Protein AF-0000000079799660 (afdb_homodimer)

Structure (mmCIF, N/CA/C/O backbone):
data_AF-0000000079799660-model_v1
#
loop_
_entity.id
_entity.type
_entity.pdbx_description
1 polymer 6-phosphogluconolactonase
#
loop_
_atom_site.group_PDB
_atom_site.id
_atom_site.type_symbol
_atom_site.label_atom_id
_atom_site.label_alt_id
_atom_site.label_comp_id
_atom_site.label_asym_id
_atom_site.label_entity_id
_atom_site.label_seq_id
_atom_site.pdbx_PDB_ins_code
_atom_site.Cartn_x
_atom_site.Cartn_y
_atom_site.Cartn_z
_atom_site.occupancy
_atom_site.B_iso_or_equiv
_atom_site.auth_seq_id
_atom_site.auth_comp_id
_atom_site.auth_asym_id
_atom_site.auth_atom_id
_atom_site.pdbx_PDB_model_num
ATOM 1 N N . MET A 1 1 ? -20.703 27.594 44.75 1 28.11 1 MET A N 1
ATOM 2 C CA . MET A 1 1 ? -19.688 26.781 44.094 1 28.11 1 MET A CA 1
ATOM 3 C C . MET A 1 1 ? -19.406 27.281 42.688 1 28.11 1 MET A C 1
ATOM 5 O O . MET A 1 1 ? -20.297 27.281 41.844 1 28.11 1 MET A O 1
ATOM 9 N N . HIS A 1 2 ? -18.703 28.406 42.469 1 32.81 2 HIS A N 1
ATOM 10 C CA . HIS A 1 2 ? -18.375 29.016 41.219 1 32.81 2 HIS A CA 1
ATOM 11 C C . HIS A 1 2 ? -17.734 28 40.25 1 32.81 2 HIS A C 1
ATOM 13 O O . HIS A 1 2 ? -16.766 27.344 40.594 1 32.81 2 HIS A O 1
ATOM 19 N N . ASP A 1 3 ? -18.5 27.328 39.469 1 37.22 3 ASP A N 1
ATOM 20 C CA . ASP A 1 3 ? -18.016 26.484 38.406 1 37.22 3 ASP A CA 1
ATOM 21 C C . ASP A 1 3 ? -16.906 27.172 37.625 1 37.22 3 ASP A C 1
ATOM 23 O O . ASP A 1 3 ? -17.141 28.188 36.938 1 37.22 3 ASP A O 1
ATOM 27 N N . TYR A 1 4 ? -15.766 27.391 38.156 1 38.16 4 TYR A N 1
ATOM 28 C CA . TYR A 1 4 ? -14.586 27.859 37.438 1 38.16 4 TYR A CA 1
ATOM 29 C C . TYR A 1 4 ? -14.516 27.25 36.031 1 38.16 4 TYR A C 1
ATOM 31 O O . TYR A 1 4 ? -14.289 26.047 35.906 1 38.16 4 TYR A O 1
ATOM 39 N N . VAL A 1 5 ? -15.312 27.594 35.219 1 41.97 5 VAL A N 1
ATOM 40 C CA . VAL A 1 5 ? -15.195 27.188 33.812 1 41.97 5 VAL A CA 1
ATOM 41 C C . VAL A 1 5 ? -13.805 27.562 33.312 1 41.97 5 VAL A C 1
ATOM 43 O O . VAL A 1 5 ? -13.453 28.734 33.219 1 41.97 5 VAL A O 1
ATOM 46 N N . GLN A 1 6 ? -12.688 26.844 33.625 1 43.56 6 GLN A N 1
ATOM 47 C CA . GLN A 1 6 ? -11.359 27.016 33.031 1 43.56 6 GLN A CA 1
ATOM 48 C C . GLN A 1 6 ? -11.438 27.312 31.547 1 43.56 6 GLN A C 1
ATOM 50 O O . GLN A 1 6 ? -12.086 26.578 30.797 1 43.56 6 GLN A O 1
ATOM 55 N N . THR A 1 7 ? -11.477 28.531 31.156 1 51.94 7 THR A N 1
ATOM 56 C CA . THR A 1 7 ? -11.438 28.922 29.75 1 51.94 7 THR A CA 1
ATOM 57 C C . THR A 1 7 ? -10.414 28.094 28.984 1 51.94 7 THR A C 1
ATOM 59 O O . THR A 1 7 ? -9.258 27.984 29.406 1 51.94 7 THR A O 1
ATOM 62 N N . PRO A 1 8 ? -10.875 27.375 28.031 1 67.44 8 PRO A N 1
ATOM 63 C CA . PRO A 1 8 ? -9.914 26.594 27.25 1 67.44 8 PRO A CA 1
ATOM 64 C C . PRO A 1 8 ? -8.742 27.438 26.734 1 67.44 8 PRO A C 1
ATOM 66 O O . PRO A 1 8 ? -8.922 28.609 26.406 1 67.44 8 PRO A O 1
ATOM 69 N N . ALA A 1 9 ? -7.516 27.141 27 1 86.19 9 ALA A N 1
ATOM 70 C CA . ALA A 1 9 ? -6.316 27.812 26.516 1 86.19 9 ALA A CA 1
ATOM 71 C C . ALA A 1 9 ? -6.379 28.031 25.016 1 86.19 9 ALA A C 1
ATOM 73 O O . ALA A 1 9 ? -6.969 27.234 24.281 1 86.19 9 ALA A O 1
ATOM 74 N N . SER A 1 10 ? -6.047 29.312 24.625 1 92.56 10 SER A N 1
ATOM 75 C CA . SER A 1 10 ? -6.09 29.641 23.203 1 92.56 10 SER A CA 1
ATOM 76 C C . SER A 1 10 ? -4.727 30.109 22.719 1 92.56 10 SER A C 1
ATOM 78 O O . SER A 1 10 ? -3.898 30.578 23.5 1 92.56 10 SER A O 1
ATOM 80 N N . PHE A 1 11 ? -4.445 29.922 21.594 1 92.94 11 PHE A N 1
ATOM 81 C CA . PHE A 1 11 ? -3.281 30.406 20.859 1 92.94 11 PHE A CA 1
ATOM 82 C C . PHE A 1 11 ? -3.686 30.969 19.5 1 92.94 11 PHE A C 1
ATOM 84 O O . PHE A 1 11 ? -4.289 30.266 18.688 1 92.94 11 PHE A O 1
ATOM 91 N N . LEU A 1 12 ? -3.402 32.25 19.312 1 91.88 12 LEU A N 1
ATOM 92 C CA . LEU A 1 12 ? -3.787 32.969 18.094 1 91.88 12 LEU A CA 1
ATOM 93 C C . LEU A 1 12 ? -5.293 32.906 17.875 1 91.88 12 LEU A C 1
ATOM 95 O O . LEU A 1 12 ? -5.754 32.719 16.75 1 91.88 12 LEU A O 1
ATOM 99 N N . GLY A 1 13 ? -6.012 32.938 18.969 1 91.06 13 GLY A N 1
ATOM 100 C CA . GLY A 1 13 ? -7.465 32.969 18.938 1 91.06 13 GLY A CA 1
ATOM 101 C C . GLY A 1 13 ? -8.109 31.625 18.703 1 91.06 13 GLY A C 1
ATOM 102 O O . GLY A 1 13 ? -9.32 31.531 18.469 1 91.06 13 GLY A O 1
ATOM 103 N N . ARG A 1 14 ? -7.312 30.547 18.719 1 94.88 14 ARG A N 1
ATOM 104 C CA . ARG A 1 14 ? -7.809 29.203 18.484 1 94.88 14 ARG A CA 1
ATOM 105 C C . ARG A 1 14 ? -7.496 28.281 19.672 1 94.88 14 ARG A C 1
ATOM 107 O O . ARG A 1 14 ? -6.637 28.594 20.484 1 94.88 14 ARG A O 1
ATOM 114 N N . LYS A 1 15 ? -8.227 27.156 19.734 1 96.5 15 LYS A N 1
ATOM 115 C CA . LYS A 1 15 ? -8.062 26.203 20.828 1 96.5 15 LYS A CA 1
ATOM 116 C C . LYS A 1 15 ? -6.605 25.75 20.953 1 96.5 15 LYS A C 1
ATOM 118 O O . LYS A 1 15 ? -5.945 25.484 19.953 1 96.5 15 LYS A O 1
ATOM 123 N N . LEU A 1 16 ? -6.145 25.734 22.219 1 97.12 16 LEU A N 1
ATOM 124 C CA . LEU A 1 16 ? -4.789 25.281 22.516 1 97.12 16 LEU A CA 1
ATOM 125 C C . LEU A 1 16 ? -4.805 24.125 23.5 1 97.12 16 LEU A C 1
ATOM 127 O O . LEU A 1 16 ? -5.484 24.188 24.531 1 97.12 16 LEU A O 1
ATOM 131 N N . MET A 1 17 ? -4.145 23.078 23.156 1 96.94 17 MET A N 1
ATOM 132 C CA . MET A 1 17 ? -3.873 21.953 24.047 1 96.94 17 MET A CA 1
ATOM 133 C C . MET A 1 17 ? -2.383 21.859 24.359 1 96.94 17 MET A C 1
ATOM 135 O O . MET A 1 17 ? -1.554 21.875 23.438 1 96.94 17 MET A O 1
ATOM 139 N N . THR A 1 18 ? -2.039 21.75 25.688 1 96 18 THR A N 1
ATOM 140 C CA . THR A 1 18 ? -0.642 21.656 26.094 1 96 18 THR A CA 1
ATOM 141 C C . THR A 1 18 ? -0.439 20.469 27.031 1 96 18 THR A C 1
ATOM 143 O O . THR A 1 18 ? -1.371 20.047 27.719 1 96 18 THR A O 1
ATOM 146 N N . SER A 1 19 ? 0.674 19.844 26.953 1 94.88 19 SER A N 1
ATOM 147 C CA . SER A 1 19 ? 1.09 18.75 27.812 1 94.88 19 SER A CA 1
ATOM 148 C C . SER A 1 19 ? 2.549 18.375 27.578 1 94.88 19 SER A C 1
ATOM 150 O O . SER A 1 19 ? 3.264 19.078 26.859 1 94.88 19 SER A O 1
ATOM 152 N N . HIS A 1 20 ? 2.979 17.328 28.344 1 94.75 20 HIS A N 1
ATOM 153 C CA . HIS A 1 20 ? 4.258 16.734 27.969 1 94.75 20 HIS A CA 1
ATOM 154 C C . HIS A 1 20 ? 4.172 16.062 26.609 1 94.75 20 HIS A C 1
ATOM 156 O O . HIS A 1 20 ? 3.092 15.656 26.172 1 94.75 20 HIS A O 1
ATOM 162 N N . ALA A 1 21 ? 5.305 15.953 26.031 1 94.81 21 ALA A N 1
ATOM 163 C CA . ALA A 1 21 ? 5.367 15.555 24.625 1 94.81 21 ALA A CA 1
ATOM 164 C C . ALA A 1 21 ? 4.621 14.242 24.391 1 94.81 21 ALA A C 1
ATOM 166 O O . ALA A 1 21 ? 3.764 14.156 23.5 1 94.81 21 ALA A O 1
ATOM 167 N N . ASP A 1 22 ? 4.887 13.211 25.156 1 94.56 22 ASP A N 1
ATOM 168 C CA . ASP A 1 22 ? 4.27 11.898 24.953 1 94.56 22 ASP A CA 1
ATOM 169 C C . ASP A 1 22 ? 2.758 11.969 25.188 1 94.56 22 ASP A C 1
ATOM 171 O O . ASP A 1 22 ? 1.986 11.391 24.406 1 94.56 22 ASP A O 1
ATOM 175 N N . HIS A 1 23 ? 2.416 12.633 26.203 1 96.31 23 HIS A N 1
ATOM 176 C CA . HIS A 1 23 ? 0.992 12.742 26.5 1 96.31 23 HIS A CA 1
ATOM 177 C C . HIS A 1 23 ? 0.283 13.609 25.469 1 96.31 23 HIS A C 1
ATOM 179 O O . HIS A 1 23 ? -0.874 13.359 25.125 1 96.31 23 HIS A O 1
ATOM 185 N N . LEU A 1 24 ? 0.964 14.641 25.031 1 96.81 24 LEU A N 1
ATOM 186 C CA . LEU A 1 24 ? 0.393 15.492 24 1 96.81 24 LEU A CA 1
ATOM 187 C C . LEU A 1 24 ? 0.102 14.68 22.734 1 96.81 24 LEU A C 1
ATOM 189 O O . LEU A 1 24 ? -0.935 14.875 22.094 1 96.81 24 LEU A O 1
ATOM 193 N N . ALA A 1 25 ? 1.026 13.797 22.375 1 97.81 25 ALA A N 1
ATOM 194 C CA . ALA A 1 25 ? 0.821 12.914 21.219 1 97.81 25 ALA A CA 1
ATOM 195 C C . ALA A 1 25 ? -0.401 12.023 21.438 1 97.81 25 ALA A C 1
ATOM 197 O O . ALA A 1 25 ? -1.177 11.797 20.5 1 97.81 25 ALA A O 1
ATOM 198 N N . TYR A 1 26 ? -0.536 11.562 22.609 1 97.19 26 TYR A N 1
ATOM 199 C CA . TYR A 1 26 ? -1.704 10.758 22.953 1 97.19 26 TYR A CA 1
ATOM 200 C C . TYR A 1 26 ? -2.988 11.562 22.781 1 97.19 26 TYR A C 1
ATOM 202 O O . TYR A 1 26 ? -3.975 11.062 22.234 1 97.19 26 TYR A O 1
ATOM 210 N N . LEU A 1 27 ? -2.975 12.781 23.25 1 97.31 27 LEU A N 1
ATOM 211 C CA . LEU A 1 27 ? -4.16 13.633 23.156 1 97.31 27 LEU A CA 1
ATOM 212 C C . LEU A 1 27 ? -4.547 13.867 21.703 1 97.31 27 LEU A C 1
ATOM 214 O O . LEU A 1 27 ? -5.727 13.797 21.359 1 97.31 27 LEU A O 1
ATOM 218 N N . LEU A 1 28 ? -3.613 14.141 20.891 1 98.31 28 LEU A N 1
ATOM 219 C CA . LEU A 1 28 ? -3.91 14.344 19.469 1 98.31 28 LEU A CA 1
ATOM 220 C C . LEU A 1 28 ? -4.414 13.055 18.828 1 98.31 28 LEU A C 1
ATOM 222 O O . LEU A 1 28 ? -5.395 13.07 18.078 1 98.31 28 LEU A O 1
ATOM 226 N N . ALA A 1 29 ? -3.729 11.938 19.109 1 98.19 29 ALA A N 1
ATOM 227 C CA . ALA A 1 29 ? -4.168 10.648 18.578 1 98.19 29 ALA A CA 1
ATOM 228 C C . ALA A 1 29 ? -5.605 10.352 18.984 1 98.19 29 ALA A C 1
ATOM 230 O O . ALA A 1 29 ? -6.398 9.852 18.188 1 98.19 29 ALA A O 1
ATOM 231 N N . ARG A 1 30 ? -5.91 10.625 20.203 1 97.44 30 ARG A N 1
ATOM 232 C CA . ARG A 1 30 ? -7.266 10.43 20.703 1 97.44 30 ARG A CA 1
ATOM 233 C C . ARG A 1 30 ? -8.258 11.32 19.969 1 97.44 30 ARG A C 1
ATOM 235 O O . ARG A 1 30 ? -9.367 10.883 19.641 1 97.44 30 ARG A O 1
ATOM 242 N N . ASP A 1 31 ? -7.891 12.531 19.766 1 98.12 31 ASP A N 1
ATOM 243 C CA . ASP A 1 31 ? -8.766 13.445 19.031 1 98.12 31 ASP A CA 1
ATOM 244 C C . ASP A 1 31 ? -8.992 12.969 17.609 1 98.12 31 ASP A C 1
ATOM 246 O O . ASP A 1 31 ? -10.086 13.109 17.062 1 98.12 31 ASP A O 1
ATOM 250 N N . ILE A 1 32 ? -7.965 12.438 16.984 1 98.38 32 ILE A N 1
ATOM 251 C CA . ILE A 1 32 ? -8.102 11.852 15.656 1 98.38 32 ILE A CA 1
ATOM 252 C C . ILE A 1 32 ? -9.102 10.695 15.703 1 98.38 32 ILE A C 1
ATOM 254 O O . ILE A 1 32 ? -10.016 10.625 14.875 1 98.38 32 ILE A O 1
ATOM 258 N N . ASP A 1 33 ? -8.953 9.875 16.656 1 97.69 33 ASP A N 1
ATOM 259 C CA . ASP A 1 33 ? -9.82 8.719 16.812 1 97.69 33 ASP A CA 1
ATOM 260 C C . ASP A 1 33 ? -11.273 9.148 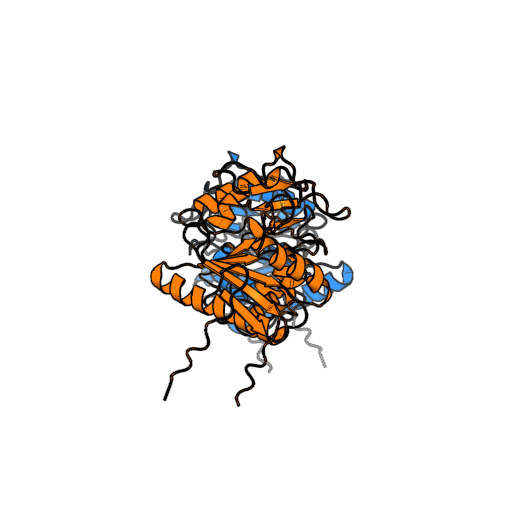17.016 1 97.69 33 ASP A C 1
ATOM 262 O O . ASP A 1 33 ? -12.18 8.578 16.391 1 97.69 33 ASP A O 1
ATOM 266 N N . ARG A 1 34 ? -11.492 10.102 17.844 1 97.19 34 ARG A N 1
ATOM 267 C CA . ARG A 1 34 ? -12.844 10.594 18.109 1 97.19 34 ARG A CA 1
ATOM 268 C C . ARG A 1 34 ? -13.461 11.211 16.859 1 97.19 34 ARG A C 1
ATOM 270 O O . ARG A 1 34 ? -14.625 10.953 16.547 1 97.19 34 ARG A O 1
ATOM 277 N N . ALA A 1 35 ? -12.703 12.008 16.219 1 97.94 35 ALA A N 1
ATOM 278 C CA . ALA A 1 35 ? -13.188 12.625 14.984 1 97.94 35 ALA A CA 1
ATOM 279 C C . ALA A 1 35 ? -13.531 11.562 13.938 1 97.94 35 ALA A C 1
ATOM 281 O O . ALA A 1 35 ? -14.555 11.672 13.25 1 97.94 35 ALA A O 1
ATOM 282 N N . ALA A 1 36 ? -12.664 10.57 13.789 1 97.88 36 ALA A N 1
ATOM 283 C CA . ALA A 1 36 ? -12.891 9.492 12.836 1 97.88 36 ALA A CA 1
ATOM 284 C C . ALA A 1 36 ? -14.18 8.742 13.148 1 97.88 36 ALA A C 1
ATOM 286 O O . ALA A 1 36 ? -14.992 8.484 12.258 1 97.88 36 ALA A O 1
ATOM 287 N N . GLN A 1 37 ? -14.383 8.43 14.406 1 96.38 37 GLN A N 1
ATOM 288 C CA . GLN A 1 37 ? -15.586 7.715 14.812 1 96.38 37 GLN A CA 1
ATOM 289 C C . GLN A 1 37 ? -16.844 8.508 14.453 1 96.38 37 GLN A C 1
ATOM 291 O O . GLN A 1 37 ? -17.797 7.953 13.891 1 96.38 37 GLN A O 1
ATOM 296 N N . GLN A 1 38 ? -16.797 9.727 14.766 1 96.56 38 GLN A N 1
ATOM 297 C CA . GLN A 1 38 ? -17.953 10.586 14.492 1 96.56 38 GLN A CA 1
ATOM 298 C C . GLN A 1 38 ? -18.234 10.672 13 1 96.56 38 GLN A C 1
ATOM 300 O O . GLN A 1 38 ? -19.375 10.508 12.57 1 96.56 38 GLN A O 1
ATOM 305 N N . ASP A 1 39 ? -17.203 10.891 12.25 1 96.75 39 ASP A N 1
ATOM 306 C CA . ASP A 1 39 ? -17.391 11.094 10.812 1 96.75 39 ASP A CA 1
ATOM 307 C C . ASP A 1 39 ? -17.75 9.789 10.117 1 96.75 39 ASP A C 1
ATOM 309 O O . ASP A 1 39 ? -18.547 9.781 9.172 1 96.75 39 ASP A O 1
ATOM 313 N N . ILE A 1 40 ? -17.172 8.703 10.484 1 95.44 40 ILE A N 1
ATOM 314 C CA . ILE A 1 40 ? -17.469 7.402 9.891 1 95.44 40 ILE A CA 1
ATOM 315 C C . ILE A 1 40 ? -18.938 7.051 10.156 1 95.44 40 ILE A C 1
ATOM 317 O O . ILE A 1 40 ? -19.625 6.527 9.273 1 95.44 40 ILE A O 1
ATOM 321 N N . GLU A 1 41 ? -19.422 7.324 11.289 1 94.44 41 GLU A N 1
ATOM 322 C CA . GLU A 1 41 ? -20.828 7.09 11.617 1 94.44 41 GLU A CA 1
ATOM 323 C C . GLU A 1 41 ? -21.75 7.953 10.766 1 94.44 41 GLU A C 1
ATOM 325 O O . GLU A 1 41 ? -22.812 7.504 10.352 1 94.44 41 GLU A O 1
ATOM 330 N N . THR A 1 42 ? -21.344 9.125 10.484 1 94.31 42 THR A N 1
ATOM 331 C CA . THR A 1 42 ? -22.219 10.086 9.828 1 94.31 42 THR A CA 1
ATOM 332 C C . THR A 1 42 ? -22.109 9.969 8.305 1 94.31 42 THR A C 1
ATOM 334 O O . THR A 1 42 ? -23.125 10.023 7.605 1 94.31 42 THR A O 1
ATOM 337 N N . LYS A 1 43 ? -20.906 9.734 7.828 1 93.44 43 LYS A N 1
ATOM 338 C CA . LYS A 1 43 ? -20.781 9.805 6.375 1 93.44 43 LYS A CA 1
ATOM 339 C C . LYS A 1 43 ? -20.078 8.562 5.832 1 93.44 43 LYS A C 1
ATOM 341 O O . LYS A 1 43 ? -19.859 8.445 4.621 1 93.44 43 LYS A O 1
ATOM 346 N N . GLY A 1 44 ? -19.547 7.715 6.594 1 94.12 44 GLY A N 1
ATOM 347 C CA . GLY A 1 44 ? -19.094 6.406 6.152 1 94.12 44 GLY A CA 1
ATOM 348 C C . GLY A 1 44 ? -17.594 6.34 5.914 1 94.12 44 GLY A C 1
ATOM 349 O O . GLY A 1 44 ? -17.062 5.27 5.629 1 94.12 44 GLY A O 1
ATOM 350 N N . SER A 1 45 ? -16.859 7.488 5.977 1 96 45 SER A N 1
ATOM 351 C CA . SER A 1 45 ? -15.422 7.484 5.754 1 96 45 SER A CA 1
ATOM 352 C C . SER A 1 45 ? -14.742 8.633 6.496 1 96 45 SER A C 1
ATOM 354 O O . SER A 1 45 ? -15.414 9.547 6.988 1 96 45 SER A O 1
ATOM 356 N N . PHE A 1 46 ? -13.508 8.531 6.691 1 98.31 46 PHE A N 1
ATOM 357 C CA . PHE A 1 46 ? -12.688 9.547 7.34 1 98.31 46 PHE A CA 1
ATOM 358 C C . PHE A 1 46 ? -11.406 9.781 6.551 1 98.31 46 PHE A C 1
ATOM 360 O O . PHE A 1 46 ? -10.578 8.875 6.406 1 98.31 46 PHE A O 1
ATOM 367 N N . HIS A 1 47 ? -11.25 10.922 5.961 1 98.75 47 HIS A N 1
ATOM 368 C CA . HIS A 1 47 ? -10.086 11.297 5.172 1 98.75 47 HIS A CA 1
ATOM 369 C C . HIS A 1 47 ? -9.094 12.109 6.004 1 98.75 47 HIS A C 1
ATOM 371 O O . HIS A 1 47 ? -9.352 13.273 6.32 1 98.75 47 HIS A O 1
ATOM 377 N N . LEU A 1 48 ? -7.984 11.461 6.355 1 98.81 48 LEU A N 1
ATOM 378 C CA . LEU A 1 48 ? -6.938 12 7.215 1 98.81 48 LEU A CA 1
ATOM 379 C C . LEU A 1 48 ? -5.695 12.359 6.406 1 98.81 48 LEU A C 1
ATOM 381 O O . LEU A 1 48 ? -5.09 11.492 5.773 1 98.81 48 LEU A O 1
ATOM 385 N N . ALA A 1 49 ? -5.309 13.633 6.371 1 98.88 49 ALA A N 1
ATOM 386 C CA . ALA A 1 49 ? -4.078 14.07 5.715 1 98.88 49 ALA A CA 1
ATOM 387 C C . ALA A 1 49 ? -2.986 14.367 6.738 1 98.88 49 ALA A C 1
ATOM 389 O O . ALA A 1 49 ? -3.217 15.094 7.707 1 98.88 49 ALA A O 1
ATOM 390 N N . LEU A 1 50 ? -1.801 13.766 6.52 1 98.81 50 LEU A N 1
ATOM 391 C CA . LEU A 1 50 ? -0.716 13.852 7.488 1 98.81 50 LEU A CA 1
ATOM 392 C C . LEU A 1 50 ? 0.527 14.477 6.867 1 98.81 50 LEU A C 1
ATOM 394 O O . LEU A 1 50 ? 0.969 14.047 5.797 1 98.81 50 LEU A O 1
ATOM 398 N N . ALA A 1 51 ? 1.052 15.492 7.523 1 98.44 51 ALA A N 1
ATOM 399 C CA . ALA A 1 51 ? 2.326 16.078 7.105 1 98.44 51 ALA A CA 1
ATOM 400 C C . ALA A 1 51 ? 3.492 15.164 7.48 1 98.44 51 ALA A C 1
ATOM 402 O O . ALA A 1 51 ? 3.311 14.172 8.195 1 98.44 51 ALA A O 1
ATOM 403 N N . GLY A 1 52 ? 4.625 15.445 6.863 1 94.81 52 GLY A N 1
ATOM 404 C CA . GLY A 1 52 ? 5.848 14.742 7.223 1 94.81 52 GLY A CA 1
ATOM 405 C C . GLY A 1 52 ? 6.625 15.422 8.336 1 94.81 52 GLY A C 1
ATOM 406 O O . GLY A 1 52 ? 6.066 16.203 9.094 1 94.81 52 GLY A O 1
ATOM 407 N N . GLY A 1 53 ? 7.863 14.93 8.422 1 85.75 53 GLY A N 1
ATOM 408 C CA . GLY A 1 53 ? 8.758 15.539 9.391 1 85.75 53 GLY A CA 1
ATOM 409 C C . GLY A 1 53 ? 8.859 14.758 10.688 1 85.75 53 GLY A C 1
ATOM 410 O O . GLY A 1 53 ? 7.992 13.938 10.992 1 85.75 53 GLY A O 1
ATOM 411 N N . THR A 1 54 ? 9.805 15.055 11.414 1 85.19 54 THR A N 1
ATOM 412 C CA . THR A 1 54 ? 10.125 14.328 12.633 1 85.19 54 THR A CA 1
ATOM 413 C C . THR A 1 54 ? 9.141 14.672 13.742 1 85.19 54 THR A C 1
ATOM 415 O O . THR A 1 54 ? 8.953 13.898 14.688 1 85.19 54 THR A O 1
ATOM 418 N N . SER A 1 55 ? 8.461 15.805 13.602 1 85.5 55 SER A N 1
ATOM 419 C CA . SER A 1 55 ? 7.574 16.281 14.664 1 85.5 55 SER A CA 1
ATOM 420 C C . SER A 1 55 ? 6.379 15.352 14.836 1 85.5 55 SER A C 1
ATOM 422 O O . SER A 1 55 ? 5.828 15.234 15.93 1 85.5 55 SER A O 1
ATOM 424 N N . LEU A 1 56 ? 5.988 14.695 13.844 1 95 56 LEU A N 1
ATOM 425 C CA . LEU A 1 56 ? 4.758 13.906 13.906 1 95 56 LEU A CA 1
ATOM 426 C C . LEU A 1 56 ? 5.066 12.438 14.164 1 95 56 LEU A C 1
ATOM 428 O O . LEU A 1 56 ? 4.152 11.617 14.297 1 95 56 LEU A O 1
ATOM 432 N N . LEU A 1 57 ? 6.344 12.148 14.32 1 95.75 57 LEU A N 1
ATOM 433 C CA . LEU A 1 57 ? 6.754 10.766 14.539 1 95.75 57 LEU A CA 1
ATOM 434 C C . LEU A 1 57 ? 6.051 10.172 15.758 1 95.75 57 LEU A C 1
ATOM 436 O O . LEU A 1 57 ? 5.523 9.062 15.695 1 95.75 57 LEU A O 1
ATOM 440 N N . LYS A 1 58 ? 5.996 10.922 16.844 1 95.69 58 LYS A N 1
ATOM 441 C CA . LYS A 1 58 ? 5.375 10.445 18.078 1 95.69 58 LYS A CA 1
ATOM 442 C C . LYS A 1 58 ? 3.877 10.227 17.891 1 95.69 58 LYS A C 1
ATOM 444 O O . LYS A 1 58 ? 3.295 9.32 18.5 1 95.69 58 LYS A O 1
ATOM 449 N N . VAL A 1 59 ? 3.287 11.031 17.109 1 97.94 59 VAL A N 1
ATOM 450 C CA . VAL A 1 59 ? 1.86 10.891 16.828 1 97.94 59 VAL A CA 1
ATOM 451 C C . VAL A 1 59 ? 1.604 9.602 16.062 1 97.94 59 VAL A C 1
ATOM 453 O O . VAL A 1 59 ? 0.68 8.852 16.375 1 97.94 59 VAL A O 1
ATOM 456 N N . PHE A 1 60 ? 2.428 9.328 15.023 1 98.06 60 PHE A N 1
ATOM 457 C CA . PHE A 1 60 ? 2.318 8.094 14.25 1 98.06 60 PHE A CA 1
ATOM 458 C C . PHE A 1 60 ? 2.451 6.875 15.156 1 98.06 60 PHE A C 1
ATOM 460 O O . PHE A 1 60 ? 1.623 5.965 15.102 1 98.06 60 PHE A O 1
ATOM 467 N N . GLN A 1 61 ? 3.424 6.953 16 1 97.12 61 GLN A N 1
ATOM 468 C CA . GLN A 1 61 ? 3.701 5.844 16.906 1 97.12 61 GLN A CA 1
ATOM 469 C C . GLN A 1 61 ? 2.549 5.633 17.891 1 97.12 61 GLN A C 1
ATOM 471 O O . GLN A 1 61 ? 2.164 4.492 18.172 1 97.12 61 GLN A O 1
ATOM 476 N N . MET A 1 62 ? 2.016 6.738 18.375 1 97.19 62 MET A N 1
ATOM 477 C CA . MET A 1 62 ? 0.896 6.656 19.312 1 97.19 62 MET A CA 1
ATOM 478 C C . MET A 1 62 ? -0.333 6.055 18.641 1 97.19 62 MET A C 1
ATOM 480 O O . MET A 1 62 ? -1.012 5.207 19.219 1 97.19 62 MET A O 1
ATOM 484 N N . LEU A 1 63 ? -0.612 6.461 17.438 1 97.88 63 LEU A N 1
ATOM 485 C CA . LEU A 1 63 ? -1.727 5.902 16.688 1 97.88 63 LEU A CA 1
ATOM 486 C C . LEU A 1 63 ? -1.547 4.402 16.484 1 97.88 63 LEU A C 1
ATOM 488 O O . LEU A 1 63 ? -2.486 3.627 16.688 1 97.88 63 LEU A O 1
ATOM 492 N N . ALA A 1 64 ? -0.353 4.016 16.094 1 96.5 64 ALA A N 1
ATOM 493 C CA . ALA A 1 64 ? -0.045 2.617 15.812 1 96.5 64 ALA A CA 1
ATOM 494 C C . ALA A 1 64 ? -0.164 1.758 17.062 1 96.5 64 ALA A C 1
ATOM 496 O O . ALA A 1 64 ? -0.637 0.621 17 1 96.5 64 ALA A O 1
ATOM 497 N N . GLN A 1 65 ? 0.189 2.283 18.188 1 94.62 65 GLN A N 1
ATOM 498 C CA . GLN A 1 65 ? 0.289 1.508 19.422 1 94.62 65 GLN A CA 1
ATOM 499 C C . GLN A 1 65 ? -1.042 1.486 20.172 1 94.62 65 GLN A C 1
ATOM 501 O O . GLN A 1 65 ? -1.459 0.443 20.672 1 94.62 65 GLN A O 1
ATOM 506 N N . SER A 1 66 ? -1.699 2.625 20.172 1 93.31 66 SER A N 1
ATOM 507 C CA . SER A 1 66 ? -2.809 2.752 21.109 1 93.31 66 SER A CA 1
ATOM 508 C C . SER A 1 66 ? -4.145 2.855 20.375 1 93.31 66 SER A C 1
ATOM 510 O O . SER A 1 66 ? -5.203 2.68 20.984 1 93.31 66 SER A O 1
ATOM 512 N N . PHE A 1 67 ? -4.078 3.059 19.125 1 93.94 67 PHE A N 1
ATOM 513 C CA . PHE A 1 67 ? -5.324 3.266 18.406 1 93.94 67 PHE A CA 1
ATOM 514 C C . PHE A 1 67 ? -5.359 2.418 17.141 1 93.94 67 PHE A C 1
ATOM 516 O O . PHE A 1 67 ? -5.902 2.842 16.109 1 93.94 67 PHE A O 1
ATOM 523 N N . ALA A 1 68 ? -4.746 1.275 17.234 1 86.62 68 ALA A N 1
ATOM 524 C CA . ALA A 1 68 ? -4.727 0.348 16.109 1 86.62 68 ALA A CA 1
ATOM 525 C C . ALA A 1 68 ? -6.117 -0.223 15.844 1 86.62 68 ALA A C 1
ATOM 527 O O . ALA A 1 68 ? -6.387 -0.723 14.75 1 86.62 68 ALA A O 1
ATOM 528 N N . ASN A 1 69 ? -6.969 -0.098 16.797 1 84.06 69 ASN A N 1
ATOM 529 C CA . ASN A 1 69 ? -8.312 -0.656 16.656 1 84.06 69 ASN A CA 1
ATOM 530 C C . ASN A 1 69 ? -9.281 0.359 16.062 1 84.06 69 ASN A C 1
ATOM 532 O O . ASN A 1 69 ? -10.469 0.069 15.906 1 84.06 69 ASN A O 1
ATOM 536 N N . LEU A 1 70 ? -8.781 1.531 15.812 1 86.25 70 LEU A N 1
ATOM 537 C CA . LEU A 1 70 ? -9.594 2.438 15.016 1 86.25 70 LEU A CA 1
ATOM 538 C C . LEU A 1 70 ? -10.156 1.729 13.789 1 86.25 70 LEU A C 1
ATOM 540 O O . LEU A 1 70 ? -9.719 0.624 13.453 1 86.25 70 LEU A O 1
ATOM 544 N N . HIS A 1 71 ? -11.289 2.193 13.281 1 90.25 71 HIS A N 1
ATOM 545 C CA . HIS A 1 71 ? -11.852 1.592 12.078 1 90.25 71 HIS A CA 1
ATOM 546 C C . HIS A 1 71 ? -11.062 1.992 10.844 1 90.25 71 HIS A C 1
ATOM 548 O O . HIS A 1 71 ? -11.617 2.598 9.914 1 90.25 71 HIS A O 1
ATOM 554 N N . TRP A 1 72 ? -9.812 1.529 10.844 1 94.81 72 TRP A N 1
ATOM 555 C CA . TRP A 1 72 ? -8.875 1.944 9.805 1 94.81 72 TRP A CA 1
ATOM 556 C C . TRP A 1 72 ? -9.344 1.48 8.43 1 94.81 72 TRP A C 1
ATOM 558 O O . TRP A 1 72 ? -8.914 2.018 7.406 1 94.81 72 TRP A O 1
ATOM 568 N N . HIS A 1 73 ? -10.227 0.537 8.43 1 92.19 73 HIS A N 1
ATOM 569 C CA . HIS A 1 73 ? -10.711 0.027 7.145 1 92.19 73 HIS A CA 1
ATOM 570 C C . HIS A 1 73 ? -11.523 1.079 6.402 1 92.19 73 HIS A C 1
ATOM 572 O O . HIS A 1 73 ? -11.727 0.972 5.191 1 92.19 73 HIS A O 1
ATOM 578 N N . THR A 1 74 ? -11.992 2.094 7.18 1 95.31 74 THR A N 1
ATOM 579 C CA . THR A 1 74 ? -12.797 3.145 6.566 1 95.31 74 THR A CA 1
ATOM 580 C C . THR A 1 74 ? -12.047 4.469 6.566 1 95.31 74 THR A C 1
ATOM 582 O O . THR A 1 74 ? -12.609 5.512 6.219 1 95.31 74 THR A O 1
ATOM 585 N N . VAL A 1 75 ? -10.828 4.438 6.953 1 97.75 75 VAL A N 1
ATOM 586 C CA . VAL A 1 75 ? -9.992 5.633 6.98 1 97.75 75 VAL A CA 1
ATOM 587 C C . VAL A 1 75 ? -9.141 5.699 5.711 1 97.75 75 VAL A C 1
ATOM 589 O O . VAL A 1 75 ? -8.594 4.688 5.27 1 97.75 75 VAL A O 1
ATOM 592 N N . HIS A 1 76 ? -9.133 6.805 5.055 1 98.31 76 HIS A N 1
ATOM 593 C CA . HIS A 1 76 ? -8.203 7.121 3.975 1 98.31 76 HIS A CA 1
ATOM 594 C C . HIS A 1 76 ? -7.086 8.039 4.461 1 98.31 76 HIS A C 1
ATOM 596 O O . HIS A 1 76 ? -7.348 9.062 5.098 1 98.31 76 HIS A O 1
ATOM 602 N N . VAL A 1 77 ? -5.836 7.625 4.18 1 98.75 77 VAL A N 1
ATOM 603 C CA . VAL A 1 77 ? -4.695 8.414 4.633 1 98.75 77 VAL A CA 1
ATOM 604 C C . VAL A 1 77 ? -4.035 9.094 3.436 1 98.75 77 VAL A C 1
ATOM 606 O O . VAL A 1 77 ? -3.717 8.445 2.439 1 98.75 77 VAL A O 1
ATOM 609 N N . TRP A 1 78 ? -3.857 10.43 3.539 1 98.88 78 TRP A N 1
ATOM 610 C CA . TRP A 1 78 ? -3.246 11.266 2.514 1 98.88 78 TRP A CA 1
ATOM 611 C C . TRP A 1 78 ? -1.982 11.938 3.039 1 98.88 78 TRP A C 1
ATOM 613 O O . TRP A 1 78 ? -1.831 12.133 4.246 1 98.88 78 TRP A O 1
ATOM 623 N N . GLN A 1 79 ? -1.066 12.242 2.082 1 98.75 79 GLN A N 1
ATOM 624 C CA . GLN A 1 79 ? 0.109 13.031 2.438 1 98.75 79 GLN A CA 1
ATOM 625 C C . GLN A 1 79 ? -0.139 14.516 2.213 1 98.75 79 GLN A C 1
ATOM 627 O O . GLN A 1 79 ? -0.769 14.906 1.228 1 98.75 79 GLN A O 1
ATOM 632 N N . VAL A 1 80 ? 0.39 15.273 3.111 1 98.81 80 VAL A N 1
ATOM 633 C CA . VAL A 1 80 ? 0.316 16.719 2.971 1 98.81 80 VAL A CA 1
ATOM 634 C C . VAL A 1 80 ? 1.473 17.219 2.105 1 98.81 80 VAL A C 1
ATOM 636 O O . VAL A 1 80 ? 1.316 18.172 1.332 1 98.81 80 VAL A O 1
ATOM 639 N N . ASP A 1 81 ? 2.6 16.625 2.316 1 98.44 81 ASP A N 1
ATOM 640 C CA . ASP A 1 81 ? 3.789 17 1.552 1 98.44 81 ASP A CA 1
ATOM 641 C C . ASP A 1 81 ? 4.77 15.828 1.476 1 98.44 81 ASP A C 1
ATOM 643 O O . ASP A 1 81 ? 4.691 14.883 2.27 1 98.44 81 ASP A O 1
ATOM 647 N N . GLU A 1 82 ? 5.605 15.898 0.498 1 98.06 82 GLU A N 1
ATOM 648 C CA . GLU A 1 82 ? 6.594 14.852 0.261 1 98.06 82 GLU A CA 1
ATOM 649 C C . GLU A 1 82 ? 7.844 15.414 -0.411 1 98.06 82 GLU A C 1
ATOM 651 O O . GLU A 1 82 ? 7.754 16.328 -1.229 1 98.06 82 GLU A O 1
ATOM 656 N N . ARG A 1 83 ? 9 14.914 0.027 1 97.62 83 ARG A N 1
ATOM 657 C CA . ARG A 1 83 ? 10.234 15.227 -0.682 1 97.62 83 ARG A CA 1
ATOM 658 C C . ARG A 1 83 ? 10.305 14.492 -2.018 1 97.62 83 ARG A C 1
ATOM 660 O O . ARG A 1 83 ? 9.828 13.359 -2.135 1 97.62 83 ARG A O 1
ATOM 667 N N . CYS A 1 84 ? 10.93 15.133 -2.982 1 97.06 84 CYS A N 1
ATOM 668 C CA . CYS A 1 84 ? 11.062 14.508 -4.293 1 97.06 84 CYS A CA 1
ATOM 669 C C . CYS A 1 84 ? 12.195 13.492 -4.301 1 97.06 84 CYS A C 1
ATOM 671 O O . CYS A 1 84 ? 13.203 13.68 -4.992 1 97.06 84 CYS A O 1
ATOM 673 N N . VAL A 1 85 ? 11.984 12.406 -3.615 1 95.69 85 VAL A N 1
ATOM 674 C CA . VAL A 1 85 ? 12.852 11.234 -3.518 1 95.69 85 VAL A CA 1
ATOM 675 C C . VAL A 1 85 ? 12.023 9.961 -3.631 1 95.69 85 VAL A C 1
ATOM 677 O O . VAL A 1 85 ? 10.805 9.984 -3.428 1 95.69 85 VAL A O 1
ATOM 680 N N . PRO A 1 86 ? 12.68 8.883 -4.035 1 91.81 86 PRO A N 1
ATOM 681 C CA . PRO A 1 86 ? 11.938 7.621 -4.035 1 91.81 86 PRO A CA 1
ATOM 682 C C . PRO A 1 86 ? 11.336 7.285 -2.672 1 91.81 86 PRO A C 1
ATOM 684 O O . PRO A 1 86 ? 11.914 7.637 -1.638 1 91.81 86 PRO A O 1
ATOM 687 N N . HIS A 1 87 ? 10.188 6.555 -2.695 1 90.31 87 HIS A N 1
ATOM 688 C CA . HIS A 1 87 ? 9.477 6.262 -1.456 1 90.31 87 HIS A CA 1
ATOM 689 C C . HIS A 1 87 ? 10.328 5.418 -0.517 1 90.31 87 HIS A C 1
ATOM 691 O O . HIS A 1 87 ? 10.117 5.426 0.698 1 90.31 87 HIS A O 1
ATOM 697 N N . GLN A 1 88 ? 11.336 4.781 -0.984 1 88.81 88 GLN A N 1
ATOM 698 C CA . GLN A 1 88 ? 12.195 3.924 -0.171 1 88.81 88 GLN A CA 1
ATOM 699 C C . GLN A 1 88 ? 13.359 4.707 0.423 1 88.81 88 GLN A C 1
ATOM 701 O O . GLN A 1 88 ? 14.07 4.207 1.296 1 88.81 88 GLN A O 1
ATOM 706 N N . ASP A 1 89 ? 13.492 5.906 -0.046 1 93.38 89 ASP A N 1
ATOM 707 C CA . ASP A 1 89 ? 14.555 6.77 0.463 1 93.38 89 ASP A CA 1
ATOM 708 C C . ASP A 1 89 ? 14.336 7.109 1.935 1 93.38 89 ASP A C 1
ATOM 710 O O . ASP A 1 89 ? 13.195 7.336 2.357 1 93.38 89 ASP A O 1
ATOM 714 N N . GLU A 1 90 ? 15.383 7.211 2.736 1 93.12 90 GLU A N 1
ATOM 715 C CA . GLU A 1 90 ? 15.289 7.5 4.164 1 93.12 90 GLU A CA 1
ATOM 716 C C . GLU A 1 90 ? 14.734 8.898 4.41 1 93.12 90 GLU A C 1
ATOM 718 O O . GLU A 1 90 ? 14.133 9.164 5.453 1 93.12 90 GLU A O 1
ATOM 723 N N . ARG A 1 91 ? 14.898 9.789 3.455 1 95.88 91 ARG A N 1
ATOM 724 C CA . ARG A 1 91 ? 14.43 11.164 3.598 1 95.88 91 ARG A CA 1
ATOM 725 C C . ARG A 1 91 ? 12.938 11.273 3.301 1 95.88 91 ARG A C 1
ATOM 727 O O . ARG A 1 91 ? 12.328 12.312 3.545 1 95.88 91 ARG A O 1
ATOM 734 N N . SER A 1 92 ? 12.266 10.203 2.73 1 96.69 92 SER A N 1
ATOM 735 C CA . SER A 1 92 ? 10.859 10.219 2.324 1 96.69 92 SER A CA 1
ATOM 736 C C . SER A 1 92 ? 9.938 10.328 3.533 1 96.69 92 SER A C 1
ATOM 738 O O . SER A 1 92 ? 10.039 9.539 4.477 1 96.69 92 SER A O 1
ATOM 740 N N . ASN A 1 93 ? 9.031 11.328 3.418 1 97.25 93 ASN A N 1
ATOM 741 C CA . ASN A 1 93 ? 7.992 11.422 4.441 1 97.25 93 ASN A CA 1
ATOM 742 C C . ASN A 1 93 ? 7.102 10.18 4.453 1 97.25 93 ASN A C 1
ATOM 744 O O . ASN A 1 93 ? 6.688 9.719 5.516 1 97.25 93 ASN A O 1
ATOM 748 N N . PHE A 1 94 ? 6.852 9.711 3.295 1 97.75 94 PHE A N 1
ATOM 749 C CA . PHE A 1 94 ? 5.977 8.547 3.186 1 97.75 94 PHE A CA 1
ATOM 750 C C . PHE A 1 94 ? 6.617 7.328 3.842 1 97.75 94 PHE A C 1
ATOM 752 O O . PHE A 1 94 ? 5.934 6.539 4.496 1 97.75 94 PHE A O 1
ATOM 759 N N . GLN A 1 95 ? 7.895 7.133 3.607 1 96.12 95 GLN A N 1
ATOM 760 C CA . GLN A 1 95 ? 8.578 6 4.223 1 96.12 95 GLN A CA 1
ATOM 761 C C . GLN A 1 95 ? 8.406 6.016 5.738 1 96.12 95 GLN A C 1
ATOM 763 O O . GLN A 1 95 ? 8.156 4.973 6.352 1 96.12 95 GLN A O 1
ATOM 768 N N . THR A 1 96 ? 8.57 7.141 6.289 1 96.94 96 THR A N 1
ATOM 769 C CA . THR A 1 96 ? 8.406 7.273 7.734 1 96.94 96 THR A CA 1
ATOM 770 C C . THR A 1 96 ? 6.973 6.949 8.141 1 96.94 96 THR A C 1
ATOM 772 O O . THR A 1 96 ? 6.75 6.211 9.109 1 96.94 96 THR A O 1
ATOM 775 N N . LEU A 1 97 ? 6.055 7.5 7.461 1 98.06 97 LEU A N 1
ATOM 776 C CA . LEU A 1 97 ? 4.641 7.246 7.723 1 98.06 97 LEU A CA 1
ATOM 777 C C . LEU A 1 97 ? 4.328 5.758 7.641 1 98.06 97 LEU A C 1
ATOM 779 O O . LEU A 1 97 ? 3.656 5.211 8.523 1 98.06 97 LEU A O 1
ATOM 783 N N . ASP A 1 98 ? 4.781 5.148 6.617 1 97.44 98 ASP A N 1
ATOM 784 C CA . ASP A 1 98 ? 4.566 3.719 6.406 1 97.44 98 ASP A CA 1
ATOM 785 C C . ASP A 1 98 ? 5.176 2.898 7.543 1 97.44 98 ASP A C 1
ATOM 787 O O . ASP A 1 98 ? 4.492 2.088 8.164 1 97.44 98 ASP A O 1
ATOM 791 N N . ARG A 1 99 ? 6.434 3.197 7.883 1 95.38 99 ARG A N 1
ATOM 792 C CA . ARG A 1 99 ? 7.219 2.455 8.867 1 95.38 99 ARG A CA 1
ATOM 793 C C . ARG A 1 99 ? 6.641 2.629 10.266 1 95.38 99 ARG A C 1
ATOM 795 O O . ARG A 1 99 ? 6.668 1.697 11.07 1 95.38 99 ARG A O 1
ATOM 802 N N . GLU A 1 100 ? 6.078 3.766 10.484 1 96.88 100 GLU A N 1
ATOM 803 C CA . GLU A 1 100 ? 5.746 4.086 11.867 1 96.88 100 GLU A CA 1
ATOM 804 C C . GLU A 1 100 ? 4.25 3.949 12.125 1 96.88 100 GLU A C 1
ATOM 806 O O . GLU A 1 100 ? 3.812 3.908 13.273 1 96.88 100 GLU A O 1
ATOM 811 N N . LEU A 1 101 ? 3.498 3.822 11.07 1 97.62 101 LEU A N 1
ATOM 812 C CA . LEU A 1 101 ? 2.061 3.811 11.32 1 97.62 101 LEU A CA 1
ATOM 813 C C . LEU A 1 101 ? 1.361 2.793 10.422 1 97.62 101 LEU A C 1
ATOM 815 O O . LEU A 1 101 ? 0.755 1.84 10.914 1 97.62 101 LEU A O 1
ATOM 819 N N . LEU A 1 102 ? 1.48 2.879 9.148 1 97.31 102 LEU A N 1
ATOM 820 C CA . LEU A 1 102 ? 0.58 2.215 8.211 1 97.31 102 LEU A CA 1
ATOM 821 C C . LEU A 1 102 ? 0.756 0.702 8.266 1 97.31 102 LEU A C 1
ATOM 823 O O . LEU A 1 102 ? -0.204 -0.047 8.07 1 97.31 102 LEU A O 1
ATOM 827 N N . ARG A 1 103 ? 1.937 0.211 8.516 1 93.75 103 ARG A N 1
ATOM 828 C CA . ARG A 1 103 ? 2.209 -1.222 8.578 1 93.75 103 ARG A CA 1
ATOM 829 C C . ARG A 1 103 ? 1.649 -1.83 9.859 1 93.75 103 ARG A C 1
ATOM 831 O O . ARG A 1 103 ? 1.626 -3.053 10.016 1 93.75 103 ARG A O 1
ATOM 838 N N . PHE A 1 104 ? 1.115 -0.96 10.781 1 93.88 104 PHE A N 1
ATOM 839 C CA . PHE A 1 104 ? 0.719 -1.441 12.102 1 93.88 104 PHE A CA 1
ATOM 840 C C . PHE A 1 104 ? -0.784 -1.29 12.305 1 93.88 104 PHE A C 1
ATOM 842 O O . PHE A 1 104 ? -1.301 -1.577 13.383 1 93.88 104 PHE A O 1
ATOM 849 N N . VAL A 1 105 ? -1.458 -0.831 11.289 1 95.25 105 VAL A N 1
ATOM 850 C CA . VAL A 1 105 ? -2.902 -0.656 11.398 1 95.25 105 VAL A CA 1
ATOM 851 C C . VAL A 1 105 ? -3.602 -1.402 10.266 1 95.25 105 VAL A C 1
ATOM 853 O O . VAL A 1 105 ? -2.994 -1.677 9.227 1 95.25 105 VAL A O 1
ATOM 856 N N . ASP A 1 106 ? -4.898 -1.786 10.414 1 94.12 106 ASP A N 1
ATOM 857 C CA . ASP A 1 106 ? -5.664 -2.562 9.445 1 94.12 106 ASP A CA 1
ATOM 858 C C . ASP A 1 106 ? -6.238 -1.662 8.352 1 94.12 106 ASP A C 1
ATOM 860 O O . ASP A 1 106 ? -7.453 -1.61 8.156 1 94.12 106 ASP A O 1
ATOM 864 N N . ILE A 1 107 ? -5.391 -0.959 7.668 1 96.5 107 ILE A N 1
ATOM 865 C CA . ILE A 1 107 ? -5.801 -0.065 6.594 1 96.5 107 ILE A CA 1
ATOM 866 C C . ILE A 1 107 ? -5.664 -0.779 5.25 1 96.5 107 ILE A C 1
ATOM 868 O O . ILE A 1 107 ? -4.621 -1.361 4.953 1 96.5 107 ILE A O 1
ATOM 872 N N . PRO A 1 108 ? -6.77 -0.763 4.461 1 95.12 108 PRO A N 1
ATOM 873 C CA . PRO A 1 108 ? -6.641 -1.338 3.121 1 95.12 108 PRO A CA 1
ATOM 874 C C . PRO A 1 108 ? -5.602 -0.617 2.266 1 95.12 108 PRO A C 1
ATOM 876 O O . PRO A 1 108 ? -5.48 0.608 2.34 1 95.12 108 PRO A O 1
ATOM 879 N N . TYR A 1 109 ? -4.938 -1.397 1.415 1 95.5 109 TYR A N 1
ATOM 880 C CA . TYR A 1 109 ? -3.951 -0.85 0.49 1 95.5 109 TYR A CA 1
ATOM 881 C C . TYR A 1 109 ? -4.543 0.298 -0.321 1 95.5 109 TYR A C 1
ATOM 883 O O . TYR A 1 109 ? -3.893 1.328 -0.514 1 95.5 109 TYR A O 1
ATOM 891 N N . SER A 1 110 ? -5.762 0.213 -0.712 1 93.75 110 SER A N 1
ATOM 892 C CA . SER A 1 110 ? -6.418 1.176 -1.591 1 93.75 110 SER A CA 1
ATOM 893 C C . SER A 1 110 ? -6.758 2.463 -0.846 1 93.75 110 SER A C 1
ATOM 895 O O . SER A 1 110 ? -7.094 3.475 -1.466 1 93.75 110 SER A O 1
ATOM 897 N N . ASN A 1 111 ? -6.68 2.43 0.483 1 96.88 111 ASN A N 1
ATOM 898 C CA . ASN A 1 111 ? -7.008 3.598 1.293 1 96.88 111 ASN A CA 1
ATOM 899 C C . ASN A 1 111 ? -5.762 4.414 1.627 1 96.88 111 ASN A C 1
ATOM 901 O O . ASN A 1 111 ? -5.852 5.453 2.285 1 96.88 111 ASN A O 1
ATOM 905 N N . ILE A 1 112 ? -4.625 3.93 1.177 1 97.81 112 ILE A N 1
ATOM 906 C CA . ILE A 1 112 ? -3.363 4.645 1.337 1 97.81 112 ILE A CA 1
ATOM 907 C C . ILE A 1 112 ? -3.055 5.438 0.068 1 97.81 112 ILE A C 1
ATOM 909 O O . ILE A 1 112 ? -3.004 4.871 -1.026 1 97.81 112 ILE A O 1
ATOM 913 N N . HIS A 1 113 ? -2.869 6.777 0.192 1 97.94 113 HIS A N 1
ATOM 914 C CA . HIS A 1 113 ? -2.703 7.633 -0.979 1 97.94 113 HIS A CA 1
ATOM 915 C C . HIS A 1 113 ? -1.386 8.398 -0.917 1 97.94 113 HIS A C 1
ATOM 917 O O . HIS A 1 113 ? -1.366 9.578 -0.56 1 97.94 113 HIS A O 1
ATOM 923 N N . PRO A 1 114 ? -0.293 7.723 -1.281 1 97.75 114 PRO A N 1
ATOM 924 C CA . PRO A 1 114 ? 0.987 8.43 -1.334 1 97.75 114 PRO A CA 1
ATOM 925 C C . PRO A 1 114 ? 1.057 9.438 -2.479 1 97.75 114 PRO A C 1
ATOM 927 O O . PRO A 1 114 ? 0.429 9.242 -3.521 1 97.75 114 PRO A O 1
ATOM 930 N N . MET A 1 115 ? 1.786 10.492 -2.26 1 98.19 115 MET A N 1
ATOM 931 C CA . MET A 1 115 ? 2.047 11.43 -3.35 1 98.19 115 MET A CA 1
ATOM 932 C C . MET A 1 115 ? 2.941 10.797 -4.41 1 98.19 115 MET A C 1
ATOM 934 O O . MET A 1 115 ? 3.984 10.227 -4.086 1 98.19 115 MET A O 1
ATOM 938 N N . PRO A 1 116 ? 2.484 10.914 -5.637 1 96.31 116 PRO A N 1
ATOM 939 C CA . PRO A 1 116 ? 3.264 10.289 -6.707 1 96.31 116 PRO A CA 1
ATOM 940 C C . PRO A 1 116 ? 4.465 11.133 -7.133 1 96.31 116 PRO A C 1
ATOM 942 O O . PRO A 1 116 ? 4.504 11.633 -8.258 1 96.31 116 PRO A O 1
ATOM 945 N N . VAL A 1 117 ? 5.484 11.172 -6.309 1 97.12 117 VAL A N 1
ATOM 946 C CA . VAL A 1 117 ? 6.652 12.008 -6.574 1 97.12 117 VAL A CA 1
ATOM 947 C C . VAL A 1 117 ? 7.609 11.281 -7.512 1 97.12 117 VAL A C 1
ATOM 949 O O . VAL A 1 117 ? 8.508 11.898 -8.094 1 97.12 117 VAL A O 1
ATOM 952 N N . ASP A 1 118 ? 7.535 9.992 -7.602 1 92.38 118 ASP A N 1
ATOM 953 C CA . ASP A 1 118 ? 8.328 9.156 -8.5 1 92.38 118 ASP A CA 1
ATOM 954 C C . ASP A 1 118 ? 7.445 8.484 -9.547 1 92.38 118 ASP A C 1
ATOM 956 O O . ASP A 1 118 ? 6.727 7.531 -9.242 1 92.38 118 ASP A O 1
ATOM 960 N N . VAL A 1 119 ? 7.508 8.945 -10.742 1 85.62 119 VAL A N 1
ATOM 961 C CA . VAL A 1 119 ? 6.742 8.375 -11.844 1 85.62 119 VAL A CA 1
ATOM 962 C C . VAL A 1 119 ? 7.688 7.781 -12.883 1 85.62 119 VAL A C 1
ATOM 964 O O . VAL A 1 119 ? 8.375 8.516 -13.594 1 85.62 119 VAL A O 1
ATOM 967 N N . SER A 1 120 ? 7.656 6.406 -12.914 1 79.38 120 SER A N 1
ATOM 968 C CA . SER A 1 120 ? 8.484 5.68 -13.867 1 79.38 120 SER A CA 1
ATOM 969 C C . SER A 1 120 ? 9.953 6.074 -13.734 1 79.38 120 SER A C 1
ATOM 971 O O . SER A 1 120 ? 10.633 6.297 -14.734 1 79.38 120 SER A O 1
ATOM 973 N N . GLY A 1 121 ? 10.352 6.395 -12.5 1 84.38 121 GLY A N 1
ATOM 974 C CA . GLY A 1 121 ? 11.758 6.672 -12.242 1 84.38 121 GLY A CA 1
ATOM 975 C C . GLY A 1 121 ? 12.094 8.148 -12.305 1 84.38 121 GLY A C 1
ATOM 976 O O . GLY A 1 121 ? 13.227 8.547 -12.008 1 84.38 121 GLY A O 1
ATOM 977 N N . SER A 1 122 ? 11.156 8.977 -12.68 1 90.75 122 SER A N 1
ATOM 978 C CA . SER A 1 122 ? 11.383 10.422 -12.75 1 90.75 122 SER A CA 1
ATOM 979 C C . SER A 1 122 ? 10.789 11.133 -11.547 1 90.75 122 SER A C 1
ATOM 981 O O . SER A 1 122 ? 9.586 11.062 -11.305 1 90.75 122 SER A O 1
ATOM 983 N N . LEU A 1 123 ? 11.68 11.867 -10.891 1 94.44 123 LEU A N 1
ATOM 984 C CA . LEU A 1 123 ? 11.281 12.492 -9.633 1 94.44 123 LEU A CA 1
ATOM 985 C C . LEU A 1 123 ? 10.664 13.859 -9.883 1 94.44 123 LEU A C 1
ATOM 987 O O . LEU A 1 123 ? 11.297 14.734 -10.469 1 94.44 123 LEU A O 1
ATOM 991 N N . CYS A 1 124 ? 9.422 14.016 -9.469 1 96 124 CYS A N 1
ATOM 992 C CA . CYS A 1 124 ? 8.68 15.266 -9.531 1 96 124 CYS A CA 1
ATOM 993 C C . CYS A 1 124 ? 8.828 15.93 -10.891 1 96 124 CYS A C 1
ATOM 995 O O . CYS A 1 124 ? 9.039 17.141 -10.977 1 96 124 CYS A O 1
ATOM 997 N N . ASP A 1 125 ? 8.758 15.164 -11.883 1 92.69 125 ASP A N 1
ATOM 998 C CA . ASP A 1 125 ? 8.773 15.68 -13.25 1 92.69 125 ASP A CA 1
ATOM 999 C C . ASP A 1 125 ? 7.43 16.297 -13.617 1 92.69 125 ASP A C 1
ATOM 1001 O O . ASP A 1 125 ? 6.414 15.609 -13.664 1 92.69 125 ASP A O 1
ATOM 1005 N N . PRO A 1 126 ? 7.531 17.578 -13.914 1 89.81 126 PRO A N 1
ATOM 1006 C CA . PRO A 1 126 ? 6.262 18.219 -14.234 1 89.81 126 PRO A CA 1
ATOM 1007 C C . PRO A 1 126 ? 5.594 17.641 -15.484 1 89.81 126 PRO A C 1
ATOM 1009 O O . PRO A 1 126 ? 4.363 17.625 -15.57 1 89.81 126 PRO A O 1
ATOM 1012 N N . GLU A 1 127 ? 6.328 17.109 -16.359 1 88.19 127 GLU A N 1
ATOM 1013 C CA . GLU A 1 127 ? 5.809 16.578 -17.609 1 88.19 127 GLU A CA 1
ATOM 1014 C C . GLU A 1 127 ? 5.059 15.266 -17.391 1 88.19 127 GLU A C 1
ATOM 1016 O O . GLU A 1 127 ? 4.184 14.898 -18.188 1 88.19 127 GLU A O 1
ATOM 1021 N N . LEU A 1 128 ? 5.383 14.703 -16.281 1 86.81 128 LEU A N 1
ATOM 1022 C CA . LEU A 1 128 ? 4.773 13.398 -16.047 1 86.81 128 LEU A CA 1
ATOM 1023 C C . LEU A 1 128 ? 3.537 13.539 -15.164 1 86.81 128 LEU A C 1
ATOM 1025 O O . LEU A 1 128 ? 2.789 12.57 -14.977 1 86.81 128 LEU A O 1
ATOM 1029 N N . GLY A 1 129 ? 3.354 14.672 -14.57 1 90.38 129 GLY A N 1
ATOM 1030 C CA . GLY A 1 129 ? 2.068 15.078 -14.031 1 90.38 129 GLY A CA 1
ATOM 1031 C C . GLY A 1 129 ? 1.771 14.453 -12.68 1 90.38 129 GLY A C 1
ATOM 1032 O O . GLY A 1 129 ? 0.614 14.18 -12.352 1 90.38 129 GLY A O 1
ATOM 1033 N N . GLY A 1 130 ? 2.738 14.125 -11.898 1 94 130 GLY A N 1
ATOM 1034 C CA . GLY A 1 130 ? 2.506 13.555 -10.578 1 94 130 GLY A CA 1
ATOM 1035 C C . GLY A 1 130 ? 1.618 14.43 -9.703 1 94 130 GLY A C 1
ATOM 1036 O O . GLY A 1 130 ? 0.674 13.93 -9.086 1 94 130 GLY A O 1
ATOM 1037 N N . ALA A 1 131 ? 1.892 15.719 -9.672 1 96.81 131 ALA A N 1
ATOM 1038 C CA . ALA A 1 131 ? 1.099 16.641 -8.875 1 96.81 131 ALA A CA 1
ATOM 1039 C C . ALA A 1 131 ? -0.343 16.703 -9.375 1 96.81 131 ALA A C 1
ATOM 1041 O O . ALA A 1 131 ? -1.282 16.719 -8.578 1 96.81 131 ALA A O 1
ATOM 1042 N N . HIS A 1 132 ? -0.482 16.734 -10.68 1 94.94 132 HIS A N 1
ATOM 1043 C CA . HIS A 1 132 ? -1.813 16.75 -11.273 1 94.94 132 HIS A CA 1
ATOM 1044 C C . HIS A 1 132 ? -2.58 15.469 -10.938 1 94.94 132 HIS A C 1
ATOM 1046 O O . HIS A 1 132 ? -3.764 15.523 -10.594 1 94.94 132 HIS A O 1
ATOM 1052 N N . ALA A 1 133 ? -1.941 14.375 -11.016 1 93.62 133 ALA A N 1
ATOM 1053 C CA . ALA A 1 133 ? -2.572 13.094 -10.703 1 93.62 133 ALA A CA 1
ATOM 1054 C C . ALA A 1 133 ? -3.053 13.062 -9.258 1 93.62 133 ALA A C 1
ATOM 1056 O O . ALA A 1 133 ? -4.148 12.578 -8.969 1 93.62 133 ALA A O 1
ATOM 1057 N N . TYR A 1 134 ? -2.238 13.539 -8.359 1 97.19 134 TYR A N 1
ATOM 1058 C CA . TYR A 1 134 ? -2.617 13.57 -6.953 1 97.19 134 TYR A CA 1
ATOM 1059 C C . TYR A 1 134 ? -3.82 14.477 -6.73 1 97.19 134 TYR A C 1
ATOM 1061 O O . TYR A 1 134 ? -4.75 14.117 -6.004 1 97.19 134 TYR A O 1
ATOM 1069 N N . SER A 1 135 ? -3.801 15.617 -7.371 1 97.25 135 SER A N 1
ATOM 1070 C CA . SER A 1 135 ? -4.926 16.547 -7.301 1 97.25 135 SER A CA 1
ATOM 1071 C C . SER A 1 135 ? -6.215 15.883 -7.785 1 97.25 135 SER A C 1
ATOM 1073 O O . SER A 1 135 ? -7.262 16.016 -7.145 1 97.25 135 SER A O 1
ATOM 1075 N N . GLU A 1 136 ? -6.117 15.219 -8.859 1 94.62 136 GLU A N 1
ATOM 1076 C CA . GLU A 1 136 ? -7.293 14.562 -9.422 1 94.62 136 GLU A CA 1
ATOM 1077 C C . GLU A 1 136 ? -7.805 13.453 -8.508 1 94.62 136 GLU A C 1
ATOM 1079 O O . GLU A 1 136 ? -9.016 13.273 -8.352 1 94.62 136 GLU A O 1
ATOM 1084 N N . THR A 1 137 ? -6.895 12.75 -7.961 1 95.5 137 THR A N 1
ATOM 1085 C CA . THR A 1 137 ? -7.301 11.703 -7.027 1 95.5 137 THR A CA 1
ATOM 1086 C C . THR A 1 137 ? -8.062 12.305 -5.848 1 95.5 137 THR A C 1
ATOM 1088 O O . THR A 1 137 ? -9.094 11.773 -5.434 1 95.5 137 THR A O 1
ATOM 1091 N N . ILE A 1 138 ? -7.578 13.383 -5.328 1 97.75 138 ILE A N 1
ATOM 1092 C CA . ILE A 1 138 ? -8.25 14.062 -4.223 1 97.75 138 ILE A CA 1
ATOM 1093 C C . ILE A 1 138 ? -9.656 14.477 -4.656 1 97.75 138 ILE A C 1
ATOM 1095 O O . ILE A 1 138 ? -10.633 14.211 -3.949 1 97.75 138 ILE A O 1
ATOM 1099 N N . ARG A 1 139 ? -9.773 15.047 -5.777 1 96.31 139 ARG A N 1
ATOM 1100 C CA . ARG A 1 139 ? -11.062 15.523 -6.273 1 96.31 139 ARG A CA 1
ATOM 1101 C C . ARG A 1 139 ? -12.055 14.375 -6.41 1 96.31 139 ARG A C 1
ATOM 1103 O O . ARG A 1 139 ? -13.25 14.555 -6.176 1 96.31 139 ARG A O 1
ATOM 1110 N N . HIS A 1 140 ? -11.523 13.258 -6.75 1 93.69 140 HIS A N 1
ATOM 1111 C CA . HIS A 1 140 ? -12.398 12.125 -7.051 1 93.69 140 HIS A CA 1
ATOM 1112 C C . HIS A 1 140 ? -12.734 11.344 -5.789 1 93.69 140 HIS A C 1
ATOM 1114 O O . HIS A 1 140 ? -13.844 10.812 -5.656 1 93.69 140 HIS A O 1
ATOM 1120 N N . VAL A 1 141 ? -11.859 11.281 -4.898 1 95.19 141 VAL A N 1
ATOM 1121 C CA . VAL A 1 141 ? -11.992 10.336 -3.793 1 95.19 141 VAL A CA 1
ATOM 1122 C C . VAL A 1 141 ? -12.484 11.07 -2.545 1 95.19 141 VAL A C 1
ATOM 1124 O O . VAL A 1 141 ? -13.258 10.516 -1.757 1 95.19 141 VAL A O 1
ATOM 1127 N N . VAL A 1 142 ? -12.023 12.258 -2.334 1 97.5 142 VAL A N 1
ATOM 1128 C CA . VAL A 1 142 ? -12.391 13.031 -1.151 1 97.5 142 VAL A CA 1
ATOM 1129 C C . VAL A 1 142 ? -13.664 13.82 -1.428 1 97.5 142 VAL A C 1
ATOM 1131 O O . VAL A 1 142 ? -13.672 14.719 -2.271 1 97.5 142 VAL A O 1
ATOM 1134 N N . PRO A 1 143 ? -14.688 13.508 -0.679 1 96.38 143 PRO A N 1
ATOM 1135 C CA . PRO A 1 143 ? -15.922 14.266 -0.902 1 96.38 143 PRO A CA 1
ATOM 1136 C C . PRO A 1 143 ? -15.719 15.773 -0.77 1 96.38 143 PRO A C 1
ATOM 1138 O O . PRO A 1 143 ? -15.227 16.25 0.261 1 96.38 143 PRO A O 1
ATOM 1141 N N . ASN A 1 144 ? -16.031 16.531 -1.851 1 95.75 144 ASN A N 1
ATOM 1142 C CA . ASN A 1 144 ? -15.93 17.984 -1.914 1 95.75 144 ASN A CA 1
ATOM 1143 C C . ASN A 1 144 ? -14.492 18.453 -1.721 1 95.75 144 ASN A C 1
ATOM 1145 O O . ASN A 1 144 ? -14.258 19.594 -1.327 1 95.75 144 ASN A O 1
ATOM 1149 N N . SER A 1 145 ? -13.547 17.562 -1.862 1 97.56 145 SER A N 1
ATOM 1150 C CA . SER A 1 145 ? -12.133 17.859 -1.625 1 97.56 145 SER A CA 1
ATOM 1151 C C . SER A 1 145 ? -11.914 18.438 -0.232 1 97.56 145 SER A C 1
ATOM 1153 O O . SER A 1 145 ? -11.094 19.328 -0.05 1 97.56 145 SER A O 1
ATOM 1155 N N . GLN A 1 146 ? -12.719 18 0.652 1 98.19 146 GLN A N 1
ATOM 1156 C CA . GLN A 1 146 ? -12.625 18.438 2.039 1 98.19 146 GLN A CA 1
ATOM 1157 C C . GLN A 1 146 ? -12.117 17.312 2.938 1 98.19 146 GLN A C 1
ATOM 1159 O O . GLN A 1 146 ? -12.844 16.375 3.234 1 98.19 146 GLN A O 1
ATOM 1164 N N . PHE A 1 147 ? -10.867 17.453 3.332 1 98.69 147 PHE A N 1
ATOM 1165 C CA . PHE A 1 147 ? -10.359 16.484 4.289 1 98.69 147 PHE A CA 1
ATOM 1166 C C . PHE A 1 147 ? -11.109 16.578 5.613 1 98.69 147 PHE A C 1
ATOM 1168 O O . PHE A 1 147 ? -11.492 17.672 6.035 1 98.69 147 PHE A O 1
ATOM 1175 N N . ASP A 1 148 ? -11.305 15.414 6.254 1 98.75 148 ASP A N 1
ATOM 1176 C CA . ASP A 1 148 ? -11.938 15.422 7.57 1 98.75 148 ASP A CA 1
ATOM 1177 C C . ASP A 1 148 ? -10.992 15.984 8.633 1 98.75 148 ASP A C 1
ATOM 1179 O O . ASP A 1 148 ? -11.422 16.688 9.547 1 98.75 148 ASP A O 1
ATOM 1183 N N . MET A 1 149 ? -9.75 15.656 8.484 1 98.75 149 MET A N 1
ATOM 1184 C CA . MET A 1 149 ? -8.75 16.172 9.406 1 98.75 149 MET A CA 1
ATOM 1185 C C . MET A 1 149 ? -7.379 16.25 8.742 1 98.75 149 MET A C 1
ATOM 1187 O O . MET A 1 149 ? -7.004 15.352 7.988 1 98.75 149 MET A O 1
ATOM 1191 N N . VAL A 1 150 ? -6.684 17.312 8.977 1 98.88 150 VAL A N 1
ATOM 1192 C CA . VAL A 1 150 ? -5.301 17.516 8.547 1 98.88 150 VAL A CA 1
ATOM 1193 C C . VAL A 1 150 ? -4.41 17.734 9.773 1 98.88 150 VAL A C 1
ATOM 1195 O O . VAL A 1 150 ? -4.762 18.5 10.672 1 98.88 150 VAL A O 1
ATOM 1198 N N . VAL A 1 151 ? -3.311 17.016 9.805 1 98.88 151 VAL A N 1
ATOM 1199 C CA . VAL A 1 151 ? -2.342 17.203 10.875 1 98.88 151 VAL A CA 1
ATOM 1200 C C . VAL A 1 151 ? -1.056 17.797 10.312 1 98.88 151 VAL A C 1
ATOM 1202 O O . VAL A 1 151 ? -0.445 17.234 9.406 1 98.88 151 VAL A O 1
ATOM 1205 N N . LEU A 1 152 ? -0.69 18.922 10.906 1 98.69 152 LEU A N 1
ATOM 1206 C CA . LEU A 1 152 ? 0.446 19.688 10.414 1 98.69 152 LEU A CA 1
ATOM 1207 C C . LEU A 1 152 ? 1.486 19.891 11.508 1 98.69 152 LEU A C 1
ATOM 1209 O O . LEU A 1 152 ? 1.162 19.812 12.695 1 98.69 152 LEU A O 1
ATOM 1213 N N . GLY A 1 153 ? 2.725 19.984 11.078 1 97.81 153 GLY A N 1
ATOM 1214 C CA . GLY A 1 153 ? 3.793 20.562 11.875 1 97.81 153 GLY A CA 1
ATOM 1215 C C . GLY A 1 153 ? 4.172 21.969 11.445 1 97.81 153 GLY A C 1
ATOM 1216 O O . GLY A 1 153 ? 3.631 22.484 10.469 1 97.81 153 GLY A O 1
ATOM 1217 N N . VAL A 1 154 ? 5.07 22.547 12.281 1 97.19 154 VAL A N 1
ATOM 1218 C CA . VAL A 1 154 ? 5.59 23.875 11.93 1 97.19 154 VAL A CA 1
ATOM 1219 C C . VAL A 1 154 ? 7.117 23.844 11.953 1 97.19 154 VAL A C 1
ATOM 1221 O O . VAL A 1 154 ? 7.727 23.344 12.898 1 97.19 154 VAL A O 1
ATOM 1224 N N . GLY A 1 155 ? 7.699 24.359 10.836 1 96.5 155 GLY A N 1
ATOM 1225 C CA . GLY A 1 155 ? 9.148 24.5 10.828 1 96.5 155 GLY A CA 1
ATOM 1226 C C . GLY A 1 155 ? 9.648 25.625 11.711 1 96.5 155 GLY A C 1
ATOM 1227 O O . GLY A 1 155 ? 8.875 26.516 12.086 1 96.5 155 GLY A O 1
ATOM 1228 N N . THR A 1 156 ? 10.969 25.594 11.945 1 96.06 156 THR A N 1
ATOM 1229 C CA . THR A 1 156 ? 11.555 26.656 12.75 1 96.06 156 THR A CA 1
ATOM 1230 C C . THR A 1 156 ? 11.492 27.984 12.008 1 96.06 156 THR A C 1
ATOM 1232 O O . THR A 1 156 ? 11.641 29.047 12.625 1 96.06 156 THR A O 1
ATOM 1235 N N . ASP A 1 157 ? 11.289 27.906 10.727 1 95.75 157 ASP A N 1
ATOM 1236 C CA . ASP A 1 157 ? 11.164 29.109 9.922 1 95.75 157 ASP A CA 1
ATOM 1237 C C . ASP A 1 157 ? 9.703 29.469 9.688 1 95.75 157 ASP A C 1
ATOM 1239 O O . ASP A 1 157 ? 9.398 30.391 8.922 1 95.75 157 ASP A O 1
ATOM 1243 N N . GLY A 1 158 ? 8.82 28.75 10.297 1 96.25 158 GLY A N 1
ATOM 1244 C CA . GLY A 1 158 ? 7.398 29.031 10.203 1 96.25 158 GLY A CA 1
ATOM 1245 C C . GLY A 1 158 ? 6.723 28.312 9.047 1 96.25 158 GLY A C 1
ATOM 1246 O O . GLY A 1 158 ? 5.508 28.438 8.867 1 96.25 158 GLY A O 1
ATOM 1247 N N . HIS A 1 159 ? 7.457 27.562 8.242 1 97.44 159 HIS A N 1
ATOM 1248 C CA . HIS A 1 159 ? 6.824 26.875 7.121 1 97.44 159 HIS A CA 1
ATOM 1249 C C . HIS A 1 159 ? 5.848 25.812 7.609 1 97.44 159 HIS A C 1
ATOM 1251 O O . HIS A 1 159 ? 5.969 25.328 8.734 1 97.44 159 HIS A O 1
ATOM 1257 N N . VAL A 1 160 ? 4.875 25.547 6.898 1 97.69 160 VAL A N 1
ATOM 1258 C CA . VAL A 1 160 ? 3.891 24.484 7.098 1 97.69 160 VAL A CA 1
ATOM 1259 C C . VAL A 1 160 ? 3.76 23.656 5.82 1 97.69 160 VAL A C 1
ATOM 1261 O O . VAL A 1 160 ? 3.928 24.172 4.715 1 97.69 160 VAL A O 1
ATOM 1264 N N . ALA A 1 161 ? 3.465 22.422 6 1 97.94 161 ALA A N 1
ATOM 1265 C CA . ALA A 1 161 ? 3.615 21.578 4.82 1 97.94 161 ALA A CA 1
ATOM 1266 C C . ALA A 1 161 ? 4.957 21.812 4.137 1 97.94 161 ALA A C 1
ATOM 1268 O O . ALA A 1 161 ? 6.004 21.812 4.789 1 97.94 161 ALA A O 1
ATOM 1269 N N . SER A 1 162 ? 5.105 21.938 2.975 1 98.06 162 SER A N 1
ATOM 1270 C CA . SER A 1 162 ? 6.289 22.391 2.252 1 98.06 162 SER A CA 1
ATOM 1271 C C . SER A 1 162 ? 6.059 23.766 1.62 1 98.06 162 SER A C 1
ATOM 1273 O O . SER A 1 162 ? 6.473 24 0.486 1 98.06 162 SER A O 1
ATOM 1275 N N . LEU A 1 163 ? 5.301 24.562 2.35 1 98.25 163 LEU A N 1
ATOM 1276 C CA . LEU A 1 163 ? 5.121 25.969 2.01 1 98.25 163 LEU A CA 1
ATOM 1277 C C . LEU A 1 163 ? 6.055 26.844 2.83 1 98.25 163 LEU A C 1
ATOM 1279 O O . LEU A 1 163 ? 5.855 27.016 4.035 1 98.25 163 LEU A O 1
ATOM 1283 N N . PHE A 1 164 ? 7 27.438 2.102 1 97.94 164 PHE A N 1
ATOM 1284 C CA . PHE A 1 164 ? 8.109 28.109 2.779 1 97.94 164 PHE A CA 1
ATOM 1285 C C . PHE A 1 164 ? 7.961 29.609 2.711 1 97.94 164 PHE A C 1
ATOM 1287 O O . PHE A 1 164 ? 7.254 30.141 1.847 1 97.94 164 PHE A O 1
ATOM 1294 N N . PRO A 1 165 ? 8.664 30.297 3.723 1 96.81 165 PRO A N 1
ATOM 1295 C CA . PRO A 1 165 ? 8.602 31.75 3.699 1 96.81 165 PRO A CA 1
ATOM 1296 C C . PRO A 1 165 ? 9.07 32.344 2.369 1 96.81 165 PRO A C 1
ATOM 1298 O O . PRO A 1 165 ? 10.07 31.891 1.805 1 96.81 165 PRO A O 1
ATOM 1301 N N . GLY A 1 166 ? 8.297 33.25 1.893 1 95.69 166 GLY A N 1
ATOM 1302 C CA . GLY A 1 166 ? 8.672 33.969 0.687 1 95.69 166 GLY A CA 1
ATOM 1303 C C . GLY A 1 166 ? 8.375 33.219 -0.585 1 95.69 166 GLY A C 1
ATOM 1304 O O . GLY A 1 166 ? 8.586 33.719 -1.688 1 95.69 166 GLY A O 1
ATOM 1305 N N . SER A 1 167 ? 7.848 32.031 -0.481 1 95.88 167 SER A N 1
ATOM 1306 C CA . SER A 1 167 ? 7.582 31.203 -1.652 1 95.88 167 SER A CA 1
ATOM 1307 C C . SER A 1 167 ? 6.406 31.734 -2.457 1 95.88 167 SER A C 1
ATOM 1309 O O . SER A 1 167 ? 5.383 32.125 -1.889 1 95.88 167 SER A O 1
ATOM 1311 N N . PRO A 1 168 ? 6.531 31.781 -3.799 1 95.12 168 PRO A N 1
ATOM 1312 C CA . PRO A 1 168 ? 5.379 32.156 -4.621 1 95.12 168 PRO A CA 1
ATOM 1313 C C . PRO A 1 168 ? 4.211 31.188 -4.484 1 95.12 168 PRO A C 1
ATOM 1315 O O . PRO A 1 168 ? 3.072 31.531 -4.812 1 95.12 168 PRO A O 1
ATOM 1318 N N . ASP A 1 169 ? 4.434 29.984 -3.939 1 96.38 169 ASP A N 1
ATOM 1319 C CA . ASP A 1 169 ? 3.424 28.938 -3.816 1 96.38 169 ASP A CA 1
ATOM 1320 C C . ASP A 1 169 ? 2.447 29.25 -2.686 1 96.38 169 ASP A C 1
ATOM 1322 O O . ASP A 1 169 ? 1.408 28.594 -2.559 1 96.38 169 ASP A O 1
ATOM 1326 N N . LEU A 1 170 ? 2.742 30.25 -1.932 1 96.81 170 LEU A N 1
ATOM 1327 C CA . LEU A 1 170 ? 1.854 30.656 -0.85 1 96.81 170 LEU A CA 1
ATOM 1328 C C . LEU A 1 170 ? 0.578 31.281 -1.403 1 96.81 170 LEU A C 1
ATOM 1330 O O . LEU A 1 170 ? -0.428 31.375 -0.696 1 96.81 170 LEU A O 1
ATOM 1334 N N . ARG A 1 171 ? 0.74 31.75 -2.635 1 94.62 171 ARG A N 1
ATOM 1335 C CA . ARG A 1 171 ? -0.389 32.406 -3.293 1 94.62 171 ARG A CA 1
ATOM 1336 C C . ARG A 1 171 ? -0.723 31.719 -4.613 1 94.62 171 ARG A C 1
ATOM 1338 O O . ARG A 1 171 ? -0.096 31.984 -5.637 1 94.62 171 ARG A O 1
ATOM 1345 N N . VAL A 1 172 ? -1.602 30.812 -4.547 1 96.06 172 VAL A N 1
ATOM 1346 C CA . VAL A 1 172 ? -2.047 30.109 -5.746 1 96.06 172 VAL A CA 1
ATOM 1347 C C . VAL A 1 172 ? -3.566 30.219 -5.871 1 96.06 172 VAL A C 1
ATOM 1349 O O . VAL A 1 172 ? -4.246 30.625 -4.93 1 96.06 172 VAL A O 1
ATOM 1352 N N . ASP A 1 173 ? -4.035 29.859 -7.039 1 95.06 173 ASP A N 1
ATOM 1353 C CA . ASP A 1 173 ? -5.477 29.859 -7.27 1 95.06 173 ASP A CA 1
ATOM 1354 C C . ASP A 1 173 ? -6.172 28.828 -6.379 1 95.06 173 ASP A C 1
ATOM 1356 O O . ASP A 1 173 ? -5.598 27.781 -6.066 1 95.06 173 ASP A O 1
ATOM 1360 N N . SER A 1 174 ? -7.438 29.125 -6.086 1 93.69 174 SER A N 1
ATOM 1361 C CA . SER A 1 174 ? -8.211 28.281 -5.168 1 93.69 174 SER A CA 1
ATOM 1362 C C . SER A 1 174 ? -8.398 26.875 -5.73 1 93.69 174 SER A C 1
ATOM 1364 O O . SER A 1 174 ? -8.648 25.938 -4.98 1 93.69 174 SER A O 1
ATOM 1366 N N . SER A 1 175 ? -8.242 26.703 -6.98 1 93.56 175 SER A N 1
ATOM 1367 C CA . SER A 1 175 ? -8.469 25.406 -7.613 1 93.56 175 SER A CA 1
ATOM 1368 C C . SER A 1 175 ? -7.195 24.578 -7.652 1 93.56 175 SER A C 1
ATOM 1370 O O . SER A 1 175 ? -7.242 23.375 -7.945 1 93.56 175 SER A O 1
ATOM 1372 N N . THR A 1 176 ? -6.082 25.203 -7.285 1 95.56 176 THR A N 1
ATOM 1373 C CA . THR A 1 176 ? -4.809 24.484 -7.262 1 95.56 176 THR A CA 1
ATOM 1374 C C . THR A 1 176 ? -4.633 23.734 -5.945 1 95.56 176 THR A C 1
ATOM 1376 O O . THR A 1 176 ? -4.445 24.359 -4.895 1 95.56 176 THR A O 1
ATOM 1379 N N . HIS A 1 177 ? -4.633 22.422 -6.055 1 97.94 177 HIS A N 1
ATOM 1380 C CA . HIS A 1 177 ? -4.594 21.625 -4.836 1 97.94 177 HIS A CA 1
ATOM 1381 C C . HIS A 1 177 ? -3.166 21.219 -4.484 1 97.94 177 HIS A C 1
ATOM 1383 O O . HIS A 1 177 ? -2.814 21.125 -3.307 1 97.94 177 HIS A O 1
ATOM 1389 N N . VAL A 1 178 ? -2.383 20.953 -5.488 1 98.5 178 VAL A N 1
ATOM 1390 C CA . VAL A 1 178 ? -1.055 20.375 -5.293 1 98.5 178 VAL A CA 1
ATOM 1391 C C . VAL A 1 178 ? -0.046 21.094 -6.188 1 98.5 178 VAL A C 1
ATOM 1393 O O . VAL A 1 178 ? -0.343 21.406 -7.348 1 98.5 178 VAL A O 1
ATOM 1396 N N . VAL A 1 179 ? 1.153 21.422 -5.648 1 97.88 179 VAL A N 1
ATOM 1397 C CA . VAL A 1 179 ? 2.209 22.047 -6.438 1 97.88 179 VAL A CA 1
ATOM 1398 C C . VAL A 1 179 ? 3.541 21.359 -6.164 1 97.88 179 VAL A C 1
ATOM 1400 O O . VAL A 1 179 ? 3.689 20.656 -5.156 1 97.88 179 VAL A O 1
ATOM 1403 N N . ILE A 1 180 ? 4.457 21.516 -7.109 1 97.5 180 ILE A N 1
ATOM 1404 C CA . ILE A 1 180 ? 5.863 21.203 -6.895 1 97.5 180 ILE A CA 1
ATOM 1405 C C . ILE A 1 180 ? 6.641 22.484 -6.594 1 97.5 180 ILE A C 1
ATOM 1407 O O . ILE A 1 180 ? 6.52 23.484 -7.32 1 97.5 180 ILE A O 1
ATOM 1411 N N . THR A 1 181 ? 7.332 22.484 -5.5 1 96.31 181 THR A N 1
ATOM 1412 C CA . THR A 1 181 ? 8.109 23.656 -5.141 1 96.31 181 THR A CA 1
ATOM 1413 C C . THR A 1 181 ? 9.594 23.328 -5.055 1 96.31 181 THR A C 1
ATOM 1415 O O . THR A 1 181 ? 9.961 22.156 -4.867 1 96.31 181 THR A O 1
ATOM 1418 N N . ASN A 1 182 ? 10.422 24.281 -5.223 1 94.94 182 ASN A N 1
ATOM 1419 C CA . ASN A 1 182 ? 11.867 24.125 -5.113 1 94.94 182 ASN A CA 1
ATOM 1420 C C . ASN A 1 182 ? 12.422 24.906 -3.932 1 94.94 182 ASN A C 1
ATOM 1422 O O . ASN A 1 182 ? 13.617 25.234 -3.898 1 94.94 182 ASN A O 1
ATOM 1426 N N . ASP A 1 183 ? 11.656 25.141 -2.967 1 93.31 183 ASP A N 1
ATOM 1427 C CA . ASP A 1 183 ? 12.016 26.078 -1.918 1 93.31 183 ASP A CA 1
ATOM 1428 C C . ASP A 1 183 ? 12.508 25.359 -0.668 1 93.31 183 ASP A C 1
ATOM 1430 O O . ASP A 1 183 ? 12.891 26 0.315 1 93.31 183 ASP A O 1
ATOM 1434 N N . GLY A 1 184 ? 12.5 24.062 -0.754 1 91.25 184 GLY A N 1
ATOM 1435 C CA . GLY A 1 184 ? 12.93 23.312 0.417 1 91.25 184 GLY A CA 1
ATOM 1436 C C . GLY A 1 184 ? 14.406 23.453 0.709 1 91.25 184 GLY A C 1
ATOM 1437 O O . GLY A 1 184 ? 15.141 24.078 -0.054 1 91.25 184 GLY A O 1
ATOM 1438 N N . PRO A 1 185 ? 14.773 22.922 1.864 1 89.19 185 PRO A N 1
ATOM 1439 C CA . PRO A 1 185 ? 16.188 22.938 2.205 1 89.19 185 PRO A CA 1
ATOM 1440 C C . PRO A 1 185 ? 17.062 22.219 1.171 1 89.19 185 PRO A C 1
ATOM 1442 O O . PRO A 1 185 ? 16.547 21.422 0.382 1 89.19 185 PRO A O 1
ATOM 1445 N N . ALA A 1 186 ? 18.281 22.422 1.254 1 82.69 186 ALA A N 1
ATOM 1446 C CA . ALA A 1 186 ? 19.234 22.031 0.224 1 82.69 186 ALA A CA 1
ATOM 1447 C C . ALA A 1 186 ? 19.203 20.516 -0.007 1 82.69 186 ALA A C 1
ATOM 1449 O O . ALA A 1 186 ? 19.219 20.062 -1.152 1 82.69 186 ALA A O 1
ATOM 1450 N N . ASN A 1 187 ? 19.188 19.672 0.829 1 82.94 187 ASN A N 1
ATOM 1451 C CA . ASN A 1 187 ? 19.281 18.234 0.633 1 82.94 187 ASN A CA 1
ATOM 1452 C C . ASN A 1 187 ? 17.969 17.641 0.127 1 82.94 187 ASN A C 1
ATOM 1454 O O . ASN A 1 187 ? 17.938 16.516 -0.364 1 82.94 187 ASN A O 1
ATOM 1458 N N . THR A 1 188 ? 16.938 18.359 0.199 1 83.81 188 THR A N 1
ATOM 1459 C CA . THR A 1 188 ? 15.617 17.984 -0.294 1 83.81 188 THR A CA 1
ATOM 1460 C C . THR A 1 188 ? 14.852 19.219 -0.761 1 83.81 188 THR A C 1
ATOM 1462 O O . THR A 1 188 ? 13.727 19.469 -0.312 1 83.81 188 THR A O 1
ATOM 1465 N N . GLN A 1 189 ? 15.461 19.812 -1.72 1 88.75 189 GLN A N 1
ATOM 1466 C CA . GLN A 1 189 ? 14.969 21.109 -2.143 1 88.75 189 GLN A CA 1
ATOM 1467 C C . GLN A 1 189 ? 13.609 21 -2.812 1 88.75 189 GLN A C 1
ATOM 1469 O O . GLN A 1 189 ? 12.703 21.781 -2.531 1 88.75 189 GLN A O 1
ATOM 1474 N N . ARG A 1 190 ? 13.562 20.078 -3.705 1 95.5 190 ARG A N 1
ATOM 1475 C CA . ARG A 1 190 ? 12.32 19.922 -4.457 1 95.5 190 ARG A CA 1
ATOM 1476 C C . ARG A 1 190 ? 11.297 19.109 -3.662 1 95.5 190 ARG A C 1
ATOM 1478 O O . ARG A 1 190 ? 11.625 18.078 -3.07 1 95.5 190 ARG 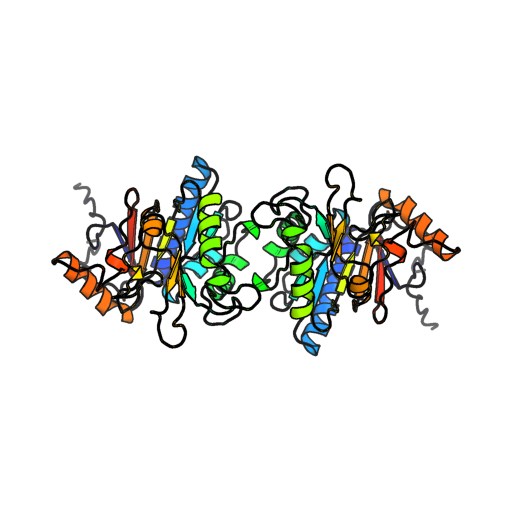A O 1
ATOM 1485 N N . ARG A 1 191 ? 10.031 19.703 -3.592 1 97.56 191 ARG A N 1
ATOM 1486 C CA . ARG A 1 191 ? 8.953 19.094 -2.814 1 97.56 191 ARG A CA 1
ATOM 1487 C C . ARG A 1 191 ? 7.652 19.078 -3.605 1 97.56 191 ARG A C 1
ATOM 1489 O O . ARG A 1 191 ? 7.422 19.953 -4.445 1 97.56 191 ARG A O 1
ATOM 1496 N N . MET A 1 192 ? 6.867 18.062 -3.369 1 98 192 MET A N 1
ATOM 1497 C CA . MET A 1 192 ? 5.441 18.094 -3.688 1 98 192 MET A CA 1
ATOM 1498 C C . MET A 1 192 ? 4.613 18.422 -2.449 1 98 192 MET A C 1
ATOM 1500 O O . MET A 1 192 ? 4.875 17.891 -1.366 1 98 192 MET A O 1
ATOM 1504 N N . THR A 1 193 ? 3.625 19.359 -2.584 1 98.56 193 THR A N 1
ATOM 1505 C CA . THR A 1 193 ? 2.934 19.797 -1.374 1 98.56 193 THR A CA 1
ATOM 1506 C C . THR A 1 193 ? 1.507 20.234 -1.692 1 98.56 193 THR A C 1
ATOM 1508 O O . THR A 1 193 ? 1.237 20.75 -2.783 1 98.56 193 THR A O 1
ATOM 1511 N N . LEU A 1 194 ? 0.619 19.969 -0.728 1 98.81 194 LEU A N 1
ATOM 1512 C CA . LEU A 1 194 ? -0.693 20.594 -0.763 1 98.81 194 LEU A CA 1
ATOM 1513 C C . LEU A 1 194 ? -0.567 22.109 -0.615 1 98.81 194 LEU A C 1
ATOM 1515 O O . LEU A 1 194 ? 0.417 22.609 -0.061 1 98.81 194 LEU A O 1
ATOM 1519 N N . THR A 1 195 ? -1.577 22.781 -1.117 1 98.69 195 THR A N 1
ATOM 1520 C CA . THR A 1 195 ? -1.579 24.234 -1.076 1 98.69 195 THR A CA 1
ATOM 1521 C C . THR A 1 195 ? -2.473 24.75 0.052 1 98.69 195 THR A C 1
ATOM 1523 O O . THR A 1 195 ? -3.221 23.969 0.654 1 98.69 195 THR A O 1
ATOM 1526 N N . LEU A 1 196 ? -2.344 26.047 0.351 1 98.38 196 LEU A N 1
ATOM 1527 C CA . LEU A 1 196 ? -3.146 26.656 1.413 1 98.38 196 LEU A CA 1
ATOM 1528 C C . LEU A 1 196 ? -4.633 26.547 1.099 1 98.38 196 LEU A C 1
ATOM 1530 O O . LEU A 1 196 ? -5.434 26.203 1.975 1 98.38 196 LEU A O 1
ATOM 1534 N N . PRO A 1 197 ? -5.055 26.75 -0.159 1 98 197 PRO A N 1
ATOM 1535 C CA . PRO A 1 197 ? -6.484 26.672 -0.45 1 98 197 PRO A CA 1
ATOM 1536 C C . PRO A 1 197 ? -7.078 25.312 -0.092 1 98 197 PRO A C 1
ATOM 1538 O O . PRO A 1 197 ? -8.141 25.234 0.53 1 98 197 PRO A O 1
ATOM 1541 N N . ILE A 1 198 ? -6.434 24.203 -0.407 1 98.56 198 ILE A N 1
ATOM 1542 C CA . ILE A 1 198 ? -7.012 22.891 -0.13 1 98.56 198 ILE A CA 1
ATOM 1543 C C . ILE A 1 198 ? -6.871 22.562 1.357 1 98.56 198 ILE A C 1
ATOM 1545 O O . ILE A 1 198 ? -7.746 21.922 1.943 1 98.56 198 ILE A O 1
ATOM 1549 N N . LEU A 1 199 ? -5.82 22.969 1.992 1 98.69 199 LEU A N 1
ATOM 1550 C CA . LEU A 1 199 ? -5.691 22.797 3.436 1 98.69 199 LEU A CA 1
ATOM 1551 C C . LEU A 1 199 ? -6.828 23.5 4.168 1 98.69 199 LEU A C 1
ATOM 1553 O O . LEU A 1 199 ? -7.391 22.969 5.121 1 98.69 199 LEU A O 1
ATOM 1557 N N . ASN A 1 200 ? -7.172 24.625 3.68 1 98.38 200 ASN A N 1
ATOM 1558 C CA . ASN A 1 200 ? -8.164 25.469 4.355 1 98.38 200 ASN A CA 1
ATOM 1559 C C . ASN A 1 200 ? -9.586 25.031 4.012 1 98.38 200 ASN A C 1
ATOM 1561 O O . ASN A 1 200 ? -10.547 25.609 4.523 1 98.38 200 ASN A O 1
ATOM 1565 N N . ARG A 1 201 ? -9.742 24.047 3.254 1 97.94 201 ARG A N 1
ATOM 1566 C CA . ARG A 1 201 ? -11.047 23.438 3.033 1 97.94 201 ARG A CA 1
ATOM 1567 C C . ARG A 1 201 ? -11.344 22.391 4.098 1 97.94 201 ARG A C 1
ATOM 1569 O O . ARG A 1 201 ? -12.477 21.922 4.219 1 97.94 201 ARG A O 1
ATOM 1576 N N . SER A 1 202 ? -10.398 22.031 4.855 1 98.5 202 SER A N 1
ATOM 1577 C CA . SER A 1 202 ? -10.5 20.922 5.789 1 98.5 202 SER A CA 1
ATOM 1578 C C . SER A 1 202 ? -11.484 21.219 6.914 1 98.5 202 SER A C 1
ATOM 1580 O O . SER A 1 202 ? -11.68 22.391 7.277 1 98.5 202 SER A O 1
ATOM 1582 N N . ARG A 1 203 ? -12.07 20.188 7.457 1 98.44 203 ARG A N 1
ATOM 1583 C CA . ARG A 1 203 ? -13.008 20.328 8.562 1 98.44 203 ARG A CA 1
ATOM 1584 C C . ARG A 1 203 ? -12.281 20.578 9.875 1 98.44 203 ARG A C 1
ATOM 1586 O O . ARG A 1 203 ? -12.766 21.328 10.727 1 98.44 203 ARG A O 1
ATOM 1593 N N . ARG A 1 204 ? -11.203 19.906 10.062 1 98.75 204 ARG A N 1
ATOM 1594 C CA . ARG A 1 204 ? -10.375 20.047 11.258 1 98.75 204 ARG A CA 1
ATOM 1595 C C . ARG A 1 204 ? -8.898 20.109 10.891 1 98.75 204 ARG A C 1
ATOM 1597 O O . ARG A 1 204 ? -8.43 19.344 10.047 1 98.75 204 ARG A O 1
ATOM 1604 N N . VAL A 1 205 ? -8.234 21.031 11.492 1 98.88 205 VAL A N 1
ATOM 1605 C CA . VAL A 1 205 ? -6.785 21.109 11.352 1 98.88 205 VAL A CA 1
ATOM 1606 C C . VAL A 1 205 ? -6.129 21.062 12.727 1 98.88 205 VAL A C 1
ATOM 1608 O O . VAL A 1 205 ? -6.547 21.781 13.641 1 98.88 205 VAL A O 1
ATOM 1611 N N . ALA A 1 206 ? -5.223 20.172 12.898 1 98.81 206 ALA A N 1
ATOM 1612 C CA . ALA A 1 206 ? -4.371 20.109 14.086 1 98.81 206 ALA A CA 1
ATOM 1613 C C . ALA A 1 206 ? -2.945 20.547 13.758 1 98.81 206 ALA A C 1
ATOM 1615 O O . ALA A 1 206 ? -2.35 20.062 12.797 1 98.81 206 ALA A O 1
ATOM 1616 N N . VAL A 1 207 ? -2.426 21.453 14.516 1 98.62 207 VAL A N 1
ATOM 1617 C CA . VAL A 1 207 ? -1.033 21.875 14.391 1 98.62 207 VAL A CA 1
ATOM 1618 C C . VAL A 1 207 ? -0.242 21.406 15.609 1 98.62 207 VAL A C 1
ATOM 1620 O O . VAL A 1 207 ? -0.519 21.828 16.734 1 98.62 207 VAL A O 1
ATOM 1623 N N . PHE A 1 208 ? 0.779 20.562 15.359 1 98.38 208 PHE A N 1
ATOM 1624 C CA . PHE A 1 208 ? 1.518 19.875 16.406 1 98.38 208 PHE A CA 1
ATOM 1625 C C . PHE A 1 208 ? 2.945 20.391 16.5 1 98.38 208 PHE A C 1
ATOM 1627 O O . PHE A 1 208 ? 3.727 20.266 15.562 1 98.38 208 PHE A O 1
ATOM 1634 N N . ILE A 1 209 ? 3.293 21.031 17.641 1 97.44 209 ILE A N 1
ATO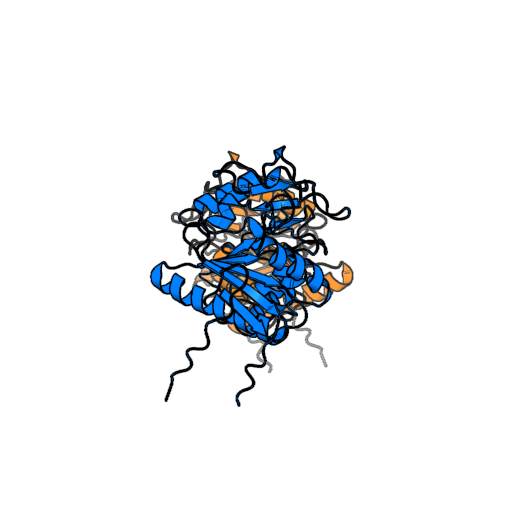M 1635 C CA . ILE A 1 209 ? 4.594 21.656 17.844 1 97.44 209 ILE A CA 1
ATOM 1636 C C . ILE A 1 209 ? 5.227 21.125 19.125 1 97.44 209 ILE A C 1
ATOM 1638 O O . ILE A 1 209 ? 4.707 21.359 20.219 1 97.44 209 ILE A O 1
ATOM 1642 N N . THR A 1 210 ? 6.402 20.469 18.984 1 96.5 210 THR A N 1
ATOM 1643 C CA . THR A 1 210 ? 7.07 19.953 20.172 1 96.5 210 THR A CA 1
ATOM 1644 C C . THR A 1 210 ? 8.562 20.266 20.141 1 96.5 210 THR A C 1
ATOM 1646 O O . THR A 1 210 ? 9.164 20.344 19.062 1 96.5 210 THR A O 1
ATOM 1649 N N . GLY A 1 211 ? 9.133 20.438 21.359 1 95.44 211 GLY A N 1
ATOM 1650 C CA . GLY A 1 211 ? 10.57 20.562 21.516 1 95.44 211 GLY A CA 1
ATOM 1651 C C . GLY A 1 211 ? 11.023 21.984 21.812 1 95.44 211 GLY A C 1
ATOM 1652 O O . GLY A 1 211 ? 10.406 22.938 21.344 1 95.44 211 GLY A O 1
ATOM 1653 N N . SER A 1 212 ? 12.195 22.094 22.453 1 95.56 212 SER A N 1
ATOM 1654 C CA . SER A 1 212 ? 12.734 23.406 22.844 1 95.56 212 SER A CA 1
ATOM 1655 C C . SER A 1 212 ? 13.211 24.188 21.625 1 95.56 212 SER A C 1
ATOM 1657 O O . SER A 1 212 ? 13.188 25.422 21.625 1 95.56 212 SER A O 1
ATOM 1659 N N . HIS A 1 213 ? 13.562 23.484 20.625 1 95.75 213 HIS A N 1
ATOM 1660 C CA . HIS A 1 213 ? 14.062 24.125 19.406 1 95.75 213 HIS A CA 1
ATOM 1661 C C . HIS A 1 213 ? 12.953 24.875 18.672 1 95.75 213 HIS A C 1
ATOM 1663 O O . HIS A 1 213 ? 13.211 25.609 17.734 1 95.75 213 HIS A O 1
ATOM 1669 N N . LYS A 1 214 ? 11.664 24.75 19.125 1 96.81 214 LYS A N 1
ATOM 1670 C CA . LYS A 1 214 ? 10.523 25.422 18.516 1 96.81 214 LYS A CA 1
ATOM 1671 C C . LYS A 1 214 ? 10.117 26.656 19.312 1 96.81 214 LYS A C 1
ATOM 1673 O O . LYS A 1 214 ? 9.164 27.344 18.953 1 96.81 214 LYS A O 1
ATOM 1678 N N . GLN A 1 215 ? 10.82 26.984 20.359 1 96.06 215 GLN A N 1
ATOM 1679 C CA . GLN A 1 215 ? 10.453 28.109 21.219 1 96.06 215 GLN A CA 1
ATOM 1680 C C . GLN A 1 215 ? 10.461 29.422 20.453 1 96.06 215 GLN A C 1
ATOM 1682 O O . GLN A 1 215 ? 9.547 30.234 20.594 1 96.06 215 GLN A O 1
ATOM 1687 N N . ASP A 1 216 ? 11.477 29.594 19.656 1 95.69 216 ASP A N 1
ATOM 1688 C CA . ASP A 1 216 ? 11.617 30.859 18.938 1 95.69 216 ASP A CA 1
ATOM 1689 C C . ASP A 1 216 ? 10.453 31.062 17.969 1 95.69 216 ASP A C 1
ATOM 1691 O O . ASP A 1 216 ? 9.898 32.156 17.891 1 95.69 216 ASP A O 1
ATOM 1695 N N . ILE A 1 217 ? 10.086 30.047 17.266 1 95.94 217 ILE A N 1
ATOM 1696 C CA . ILE A 1 217 ? 9.008 30.188 16.281 1 95.94 217 ILE A CA 1
ATOM 1697 C C . ILE A 1 217 ? 7.684 30.406 17 1 95.94 217 ILE A C 1
ATOM 1699 O O . ILE A 1 217 ? 6.828 31.156 16.531 1 95.94 217 ILE A O 1
ATOM 1703 N N . VAL A 1 218 ? 7.516 29.797 18.109 1 96 218 VAL A N 1
ATOM 1704 C CA . VAL A 1 218 ? 6.293 29.984 18.891 1 96 218 VAL A CA 1
ATOM 1705 C C . VAL A 1 218 ? 6.195 31.438 19.375 1 96 218 VAL A C 1
ATOM 1707 O O . VAL A 1 218 ? 5.137 32.062 19.281 1 96 218 VAL A O 1
ATOM 1710 N N . LYS A 1 219 ? 7.289 31.969 19.812 1 93.5 219 LYS A N 1
ATOM 1711 C CA . LYS A 1 219 ? 7.328 33.344 20.234 1 93.5 219 LYS A CA 1
ATOM 1712 C C . LYS A 1 219 ? 7.016 34.312 19.078 1 93.5 219 LYS A C 1
ATOM 1714 O O . LYS A 1 219 ? 6.277 35.281 19.25 1 93.5 219 LYS A O 1
ATOM 1719 N N . ARG A 1 220 ? 7.551 34 17.984 1 93.69 220 ARG A N 1
ATOM 1720 C CA . ARG A 1 220 ? 7.301 34.812 16.797 1 93.69 220 ARG A CA 1
ATOM 1721 C C . ARG A 1 220 ? 5.828 34.781 16.406 1 93.69 220 ARG A C 1
ATOM 1723 O O . ARG A 1 220 ? 5.25 35.781 16.031 1 93.69 220 ARG A O 1
ATOM 1730 N N . LEU A 1 221 ? 5.266 33.625 16.484 1 94.5 221 LEU A N 1
ATOM 1731 C CA . LEU A 1 221 ? 3.848 33.469 16.188 1 94.5 221 LEU A CA 1
ATOM 1732 C C . LEU A 1 221 ? 2.992 34.25 17.188 1 94.5 221 LEU A C 1
ATOM 1734 O O . LEU A 1 221 ? 2.043 34.938 16.797 1 94.5 221 LEU A O 1
ATOM 1738 N N . GLU A 1 222 ? 3.357 34.219 18.391 1 89.56 222 GLU A N 1
ATOM 1739 C CA . GLU A 1 222 ? 2.635 34.969 19.422 1 89.56 222 GLU A CA 1
ATOM 1740 C C . GLU A 1 222 ? 2.674 36.469 19.156 1 89.56 222 GLU A C 1
ATOM 1742 O O . GLU A 1 222 ? 1.671 37.156 19.328 1 89.56 222 GLU A O 1
ATOM 1747 N N . ALA A 1 223 ? 3.799 36.844 18.766 1 87.56 223 ALA A N 1
ATOM 1748 C CA . ALA A 1 223 ? 3.998 38.25 18.516 1 87.56 223 ALA A CA 1
ATOM 1749 C C . ALA A 1 223 ? 3.197 38.719 17.297 1 87.56 223 ALA A C 1
ATOM 1751 O O . ALA A 1 223 ? 2.777 39.875 17.203 1 87.56 223 ALA A O 1
ATOM 1752 N N . SER A 1 224 ? 3.064 37.875 16.375 1 82.38 224 SER A N 1
ATOM 1753 C CA . SER A 1 224 ? 2.334 38.188 15.156 1 82.38 224 SER A CA 1
ATOM 1754 C C . SER A 1 224 ? 0.854 38.438 15.438 1 82.38 224 SER A C 1
ATOM 1756 O O . SER A 1 224 ? 0.192 39.188 14.719 1 82.38 224 SER A O 1
ATOM 1758 N N . GLY A 1 225 ? 0.314 37.75 16.328 1 70.69 225 GLY A N 1
ATOM 1759 C CA . GLY A 1 225 ? -1.066 37.969 16.719 1 70.69 225 GLY A CA 1
ATOM 1760 C C . GLY A 1 225 ? -1.329 39.406 17.172 1 70.69 225 GLY A C 1
ATOM 1761 O O . GLY A 1 225 ? -2.463 39.875 17.094 1 70.69 225 GLY A O 1
ATOM 1762 N N . ARG A 1 226 ? -0.266 40.031 17.594 1 61.41 226 ARG A N 1
ATOM 1763 C CA . ARG A 1 226 ? -0.366 41.406 18.109 1 61.41 226 ARG A CA 1
ATOM 1764 C C . ARG A 1 226 ? -0.081 42.406 17 1 61.41 226 ARG A C 1
ATOM 1766 O O . ARG A 1 226 ? -0.293 43.625 17.188 1 61.41 226 ARG A O 1
ATOM 1773 N N . GLY A 1 227 ? 0.366 41.875 15.945 1 64.12 227 GLY A N 1
ATOM 1774 C CA . GLY A 1 227 ? 0.729 42.75 14.844 1 64.12 227 GLY A CA 1
ATOM 1775 C C . GLY A 1 227 ? 0.363 42.188 13.484 1 64.12 227 GLY A C 1
ATOM 1776 O O . GLY A 1 227 ? -0.394 41.219 13.391 1 64.12 227 GLY A O 1
ATOM 1777 N N . GLN A 1 228 ? 0.702 42.906 12.375 1 60.97 228 GLN A N 1
ATOM 1778 C CA . GLN A 1 228 ? 0.388 42.5 11.008 1 60.97 228 GLN A CA 1
ATOM 1779 C C . GLN A 1 228 ? 1.394 41.469 10.508 1 60.97 228 GLN A C 1
ATOM 1781 O O . GLN A 1 228 ? 2.479 41.812 10.039 1 60.97 228 GLN A O 1
ATOM 1786 N N . ALA A 1 229 ? 1.459 40.188 11.156 1 70.88 229 ALA A N 1
ATOM 1787 C CA . ALA A 1 229 ? 2.334 39.219 10.516 1 70.88 229 ALA A CA 1
ATOM 1788 C C . ALA A 1 229 ? 1.717 38.688 9.219 1 70.88 229 ALA A C 1
ATOM 1790 O O . ALA A 1 229 ? 0.493 38.594 9.109 1 70.88 229 ALA A O 1
ATOM 1791 N N . SER A 1 230 ? 2.674 38.625 8.203 1 87.44 230 SER A N 1
ATOM 1792 C CA . SER A 1 230 ? 2.314 38.219 6.848 1 87.44 230 SER A CA 1
ATOM 1793 C C . SER A 1 230 ? 2.537 36.75 6.637 1 87.44 230 SER A C 1
ATOM 1795 O O . SER A 1 230 ? 3.467 36.156 7.199 1 87.44 230 SER A O 1
ATOM 1797 N N . ILE A 1 231 ? 1.636 36.125 6.016 1 93.69 231 ILE A N 1
ATOM 1798 C CA . ILE A 1 231 ? 1.748 34.75 5.598 1 93.69 231 ILE A CA 1
ATOM 1799 C C . ILE A 1 231 ? 3.053 34.531 4.828 1 93.69 231 ILE A C 1
ATOM 1801 O O . ILE A 1 231 ? 3.625 33.438 4.844 1 93.69 231 ILE A O 1
ATOM 1805 N N . ASP A 1 232 ? 3.635 35.625 4.328 1 94.62 232 ASP A N 1
ATOM 1806 C CA . ASP A 1 232 ? 4.883 35.531 3.578 1 94.62 232 ASP A CA 1
ATOM 1807 C C . ASP A 1 232 ? 6.059 35.25 4.5 1 94.62 232 ASP A C 1
ATOM 1809 O O . ASP A 1 232 ? 7.012 34.562 4.102 1 94.62 232 ASP A O 1
ATOM 1813 N N . ARG A 1 233 ? 5.977 35.688 5.672 1 95 233 ARG A N 1
ATOM 1814 C CA . ARG A 1 233 ? 7.059 35.5 6.633 1 95 233 ARG A CA 1
ATOM 1815 C C . ARG A 1 233 ? 6.832 34.25 7.461 1 95 233 ARG A C 1
ATOM 1817 O O . ARG A 1 233 ? 7.781 33.531 7.777 1 95 233 ARG A O 1
ATOM 1824 N N . LEU A 1 234 ? 5.582 34.062 7.832 1 97 234 LEU A N 1
ATOM 1825 C CA . LEU A 1 234 ? 5.18 32.906 8.625 1 97 234 LEU A CA 1
ATOM 1826 C C . LEU A 1 234 ? 4.039 32.156 7.945 1 97 234 LEU A C 1
ATOM 1828 O O . LEU A 1 234 ? 2.877 32.281 8.344 1 97 234 LEU A O 1
ATOM 1832 N N . PRO A 1 235 ? 4.367 31.234 7.047 1 97.75 235 PRO A N 1
ATOM 1833 C CA . PRO A 1 235 ? 3.359 30.562 6.211 1 97.75 235 PRO A CA 1
ATOM 1834 C C . PRO A 1 235 ? 2.295 29.844 7.035 1 97.75 235 PRO A C 1
ATOM 1836 O O . PRO A 1 235 ? 1.142 29.75 6.609 1 97.75 235 PRO A O 1
ATOM 1839 N N . VAL A 1 236 ? 2.611 29.406 8.203 1 97.88 236 VAL A N 1
ATOM 1840 C CA . VAL A 1 236 ? 1.659 28.656 9.031 1 97.88 236 VAL A CA 1
ATOM 1841 C C . VAL A 1 236 ? 0.464 29.547 9.359 1 97.88 236 VAL A C 1
ATOM 1843 O O . VAL A 1 236 ? -0.637 29.062 9.609 1 97.88 236 VAL A O 1
ATOM 1846 N N . LEU A 1 237 ? 0.643 30.828 9.344 1 96.5 237 LEU A N 1
ATOM 1847 C CA . LEU A 1 237 ? -0.448 31.766 9.625 1 96.5 237 LEU A CA 1
ATOM 1848 C C . LEU A 1 237 ? -1.507 31.703 8.531 1 96.5 237 LEU A C 1
ATOM 1850 O O . LEU A 1 237 ? -2.631 32.188 8.719 1 96.5 237 LEU A O 1
ATOM 1854 N N . GLY A 1 238 ? -1.16 31.172 7.383 1 96.62 238 GLY A N 1
ATOM 1855 C CA . GLY A 1 238 ? -2.1 31.031 6.285 1 96.62 238 GLY A CA 1
ATOM 1856 C C . GLY A 1 238 ? -3.072 29.875 6.48 1 96.62 238 GLY A C 1
ATOM 1857 O O . GLY A 1 238 ? -4.062 29.766 5.754 1 96.62 238 GLY A O 1
ATOM 1858 N N . VAL A 1 239 ? -2.846 28.984 7.449 1 97.75 239 VAL A N 1
ATOM 1859 C CA . VAL A 1 239 ? -3.76 27.906 7.785 1 97.75 239 VAL A CA 1
ATOM 1860 C C . VAL A 1 239 ? -4.957 28.453 8.555 1 97.75 239 VAL A C 1
ATOM 1862 O O . VAL A 1 239 ? -4.848 28.766 9.75 1 97.75 239 VAL A O 1
ATOM 1865 N N . ASN A 1 240 ? -5.984 28.641 7.855 1 96.19 240 ASN A N 1
ATOM 1866 C CA . ASN A 1 240 ? -7.223 29.219 8.367 1 96.19 240 ASN A CA 1
ATOM 1867 C C . ASN A 1 240 ? -8.445 28.625 7.672 1 96.19 240 ASN A C 1
ATOM 1869 O O . ASN A 1 240 ? -9.062 29.281 6.828 1 96.19 240 ASN A O 1
ATOM 1873 N N . PRO A 1 241 ? -8.828 27.453 8.109 1 97.19 241 PRO A N 1
ATOM 1874 C CA . PRO A 1 241 ? -9.953 26.781 7.434 1 97.19 241 PRO A CA 1
ATOM 1875 C C . PRO A 1 241 ? -11.211 27.641 7.406 1 97.19 241 PRO A C 1
ATOM 1877 O O . PRO A 1 241 ? -11.609 28.203 8.43 1 97.19 241 PRO A O 1
ATOM 1880 N N . VAL A 1 242 ? -11.844 27.672 6.273 1 93.25 242 VAL A N 1
ATOM 1881 C CA . VAL A 1 242 ? -12.992 28.547 6.027 1 93.25 242 VAL A CA 1
ATOM 1882 C C . VAL A 1 242 ? -14.203 28.031 6.809 1 93.25 242 VAL A C 1
ATOM 1884 O O . VAL A 1 242 ? -14.906 28.812 7.453 1 93.25 242 VAL A O 1
ATOM 1887 N N . ASN A 1 243 ? -14.484 26.812 6.773 1 94.5 243 ASN A N 1
ATOM 1888 C CA . ASN A 1 243 ? -15.617 26.203 7.457 1 94.5 243 ASN A CA 1
ATOM 1889 C C . ASN A 1 243 ? -15.172 25.109 8.43 1 94.5 243 ASN A C 1
ATOM 1891 O O . ASN A 1 243 ? -15.867 24.109 8.609 1 94.5 243 ASN A O 1
ATOM 1895 N N . GLY A 1 244 ? -13.945 25.266 8.93 1 97.62 244 GLY A N 1
ATOM 1896 C CA . GLY A 1 244 ? -13.406 24.25 9.828 1 97.62 244 GLY A CA 1
ATOM 1897 C C . GLY A 1 244 ? -12.75 24.828 11.062 1 97.62 244 GLY A C 1
ATOM 1898 O O . GLY A 1 244 ? -12.883 26.031 11.336 1 97.62 244 GLY A O 1
ATOM 1899 N N . THR A 1 245 ? -12.125 23.969 11.875 1 97.88 245 THR A N 1
ATOM 1900 C CA . THR A 1 245 ? -11.492 24.391 13.117 1 97.88 245 THR A CA 1
ATOM 1901 C C . THR A 1 245 ? -9.992 24.141 13.078 1 97.88 245 THR A C 1
ATOM 1903 O O . THR A 1 245 ? -9.508 23.312 12.289 1 97.88 245 THR A O 1
ATOM 1906 N N . VAL A 1 246 ? -9.305 24.953 13.883 1 98.19 246 VAL A N 1
ATOM 1907 C CA . VAL A 1 246 ? -7.883 24.75 14.125 1 98.19 246 VAL A CA 1
ATOM 1908 C C . VAL A 1 246 ? -7.633 24.547 15.617 1 98.19 246 VAL A C 1
ATOM 1910 O O . VAL A 1 246 ? -8.18 25.25 16.453 1 98.19 246 VAL A O 1
ATOM 1913 N N . THR A 1 247 ? -6.945 23.516 15.906 1 98.38 247 THR A N 1
ATOM 1914 C CA . THR A 1 247 ? -6.457 23.297 17.266 1 98.38 247 THR A CA 1
ATOM 1915 C C . THR A 1 247 ? -4.934 23.219 17.281 1 98.38 247 THR A C 1
ATOM 1917 O O . THR A 1 247 ? -4.336 22.484 16.484 1 98.38 247 THR A O 1
ATOM 1920 N N . TRP A 1 248 ? -4.363 23.984 18.172 1 98.19 248 TRP A N 1
ATOM 1921 C CA . TRP A 1 248 ? -2.92 23.953 18.391 1 98.19 248 TRP A CA 1
ATOM 1922 C C . TRP A 1 248 ? -2.562 22.953 19.5 1 98.19 248 TRP A C 1
ATOM 1924 O O . TRP A 1 248 ? -3.17 22.969 20.562 1 98.19 248 TRP A O 1
ATOM 1934 N N . TYR A 1 249 ? -1.676 22.078 19.203 1 97.94 249 TYR A N 1
ATOM 1935 C CA . TYR A 1 249 ? -1.063 21.172 20.172 1 97.94 249 TYR A CA 1
ATOM 1936 C C . TYR A 1 249 ? 0.403 21.531 20.391 1 97.94 249 TYR A C 1
ATOM 1938 O O . TYR A 1 249 ? 1.229 21.375 19.5 1 97.94 249 TYR A O 1
ATOM 1946 N N . MET A 1 250 ? 0.748 22.016 21.641 1 97.5 250 MET A N 1
ATOM 1947 C CA . MET A 1 250 ? 2.123 22.406 21.938 1 97.5 250 MET A CA 1
ATOM 1948 C C . MET A 1 250 ? 2.592 21.812 23.25 1 97.5 250 MET A C 1
ATOM 1950 O O . MET A 1 250 ? 1.879 21.875 24.25 1 97.5 250 MET A O 1
ATOM 1954 N N . ASP A 1 251 ? 3.807 21.203 23.141 1 96.12 251 ASP A N 1
ATOM 1955 C CA . ASP A 1 251 ? 4.297 20.656 24.406 1 96.12 251 ASP A CA 1
ATOM 1956 C C . ASP A 1 251 ? 4.922 21.766 25.25 1 96.12 251 ASP A C 1
ATOM 1958 O O . ASP A 1 251 ? 5.125 22.891 24.781 1 96.12 251 ASP A O 1
ATOM 1962 N N . TYR A 1 252 ? 5.266 21.422 26.469 1 94.12 252 TYR A N 1
ATOM 1963 C CA . TYR A 1 252 ? 5.781 22.391 27.438 1 94.12 252 TYR A CA 1
ATOM 1964 C C . TYR A 1 252 ? 7.156 22.891 27.016 1 94.12 252 TYR A C 1
ATOM 1966 O O . TYR A 1 252 ? 7.559 24 27.391 1 94.12 252 TYR A O 1
ATOM 1974 N N . ASN A 1 253 ? 7.867 22.141 26.25 1 94.81 253 ASN A N 1
ATOM 1975 C CA . ASN A 1 253 ? 9.195 22.547 25.797 1 94.81 253 ASN A CA 1
ATOM 1976 C C . ASN A 1 253 ? 9.117 23.594 24.703 1 94.81 253 ASN A C 1
ATOM 1978 O O . ASN A 1 253 ? 10.008 24.438 24.562 1 94.81 253 ASN A O 1
ATOM 1982 N N . ALA A 1 254 ? 8.055 23.578 23.969 1 95.88 254 ALA A N 1
ATOM 1983 C CA . ALA A 1 254 ? 7.891 24.516 22.859 1 95.88 254 ALA A CA 1
ATOM 1984 C C . ALA A 1 254 ? 7.16 25.781 23.312 1 95.88 254 ALA A C 1
ATOM 1986 O O . ALA A 1 254 ? 7.496 26.875 22.875 1 95.88 254 ALA A O 1
ATOM 1987 N N . TYR A 1 255 ? 6.219 25.656 24.047 1 92.38 255 TYR A N 1
ATOM 1988 C CA . TYR A 1 255 ? 5.371 26.75 24.5 1 92.38 255 TYR A CA 1
ATOM 1989 C C . TYR A 1 255 ? 5.703 27.156 25.922 1 92.38 255 TYR A C 1
ATOM 1991 O O . TYR A 1 255 ? 5.367 26.422 26.875 1 92.38 255 TYR A O 1
ATOM 1999 N N . THR A 1 256 ? 6.438 28.328 26.078 1 78 256 THR A N 1
ATOM 2000 C CA . THR A 1 256 ? 6.875 28.766 27.391 1 78 256 THR A CA 1
ATOM 2001 C C . THR A 1 256 ? 5.898 29.781 27.969 1 78 256 THR A C 1
ATOM 2003 O O . THR A 1 256 ? 6.184 30.422 28.984 1 78 256 THR A O 1
ATOM 2006 N N . GLY A 1 257 ? 4.914 30.188 27.266 1 65.38 257 GLY A N 1
ATOM 2007 C CA . GLY A 1 257 ? 4.004 31.219 27.766 1 65.38 257 GLY A CA 1
ATOM 2008 C C . GLY A 1 257 ? 3.549 30.953 29.188 1 65.38 257 GLY A C 1
ATOM 2009 O O . GLY A 1 257 ? 3.816 29.891 29.75 1 65.38 257 GLY A O 1
ATOM 2010 N N . ASP A 1 258 ? 3.104 31.984 29.828 1 53.19 258 ASP A N 1
ATOM 2011 C CA . ASP A 1 258 ? 2.727 32.062 31.234 1 53.19 258 ASP A CA 1
ATOM 2012 C C . ASP A 1 258 ? 1.889 30.859 31.641 1 53.19 258 ASP A C 1
ATOM 2014 O O . ASP A 1 258 ? 0.76 30.688 31.188 1 53.19 258 ASP A O 1
ATOM 2018 N N . HIS A 1 259 ? 2.607 29.734 31.594 1 47.03 259 HIS A N 1
ATOM 2019 C CA . HIS A 1 259 ? 1.944 28.656 32.312 1 47.03 259 HIS A CA 1
ATOM 2020 C C . HIS A 1 259 ? 1.216 29.188 33.531 1 47.03 259 HIS A C 1
ATOM 2022 O O . HIS A 1 259 ? 1.824 29.359 34.594 1 47.03 259 HIS A O 1
ATOM 2028 N N . HIS A 1 260 ? 0.682 30.297 33.625 1 37.12 260 HIS A N 1
ATOM 2029 C CA . HIS A 1 260 ? -0.039 30.5 34.875 1 37.12 260 HIS A CA 1
ATOM 2030 C C . HIS A 1 260 ? -0.604 29.172 35.406 1 37.12 260 HIS A C 1
ATOM 2032 O O . HIS A 1 260 ? -1.149 28.391 34.625 1 37.12 260 HIS A O 1
ATOM 2038 N N . GLN A 1 261 ? 0.095 28.703 36.469 1 35.34 261 GLN A N 1
ATOM 2039 C CA . GLN A 1 261 ? -0.077 27.688 37.5 1 35.34 261 GLN A CA 1
ATOM 2040 C C . GLN A 1 261 ? -1.555 27.422 37.781 1 35.34 261 GLN A C 1
ATOM 2042 O O . GLN A 1 261 ? -2.18 28.156 38.562 1 35.34 261 GLN A O 1
ATOM 2047 N N . HIS A 1 262 ? -2.383 27.375 36.969 1 33.84 262 HIS A N 1
ATOM 2048 C CA . HIS A 1 262 ? -3.578 26.828 37.594 1 33.84 262 HIS A CA 1
ATOM 2049 C C . HIS A 1 262 ? -3.25 25.562 38.375 1 33.84 262 HIS A C 1
ATOM 2051 O O . HIS A 1 262 ? -3.102 24.484 37.781 1 33.84 262 HIS A O 1
ATOM 2057 N N . ALA A 1 263 ? -2.188 25.703 39.188 1 30.64 263 ALA A N 1
ATOM 2058 C CA . ALA A 1 263 ? -2.133 24.781 40.312 1 30.64 263 ALA A CA 1
ATOM 2059 C C . ALA A 1 263 ? -3.51 24.609 40.938 1 30.64 263 ALA A C 1
ATOM 2061 O O . ALA A 1 263 ? -4.207 25.594 41.219 1 30.64 263 ALA A O 1
ATOM 2062 N N . PHE A 1 264 ? -4.176 23.469 40.844 1 29.92 264 PHE A N 1
ATOM 2063 C CA . PHE A 1 264 ? -5.191 23.047 41.812 1 29.92 264 PHE A CA 1
ATOM 2064 C C . PHE A 1 264 ? -4.855 23.547 43.219 1 29.92 264 PHE A C 1
ATOM 2066 O O . PHE A 1 264 ? -3.844 23.141 43.781 1 29.92 264 PHE A O 1
ATOM 2073 N N . ILE A 1 265 ? -4.941 24.828 43.5 1 22.2 265 ILE A N 1
ATOM 2074 C CA . ILE A 1 265 ? -5.258 25 44.906 1 22.2 265 ILE A CA 1
ATOM 2075 C C . ILE A 1 265 ? -6.582 24.312 45.219 1 22.2 265 ILE A C 1
ATOM 2077 O O . ILE A 1 265 ? -7.547 24.422 44.469 1 22.2 265 ILE A O 1
ATOM 2081 N N . MET B 1 1 ? 19.594 -52.75 8.625 1 28.94 1 MET B N 1
ATOM 2082 C CA . MET B 1 1 ? 18.562 -51.75 8.805 1 28.94 1 MET B CA 1
ATOM 2083 C C . MET B 1 1 ? 18.328 -50.969 7.508 1 28.94 1 MET B C 1
ATOM 2085 O O . MET B 1 1 ? 19.234 -50.281 7.012 1 28.94 1 MET B O 1
ATOM 2089 N N . HIS B 1 2 ? 17.641 -51.5 6.488 1 32.72 2 HIS B N 1
ATOM 2090 C CA . HIS B 1 2 ? 17.359 -50.906 5.195 1 32.72 2 HIS B CA 1
ATOM 2091 C C . HIS B 1 2 ? 16.703 -49.531 5.363 1 32.72 2 HIS B C 1
ATOM 2093 O O . HIS B 1 2 ? 15.695 -49.375 6.047 1 32.72 2 HIS B O 1
ATOM 2099 N N . ASP B 1 3 ? 17.453 -48.5 5.48 1 37.44 3 ASP B N 1
ATOM 2100 C CA . ASP B 1 3 ? 16.969 -47.125 5.422 1 37.44 3 ASP B CA 1
ATOM 2101 C C . ASP B 1 3 ? 15.938 -46.969 4.312 1 37.44 3 ASP B C 1
ATOM 2103 O O . ASP B 1 3 ? 16.266 -47.062 3.129 1 37.44 3 ASP B O 1
ATOM 2107 N N . TYR B 1 4 ? 14.773 -47.531 4.414 1 39.5 4 TYR B N 1
ATOM 2108 C CA . TYR B 1 4 ? 13.656 -47.281 3.512 1 39.5 4 TYR B CA 1
ATOM 2109 C C . TYR B 1 4 ? 13.594 -45.812 3.119 1 39.5 4 TYR B C 1
ATOM 2111 O O . TYR B 1 4 ? 13.281 -44.938 3.947 1 39.5 4 TYR B O 1
ATOM 2119 N N . VAL B 1 5 ? 14.438 -45.406 2.379 1 42.09 5 VAL B N 1
ATOM 2120 C CA . VAL B 1 5 ? 14.336 -44.062 1.793 1 42.09 5 VAL B CA 1
ATOM 2121 C C . VAL B 1 5 ? 12.984 -43.906 1.115 1 42.09 5 VAL B C 1
ATOM 2123 O O . VAL B 1 5 ? 12.68 -44.562 0.132 1 42.09 5 VAL B O 1
ATOM 2126 N N . GLN B 1 6 ? 11.828 -43.688 1.823 1 43.53 6 GLN B N 1
ATOM 2127 C CA . GLN B 1 6 ? 10.531 -43.375 1.242 1 43.53 6 GLN B CA 1
ATOM 2128 C C . GLN B 1 6 ? 10.68 -42.406 0.057 1 43.53 6 GLN B C 1
ATOM 2130 O O . GLN B 1 6 ? 11.328 -41.375 0.168 1 43.53 6 GLN B O 1
ATOM 2135 N N . THR B 1 7 ? 10.773 -42.906 -1.121 1 52.12 7 THR B N 1
ATOM 2136 C CA . THR B 1 7 ? 10.812 -42.125 -2.334 1 52.12 7 THR B CA 1
ATOM 2137 C C . THR B 1 7 ? 9.805 -40.969 -2.258 1 52.12 7 THR B C 1
ATOM 2139 O O . THR B 1 7 ? 8.625 -41.188 -1.974 1 52.12 7 THR B O 1
ATOM 2142 N N . PRO B 1 8 ? 10.281 -39.781 -2.303 1 67.69 8 PRO B N 1
ATOM 2143 C CA . PRO B 1 8 ? 9.336 -38.656 -2.266 1 67.69 8 PRO B CA 1
ATOM 2144 C C . PRO B 1 8 ? 8.219 -38.812 -3.293 1 67.69 8 PRO B C 1
ATOM 2146 O O . PRO B 1 8 ? 8.445 -39.312 -4.395 1 67.69 8 PRO B O 1
ATOM 2149 N N . ALA B 1 9 ? 6.961 -38.781 -2.959 1 86.12 9 ALA B N 1
ATOM 2150 C CA . ALA B 1 9 ? 5.805 -38.844 -3.85 1 86.12 9 ALA B CA 1
ATOM 2151 C C . ALA B 1 9 ? 5.949 -37.844 -4.988 1 86.12 9 ALA B C 1
ATOM 2153 O O . ALA B 1 9 ? 6.555 -36.781 -4.82 1 86.12 9 ALA B O 1
ATOM 2154 N N . SER B 1 10 ? 5.656 -38.375 -6.219 1 92.69 10 SER B N 1
ATOM 2155 C CA . SER B 1 10 ? 5.773 -37.5 -7.395 1 92.69 10 SER B CA 1
ATOM 2156 C C . SER B 1 10 ? 4.445 -37.406 -8.141 1 92.69 10 SER B C 1
ATOM 2158 O O . SER B 1 10 ? 3.592 -38.281 -8.016 1 92.69 10 SER B O 1
ATOM 2160 N N . PHE B 1 11 ? 4.219 -36.438 -8.742 1 92.88 11 PHE B N 1
ATOM 2161 C CA . PHE B 1 11 ? 3.1 -36.156 -9.641 1 92.88 11 PHE B CA 1
ATOM 2162 C C . PHE B 1 11 ? 3.582 -35.5 -10.922 1 92.88 11 PHE B C 1
ATOM 2164 O O . PHE B 1 11 ? 4.207 -34.438 -10.891 1 92.88 11 PHE B O 1
ATOM 2171 N N . LEU B 1 12 ? 3.344 -36.188 -12.039 1 91.88 12 LEU B N 1
ATOM 2172 C CA . LEU B 1 12 ? 3.801 -35.719 -13.352 1 91.88 12 LEU B CA 1
ATOM 2173 C C . LEU B 1 12 ? 5.316 -35.562 -13.367 1 91.88 12 LEU B C 1
ATOM 2175 O O . LEU B 1 12 ? 5.828 -34.594 -13.938 1 91.88 12 LEU B O 1
ATOM 2179 N N . GLY B 1 13 ? 5.977 -36.406 -12.641 1 91.25 13 GLY B N 1
ATOM 2180 C CA . GLY B 1 13 ? 7.43 -36.469 -12.633 1 91.25 13 GLY B CA 1
ATOM 2181 C C . GLY B 1 13 ? 8.055 -35.406 -11.727 1 91.25 13 GLY B C 1
ATOM 2182 O O . GLY B 1 13 ? 9.266 -35.219 -11.75 1 91.25 13 GLY B O 1
ATOM 2183 N N . ARG B 1 14 ? 7.246 -34.719 -10.938 1 94.88 14 ARG B N 1
ATOM 2184 C CA . ARG B 1 14 ? 7.723 -33.656 -10.039 1 94.88 14 ARG B CA 1
ATOM 2185 C C . ARG B 1 14 ? 7.332 -33.969 -8.594 1 94.88 14 ARG B C 1
ATOM 2187 O O . ARG B 1 14 ? 6.438 -34.781 -8.344 1 94.88 14 ARG B O 1
ATOM 2194 N N . LYS B 1 15 ? 8.039 -33.281 -7.66 1 96.5 15 LYS B N 1
ATOM 2195 C CA . LYS B 1 15 ? 7.797 -33.5 -6.234 1 96.5 15 LYS B CA 1
ATOM 2196 C C . LYS B 1 15 ? 6.328 -33.281 -5.887 1 96.5 15 LYS B C 1
ATOM 2198 O O . LYS B 1 15 ? 5.711 -32.312 -6.371 1 96.5 15 LYS B O 1
ATOM 2203 N N . LEU B 1 16 ? 5.801 -34.188 -5.066 1 97.19 16 LEU B N 1
ATOM 2204 C CA . LEU B 1 16 ? 4.422 -34.125 -4.602 1 97.19 16 LEU B CA 1
ATOM 2205 C C . LEU B 1 16 ? 4.363 -34.094 -3.076 1 97.19 16 LEU B C 1
ATOM 2207 O O . LEU B 1 16 ? 4.996 -34.938 -2.426 1 97.19 16 LEU B O 1
ATOM 2211 N N . MET B 1 17 ? 3.699 -33.156 -2.543 1 96.94 17 MET B N 1
ATOM 2212 C CA . MET B 1 17 ? 3.359 -33.094 -1.124 1 96.94 17 MET B CA 1
ATOM 2213 C C . MET B 1 17 ? 1.853 -33.219 -0.921 1 96.94 17 MET B C 1
ATOM 2215 O O . MET B 1 17 ? 1.072 -32.531 -1.561 1 96.94 17 MET B O 1
ATOM 2219 N N . THR B 1 18 ? 1.442 -34.188 -0.006 1 96.06 18 THR B N 1
ATOM 2220 C CA . THR B 1 18 ? 0.024 -34.375 0.268 1 96.06 18 THR B CA 1
ATOM 2221 C C . THR B 1 18 ? -0.25 -34.312 1.768 1 96.06 18 THR B C 1
ATOM 2223 O O . THR B 1 18 ? 0.636 -34.594 2.578 1 96.06 18 THR B O 1
ATOM 2226 N N . SER B 1 19 ? -1.365 -33.844 2.137 1 94.88 19 SER B N 1
ATOM 2227 C CA . SER B 1 19 ? -1.847 -33.75 3.514 1 94.88 19 SER B CA 1
ATOM 2228 C C . SER B 1 19 ? -3.299 -33.281 3.566 1 94.88 19 SER B C 1
ATOM 2230 O O . SER B 1 19 ? -3.963 -33.188 2.531 1 94.88 19 SER B O 1
ATOM 2232 N N . HIS B 1 20 ? -3.801 -33.188 4.828 1 94.69 20 HIS B N 1
ATOM 2233 C CA . HIS B 1 20 ? -5.07 -32.5 4.984 1 94.69 20 HIS B CA 1
ATOM 2234 C C . HIS B 1 20 ? -4.938 -31.031 4.617 1 94.69 20 HIS B C 1
ATOM 2236 O O . HIS B 1 20 ? -3.844 -30.453 4.699 1 94.69 20 HIS B O 1
ATOM 2242 N N . ALA B 1 21 ? -6.047 -30.484 4.27 1 94.81 21 ALA B N 1
ATOM 2243 C CA . ALA B 1 21 ? -6.047 -29.156 3.658 1 94.81 21 ALA B CA 1
ATOM 2244 C C . ALA B 1 21 ? -5.32 -28.156 4.539 1 94.81 21 ALA B C 1
ATOM 2246 O O . ALA B 1 21 ? -4.422 -27.438 4.074 1 94.81 21 ALA B O 1
ATOM 2247 N N . ASP B 1 22 ? -5.656 -28.047 5.812 1 94.56 22 ASP B N 1
ATOM 2248 C CA . ASP B 1 22 ? -5.059 -27.062 6.703 1 94.56 22 ASP B CA 1
ATOM 2249 C C . ASP B 1 22 ? -3.561 -27.312 6.875 1 94.56 22 ASP B C 1
ATOM 2251 O O . ASP B 1 22 ? -2.762 -26.375 6.852 1 94.56 22 ASP B O 1
ATOM 2255 N N . HIS B 1 23 ? -3.256 -28.516 7.051 1 96.31 23 HIS B N 1
ATOM 2256 C CA . HIS B 1 23 ? -1.846 -28.844 7.23 1 96.31 23 HIS B CA 1
ATOM 2257 C C . HIS B 1 23 ? -1.067 -28.656 5.934 1 96.31 23 HIS B C 1
ATOM 2259 O O . HIS B 1 23 ? 0.1 -28.25 5.957 1 96.31 23 HIS B O 1
ATOM 2265 N N . LEU B 1 24 ? -1.694 -28.984 4.836 1 96.88 24 LEU B N 1
ATOM 2266 C CA . LEU B 1 24 ? -1.055 -28.75 3.545 1 96.88 24 LEU B CA 1
ATOM 2267 C C . LEU B 1 24 ? -0.719 -27.281 3.355 1 96.88 24 LEU B C 1
ATOM 2269 O O . LEU B 1 24 ? 0.354 -26.938 2.852 1 96.88 24 LEU B O 1
ATOM 2273 N N . ALA B 1 25 ? -1.639 -26.406 3.742 1 97.81 25 ALA B N 1
ATOM 2274 C CA . ALA B 1 25 ? -1.396 -24.969 3.678 1 97.81 25 ALA B CA 1
ATOM 2275 C C . ALA B 1 25 ? -0.207 -24.562 4.551 1 97.81 25 ALA B C 1
ATOM 2277 O O . ALA B 1 25 ? 0.609 -23.734 4.152 1 97.81 25 ALA B O 1
ATOM 2278 N N . TYR B 1 26 ? -0.149 -25.172 5.672 1 97.19 26 TYR B N 1
ATOM 2279 C CA . TYR B 1 26 ? 0.982 -24.938 6.559 1 97.19 26 TYR B CA 1
ATOM 2280 C C . TYR B 1 26 ? 2.291 -25.359 5.906 1 97.19 26 TYR B C 1
ATOM 2282 O O . TYR B 1 26 ? 3.291 -24.641 5.977 1 97.19 26 TYR B O 1
ATOM 2290 N N . LEU B 1 27 ? 2.283 -26.516 5.285 1 97.31 27 LEU B N 1
ATOM 2291 C CA . LEU B 1 27 ? 3.49 -27.016 4.641 1 97.31 27 LEU B CA 1
ATOM 2292 C C . LEU B 1 27 ? 3.955 -26.078 3.537 1 97.31 27 LEU B C 1
ATOM 2294 O O . LEU B 1 27 ? 5.148 -25.781 3.422 1 97.31 27 LEU B O 1
ATOM 2298 N N . LEU B 1 28 ? 3.066 -25.609 2.754 1 98.31 28 LEU B N 1
ATOM 2299 C CA . LEU B 1 28 ? 3.438 -24.672 1.697 1 98.31 28 LEU B CA 1
ATOM 2300 C C . LEU B 1 28 ? 3.943 -23.359 2.287 1 98.31 28 LEU B C 1
ATOM 2302 O O . LEU B 1 28 ? 4.961 -22.828 1.841 1 98.31 28 LEU B O 1
ATOM 2306 N N . ALA B 1 29 ? 3.227 -22.828 3.279 1 98.19 29 ALA B N 1
ATOM 2307 C CA . ALA B 1 29 ? 3.664 -21.594 3.932 1 98.19 29 ALA B CA 1
ATOM 2308 C C . ALA B 1 29 ? 5.07 -21.75 4.5 1 98.19 29 ALA B C 1
ATOM 2310 O O . ALA B 1 29 ? 5.895 -20.844 4.391 1 98.19 29 ALA B O 1
ATOM 2311 N N . ARG B 1 30 ? 5.32 -22.875 5.09 1 97.5 30 ARG B N 1
ATOM 2312 C CA . ARG B 1 30 ? 6.645 -23.156 5.629 1 97.5 30 ARG B CA 1
ATOM 2313 C C . ARG B 1 30 ? 7.695 -23.203 4.523 1 97.5 30 ARG B C 1
ATOM 2315 O O . ARG B 1 30 ? 8.805 -22.688 4.699 1 97.5 30 ARG B O 1
ATOM 2322 N N . ASP B 1 31 ? 7.371 -23.828 3.459 1 98.12 31 ASP B N 1
ATOM 2323 C CA . ASP B 1 31 ? 8.297 -23.875 2.336 1 98.12 31 ASP B CA 1
ATOM 2324 C C . ASP B 1 31 ? 8.586 -22.484 1.786 1 98.12 31 ASP B C 1
ATOM 2326 O O . ASP B 1 31 ? 9.711 -22.188 1.386 1 98.12 31 ASP B O 1
ATOM 2330 N N . ILE B 1 32 ? 7.578 -21.641 1.734 1 98.38 32 ILE B N 1
ATOM 2331 C CA . ILE B 1 32 ? 7.77 -20.25 1.326 1 98.38 32 ILE B CA 1
ATOM 2332 C C . ILE B 1 32 ? 8.742 -19.562 2.281 1 98.38 32 ILE B C 1
ATOM 2334 O O . ILE B 1 32 ? 9.688 -18.906 1.846 1 98.38 32 ILE B O 1
ATOM 2338 N N . ASP B 1 33 ? 8.516 -19.75 3.518 1 97.69 33 ASP B N 1
ATOM 2339 C CA . ASP B 1 33 ? 9.352 -19.141 4.547 1 97.69 33 ASP B CA 1
ATOM 2340 C C . ASP B 1 33 ? 10.805 -19.609 4.414 1 97.69 33 ASP B C 1
ATOM 2342 O O . ASP B 1 33 ? 11.727 -18.781 4.488 1 97.69 33 ASP B O 1
ATOM 2346 N N . ARG B 1 34 ? 11.008 -20.859 4.234 1 97.19 34 ARG B N 1
ATOM 2347 C CA . ARG B 1 34 ? 12.344 -21.422 4.102 1 97.19 34 ARG B CA 1
ATOM 2348 C C . ARG B 1 34 ? 13.039 -20.875 2.855 1 97.19 34 ARG B C 1
ATOM 2350 O O . ARG B 1 34 ? 14.211 -20.5 2.906 1 97.19 34 ARG B O 1
ATOM 2357 N N . ALA B 1 35 ? 12.344 -20.875 1.801 1 97.94 35 ALA B N 1
ATOM 2358 C CA . ALA B 1 35 ? 12.898 -20.359 0.557 1 97.94 35 ALA B CA 1
ATOM 2359 C C . ALA B 1 35 ? 13.266 -18.891 0.702 1 97.94 35 ALA B C 1
ATOM 2361 O O . ALA B 1 35 ? 14.32 -18.453 0.233 1 97.94 35 ALA B O 1
ATOM 2362 N N . ALA B 1 36 ? 12.383 -18.109 1.316 1 97.88 36 ALA B N 1
ATOM 2363 C CA . ALA B 1 36 ? 12.625 -16.688 1.532 1 97.88 36 ALA B CA 1
ATOM 2364 C C . ALA B 1 36 ? 13.883 -16.469 2.369 1 97.88 36 ALA B C 1
ATOM 2366 O O . ALA B 1 36 ? 14.734 -15.641 2.025 1 97.88 36 ALA B O 1
ATOM 2367 N N . GLN B 1 37 ? 14.016 -17.234 3.428 1 96.38 37 GLN B N 1
ATOM 2368 C CA . GLN B 1 37 ? 15.18 -17.094 4.293 1 96.38 37 GLN B CA 1
ATOM 2369 C C . GLN B 1 37 ? 16.469 -17.375 3.52 1 96.38 37 GLN B C 1
ATOM 2371 O O . GLN B 1 37 ? 17.438 -16.609 3.623 1 96.38 37 GLN B O 1
ATOM 2376 N N . GLN B 1 38 ? 16.438 -18.391 2.793 1 96.56 38 GLN B N 1
ATOM 2377 C CA . GLN B 1 38 ? 17.625 -18.766 2.018 1 96.56 38 GLN B CA 1
ATOM 2378 C C . GLN B 1 38 ? 17.984 -17.688 1.001 1 96.56 38 GLN B C 1
ATOM 2380 O O . GLN B 1 38 ? 19.141 -17.281 0.906 1 96.56 38 GLN B O 1
ATOM 2385 N N . ASP B 1 39 ? 17 -17.25 0.297 1 96.81 39 ASP B N 1
ATOM 2386 C CA . ASP B 1 39 ? 17.25 -16.297 -0.778 1 96.81 39 ASP B CA 1
ATOM 2387 C C . ASP B 1 39 ? 17.625 -14.914 -0.22 1 96.81 39 ASP B C 1
ATOM 2389 O O . ASP B 1 39 ? 18.453 -14.211 -0.789 1 96.81 39 ASP B O 1
ATOM 2393 N N . ILE B 1 40 ? 16.984 -14.484 0.813 1 95.5 40 ILE B N 1
ATOM 2394 C CA . ILE B 1 40 ? 17.297 -13.195 1.433 1 95.5 40 ILE B CA 1
ATOM 2395 C C . ILE B 1 40 ? 18.734 -13.195 1.939 1 95.5 40 ILE B C 1
ATOM 2397 O O . ILE B 1 40 ? 19.453 -12.203 1.802 1 95.5 40 ILE B O 1
ATOM 2401 N N . GLU B 1 41 ? 19.172 -14.25 2.482 1 94.5 41 GLU B N 1
ATOM 2402 C CA . GLU B 1 41 ? 20.547 -14.383 2.947 1 94.5 41 GLU B CA 1
ATOM 2403 C C . GLU B 1 41 ? 21.531 -14.312 1.782 1 94.5 41 GLU B C 1
ATOM 2405 O O . GLU B 1 41 ? 22.609 -13.719 1.905 1 94.5 41 GLU B O 1
ATOM 2410 N N . THR B 1 42 ? 21.172 -14.852 0.689 1 94.31 42 THR B N 1
ATOM 2411 C CA . THR B 1 42 ? 22.109 -15 -0.426 1 94.31 42 THR B CA 1
ATOM 2412 C C . THR B 1 42 ? 22.078 -13.758 -1.322 1 94.31 42 THR B C 1
ATOM 2414 O O . THR B 1 42 ? 23.125 -13.289 -1.771 1 94.31 42 THR B O 1
ATOM 2417 N N . LYS B 1 43 ? 20.891 -13.219 -1.512 1 93.5 43 LYS B N 1
ATOM 2418 C CA . LYS B 1 43 ? 20.828 -12.156 -2.51 1 93.5 43 LYS B CA 1
ATOM 2419 C C . LYS B 1 43 ? 20.125 -10.922 -1.959 1 93.5 43 LYS B C 1
ATOM 2421 O O . LYS B 1 43 ? 19.953 -9.93 -2.67 1 93.5 43 LYS B O 1
ATOM 2426 N N . GLY B 1 44 ? 19.547 -10.945 -0.843 1 94.25 44 GLY B N 1
ATOM 2427 C CA . GLY B 1 44 ? 19.094 -9.75 -0.154 1 94.25 44 GLY B CA 1
ATOM 2428 C C . GLY B 1 44 ? 17.609 -9.492 -0.329 1 94.25 44 GLY B C 1
ATOM 2429 O O . GLY B 1 44 ? 17.047 -8.562 0.273 1 94.25 44 GLY B O 1
ATOM 2430 N N . SER B 1 45 ? 16.906 -10.273 -1.202 1 96.06 45 SER B N 1
ATOM 2431 C CA . SER B 1 45 ? 15.477 -10.062 -1.413 1 96.06 45 SER B CA 1
ATOM 2432 C C . SER B 1 45 ? 14.789 -11.359 -1.838 1 96.06 45 SER B C 1
ATOM 2434 O O . SER B 1 45 ? 15.453 -12.336 -2.178 1 96.06 45 SER B O 1
ATOM 2436 N N . PHE B 1 46 ? 13.531 -11.398 -1.703 1 98.31 46 PHE B N 1
ATOM 2437 C CA . PHE B 1 46 ? 12.695 -12.531 -2.096 1 98.31 46 PHE B CA 1
ATOM 2438 C C . PHE B 1 46 ? 11.461 -12.055 -2.846 1 98.31 46 PHE B C 1
ATOM 2440 O O . PHE B 1 46 ? 10.625 -11.344 -2.287 1 98.31 46 PHE B O 1
ATOM 2447 N N . HIS B 1 47 ? 11.367 -12.359 -4.094 1 98.75 47 HIS B N 1
ATOM 2448 C CA . HIS B 1 47 ? 10.25 -11.969 -4.941 1 98.75 47 HIS B CA 1
ATOM 2449 C C . HIS B 1 47 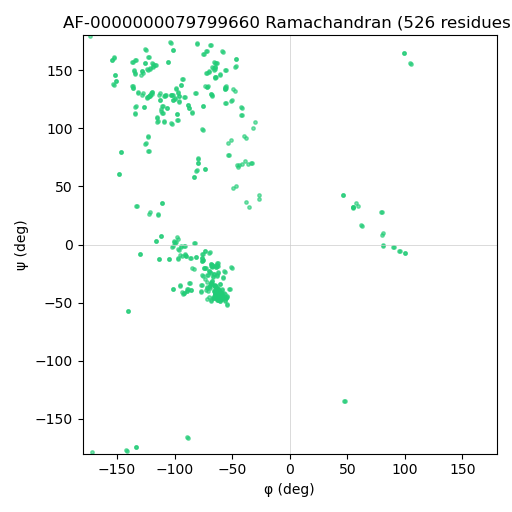? 9.242 -13.109 -5.07 1 98.75 47 HIS B C 1
ATOM 2451 O O . HIS B 1 47 ? 9.508 -14.109 -5.738 1 98.75 47 HIS B O 1
ATOM 2457 N N . LEU B 1 48 ? 8.102 -12.93 -4.406 1 98.81 48 LEU B N 1
ATOM 2458 C CA . LEU B 1 48 ? 7.023 -13.914 -4.312 1 98.81 48 LEU B CA 1
ATOM 2459 C C . LEU B 1 48 ? 5.832 -13.5 -5.172 1 98.81 48 LEU B C 1
ATOM 2461 O O . LEU B 1 48 ? 5.242 -12.438 -4.953 1 98.81 48 LEU B O 1
ATOM 2465 N N . ALA B 1 49 ? 5.48 -14.289 -6.18 1 98.88 49 ALA B N 1
ATOM 2466 C CA . ALA B 1 49 ? 4.293 -14.047 -6.996 1 98.88 49 ALA B CA 1
ATOM 2467 C C . ALA B 1 49 ? 3.158 -14.992 -6.613 1 98.88 49 ALA B C 1
ATOM 2469 O O . ALA B 1 49 ? 3.355 -16.203 -6.531 1 98.88 49 ALA B O 1
ATOM 2470 N N . LEU B 1 50 ? 1.968 -14.414 -6.363 1 98.81 50 LEU B N 1
ATOM 2471 C CA . LEU B 1 50 ? 0.839 -15.18 -5.852 1 98.81 50 LEU B CA 1
ATOM 2472 C C . LEU B 1 50 ? -0.358 -15.078 -6.793 1 98.81 50 LEU B C 1
ATOM 2474 O O . LEU B 1 50 ? -0.755 -13.977 -7.184 1 98.81 50 LEU B O 1
ATOM 2478 N N . ALA B 1 51 ? -0.893 -16.234 -7.164 1 98.44 51 ALA B N 1
ATOM 2479 C CA . ALA B 1 51 ? -2.131 -16.25 -7.941 1 98.44 51 ALA B CA 1
ATOM 2480 C C . ALA B 1 51 ? -3.334 -15.922 -7.062 1 98.44 51 ALA B C 1
ATOM 2482 O O . ALA B 1 51 ? -3.213 -15.828 -5.84 1 98.44 51 ALA B O 1
ATOM 2483 N N . GLY B 1 52 ? -4.422 -15.594 -7.738 1 94.88 52 GLY B N 1
ATOM 2484 C CA . GLY B 1 52 ? -5.676 -15.383 -7.031 1 94.88 52 GLY B CA 1
ATOM 2485 C C . GLY B 1 52 ? -6.488 -16.656 -6.863 1 94.88 52 GLY B C 1
ATOM 2486 O O . GLY B 1 52 ? -5.949 -17.766 -6.941 1 94.88 52 GLY B O 1
ATOM 2487 N N . GLY B 1 53 ? -7.754 -16.375 -6.484 1 85.75 53 GLY B N 1
ATOM 2488 C CA . GLY B 1 53 ? -8.68 -17.484 -6.367 1 85.75 53 GLY B CA 1
ATOM 2489 C C . GLY B 1 53 ? -8.867 -17.969 -4.938 1 85.75 53 GLY B C 1
ATOM 2490 O O . GLY B 1 53 ? -8.031 -17.672 -4.074 1 85.75 53 GLY B O 1
ATOM 2491 N N . THR B 1 54 ? -9.844 -18.688 -4.75 1 85.19 54 THR B N 1
ATOM 2492 C CA . THR B 1 54 ? -10.234 -19.141 -3.42 1 85.19 54 THR B CA 1
ATOM 2493 C C . THR B 1 54 ? -9.297 -20.234 -2.916 1 85.19 54 THR B C 1
ATOM 2495 O O . THR B 1 54 ? -9.18 -20.453 -1.708 1 85.19 54 THR B O 1
ATOM 2498 N N . SER B 1 55 ? -8.586 -20.875 -3.836 1 85.38 55 SER B N 1
ATOM 2499 C CA . SER B 1 55 ? -7.738 -22 -3.469 1 85.38 55 SER B CA 1
ATOM 2500 C C . SER B 1 55 ? -6.57 -21.562 -2.592 1 85.38 55 SER B C 1
ATOM 2502 O O . SER B 1 55 ? -6.074 -22.344 -1.773 1 85.38 55 SER B O 1
ATOM 2504 N N . LEU B 1 56 ? -6.156 -20.391 -2.705 1 94.94 56 LEU B N 1
ATOM 2505 C CA . LEU B 1 56 ? -4.949 -19.953 -2.006 1 94.94 56 LEU B CA 1
ATOM 2506 C C . LEU B 1 56 ? -5.305 -19.188 -0.734 1 94.94 56 LEU B C 1
ATOM 2508 O O . LEU B 1 56 ? -4.414 -18.781 0.016 1 94.94 56 LEU B O 1
ATOM 2512 N N . LEU B 1 57 ? -6.602 -19.094 -0.482 1 95.75 57 LEU B N 1
ATOM 2513 C CA . LEU B 1 57 ? -7.055 -18.359 0.692 1 95.75 57 LEU B CA 1
ATOM 2514 C C . LEU B 1 57 ? -6.422 -18.922 1.963 1 95.75 57 LEU B C 1
ATOM 2516 O O . LEU B 1 57 ? -5.918 -18.156 2.795 1 95.75 57 LEU B O 1
ATOM 2520 N N . LYS B 1 58 ? -6.395 -20.219 2.102 1 95.69 58 LYS B N 1
ATOM 2521 C CA . LYS B 1 58 ? -5.848 -20.875 3.293 1 95.69 58 LYS B CA 1
ATOM 2522 C C . LYS B 1 58 ? -4.348 -20.625 3.41 1 95.69 58 LYS B C 1
ATOM 2524 O O . LYS B 1 58 ? -3.816 -20.516 4.516 1 95.69 58 LYS B O 1
ATOM 2529 N N . VAL B 1 59 ? -3.697 -20.562 2.32 1 97.88 59 VAL B N 1
ATOM 2530 C CA . VAL B 1 59 ? -2.262 -20.297 2.318 1 97.88 59 VAL B CA 1
ATOM 2531 C C . VAL B 1 59 ? -1.994 -18.875 2.811 1 97.88 59 VAL B C 1
ATOM 2533 O O . VAL B 1 59 ? -1.107 -18.656 3.639 1 97.88 59 VAL B O 1
ATOM 2536 N N . PHE B 1 60 ? -2.779 -17.891 2.311 1 98.06 60 PHE B N 1
ATOM 2537 C CA . PHE B 1 60 ? -2.66 -16.5 2.754 1 98.06 60 PHE B CA 1
ATOM 2538 C C . PHE B 1 60 ? -2.865 -16.391 4.262 1 98.06 60 PHE B C 1
ATOM 2540 O O . PHE B 1 60 ? -2.055 -15.781 4.961 1 98.06 60 PHE B O 1
ATOM 2547 N N . GLN B 1 61 ? -3.871 -17.062 4.699 1 97.06 61 GLN B N 1
ATOM 2548 C CA . GLN B 1 61 ? -4.219 -17.031 6.113 1 97.06 61 GLN B CA 1
ATOM 2549 C C . GLN B 1 61 ? -3.121 -17.672 6.965 1 97.06 61 GLN B C 1
ATOM 2551 O O . GLN B 1 61 ? -2.773 -17.141 8.031 1 97.06 61 GLN B O 1
ATOM 2556 N N . MET B 1 62 ? -2.592 -18.766 6.469 1 97.25 62 MET B N 1
ATOM 2557 C CA . MET B 1 62 ? -1.522 -19.453 7.191 1 97.25 62 MET B CA 1
ATOM 2558 C C . MET B 1 62 ? -0.273 -18.578 7.27 1 97.25 62 MET B C 1
ATOM 2560 O O . MET B 1 62 ? 0.359 -18.484 8.32 1 97.25 62 MET B O 1
ATOM 2564 N N . LEU B 1 63 ? 0.076 -17.938 6.203 1 97.88 63 LEU B N 1
ATOM 2565 C CA . LEU B 1 63 ? 1.213 -17.031 6.191 1 97.88 63 LEU B CA 1
ATOM 2566 C C . LEU B 1 63 ? 1.011 -15.898 7.195 1 97.88 63 LEU B C 1
ATOM 2568 O O . LEU B 1 63 ? 1.921 -15.57 7.957 1 97.88 63 LEU B O 1
ATOM 2572 N N . ALA B 1 64 ? -0.171 -15.328 7.18 1 96.5 64 ALA B N 1
ATOM 2573 C CA . ALA B 1 64 ? -0.495 -14.195 8.039 1 96.5 64 ALA B CA 1
ATOM 2574 C C . ALA B 1 64 ? -0.459 -14.594 9.508 1 96.5 64 ALA B C 1
ATOM 2576 O O . ALA B 1 64 ? -0.009 -13.82 10.359 1 96.5 64 ALA B O 1
ATOM 2577 N N . GLN B 1 65 ? -0.857 -15.773 9.82 1 94.62 65 GLN B N 1
ATOM 2578 C CA . GLN B 1 65 ? -1.036 -16.203 11.203 1 94.62 65 GLN B CA 1
ATOM 2579 C C . GLN B 1 65 ? 0.254 -16.797 11.766 1 94.62 65 GLN B C 1
ATOM 2581 O O . GLN B 1 65 ? 0.622 -16.516 12.906 1 94.62 65 GLN B O 1
ATOM 2586 N N . SER B 1 66 ? 0.934 -17.547 10.945 1 93.12 66 SER B N 1
ATOM 2587 C CA . SER B 1 66 ? 1.997 -18.375 11.508 1 93.12 66 SER B CA 1
ATOM 2588 C C . SER B 1 66 ? 3.369 -17.922 11.023 1 93.12 66 SER B C 1
ATOM 2590 O O . SER B 1 66 ? 4.391 -18.281 11.602 1 93.12 66 SER B O 1
ATOM 2592 N N . PHE B 1 67 ? 3.381 -17.094 10.055 1 93.88 67 PHE B N 1
ATOM 2593 C CA . PHE B 1 67 ? 4.668 -16.703 9.492 1 93.88 67 PHE B CA 1
ATOM 2594 C C . PHE B 1 67 ? 4.746 -15.188 9.312 1 93.88 67 PHE B C 1
ATOM 2596 O O . PHE B 1 67 ? 5.348 -14.695 8.359 1 93.88 67 PHE B O 1
ATOM 2603 N N . ALA B 1 68 ? 4.102 -14.508 10.219 1 86.62 68 ALA B N 1
ATOM 2604 C CA . ALA B 1 68 ? 4.117 -13.047 10.195 1 86.62 68 ALA B CA 1
ATOM 2605 C C . ALA B 1 68 ? 5.504 -12.508 10.523 1 86.62 68 ALA B C 1
ATOM 2607 O O . ALA B 1 68 ? 5.82 -11.359 10.211 1 86.62 68 ALA B O 1
ATOM 2608 N N . ASN B 1 69 ? 6.312 -13.336 11.078 1 84.19 69 ASN B N 1
ATOM 2609 C CA . ASN B 1 69 ? 7.645 -12.906 11.477 1 84.19 69 ASN B CA 1
ATOM 2610 C C . ASN B 1 69 ? 8.664 -13.141 10.367 1 84.19 69 ASN B C 1
ATOM 2612 O O . ASN B 1 69 ? 9.852 -12.852 10.539 1 84.19 69 ASN B O 1
ATOM 2616 N N . LEU B 1 70 ? 8.203 -13.688 9.297 1 86.38 70 LEU B N 1
ATOM 2617 C CA . LEU B 1 70 ? 9.078 -13.695 8.133 1 86.38 70 LEU B CA 1
ATOM 2618 C C . LEU B 1 70 ? 9.688 -12.312 7.902 1 86.38 70 LEU B C 1
ATOM 2620 O O . LEU B 1 70 ? 9.25 -11.336 8.508 1 86.38 70 LEU B O 1
ATOM 2624 N N . HIS B 1 71 ? 10.852 -12.266 7.285 1 90.31 71 HIS B N 1
ATOM 2625 C CA . HIS B 1 71 ? 11.461 -10.977 6.992 1 90.31 71 HIS B CA 1
ATOM 2626 C C . HIS B 1 71 ? 10.742 -10.273 5.848 1 90.31 71 HIS B C 1
ATOM 2628 O O . HIS B 1 71 ? 11.352 -9.977 4.816 1 90.31 71 HIS B O 1
ATOM 2634 N N . TRP B 1 72 ? 9.477 -9.938 6.148 1 94.88 72 TRP B N 1
ATOM 2635 C CA . TRP B 1 72 ? 8.602 -9.398 5.113 1 94.88 72 TRP B CA 1
ATOM 2636 C C . TRP B 1 72 ? 9.125 -8.062 4.602 1 94.88 72 TRP B C 1
ATOM 2638 O O . TRP B 1 72 ? 8.758 -7.621 3.508 1 94.88 72 TRP B O 1
ATOM 2648 N N . HIS B 1 73 ? 9.992 -7.465 5.363 1 92.31 73 HIS B N 1
ATOM 2649 C CA . HIS B 1 73 ? 10.516 -6.168 4.949 1 92.31 73 HIS B CA 1
ATOM 2650 C C . HIS B 1 73 ? 11.398 -6.305 3.709 1 92.31 73 HIS B C 1
ATOM 2652 O O . HIS B 1 73 ? 11.656 -5.32 3.016 1 92.31 73 HIS B O 1
ATOM 2658 N N . THR B 1 74 ? 11.852 -7.566 3.455 1 95.38 74 THR B N 1
ATOM 2659 C CA . THR B 1 74 ? 12.711 -7.797 2.297 1 95.38 74 THR B CA 1
ATOM 2660 C C . THR B 1 74 ? 11.984 -8.641 1.248 1 95.38 74 THR B C 1
ATOM 2662 O O . THR B 1 74 ? 12.594 -9.062 0.262 1 95.38 74 THR B O 1
ATOM 2665 N N . VAL B 1 75 ? 10.742 -8.883 1.464 1 97.75 75 VAL B N 1
ATOM 2666 C CA . VAL B 1 75 ? 9.938 -9.664 0.53 1 97.75 75 VAL B CA 1
ATOM 2667 C C . VAL B 1 75 ? 9.156 -8.727 -0.385 1 97.75 75 VAL B C 1
ATOM 2669 O O . VAL B 1 75 ? 8.602 -7.719 0.07 1 97.75 75 VAL B O 1
ATOM 2672 N N . HIS B 1 76 ? 9.203 -8.953 -1.654 1 98.31 76 HIS B N 1
ATOM 2673 C CA . HIS B 1 76 ? 8.336 -8.312 -2.641 1 98.31 76 HIS B CA 1
ATOM 2674 C C . HIS B 1 76 ? 7.219 -9.258 -3.076 1 98.31 76 HIS B C 1
ATOM 2676 O O . HIS B 1 76 ? 7.469 -10.406 -3.428 1 98.31 76 HIS B O 1
ATOM 2682 N N . VAL B 1 77 ? 5.98 -8.734 -3.002 1 98.75 77 VAL B N 1
ATOM 2683 C CA . VAL B 1 77 ? 4.836 -9.562 -3.369 1 98.75 77 VAL B CA 1
ATOM 2684 C C . VAL B 1 77 ? 4.246 -9.078 -4.691 1 98.75 77 VAL B C 1
ATOM 2686 O O . VAL B 1 77 ? 3.965 -7.891 -4.855 1 98.75 77 VAL B O 1
ATOM 2689 N N . TRP B 1 78 ? 4.094 -10.023 -5.645 1 98.88 78 TRP B N 1
ATOM 2690 C CA . TRP B 1 78 ? 3.553 -9.773 -6.977 1 98.88 78 TRP B CA 1
ATOM 2691 C C . TRP B 1 78 ? 2.279 -10.578 -7.207 1 98.88 78 TRP B C 1
ATOM 2693 O O . TRP B 1 78 ? 2.072 -11.617 -6.574 1 98.88 78 TRP B O 1
ATOM 2703 N N . GLN B 1 79 ? 1.43 -10.023 -8.117 1 98.75 79 GLN B N 1
ATOM 2704 C CA . GLN B 1 79 ? 0.258 -10.781 -8.539 1 98.75 79 GLN B CA 1
ATOM 2705 C C . GLN B 1 79 ? 0.551 -11.586 -9.805 1 98.75 79 GLN B C 1
ATOM 2707 O O . GLN B 1 79 ? 1.239 -11.102 -10.703 1 98.75 79 GLN B O 1
ATOM 2712 N N . VAL B 1 80 ? -0.014 -12.75 -9.82 1 98.81 80 VAL B N 1
ATOM 2713 C CA . VAL B 1 80 ? 0.101 -13.586 -11.016 1 98.81 80 VAL B CA 1
ATOM 2714 C C . VAL B 1 80 ? -0.999 -13.227 -12.008 1 98.81 80 VAL B C 1
ATOM 2716 O O . VAL B 1 80 ? -0.781 -13.258 -13.219 1 98.81 80 VAL B O 1
ATOM 2719 N N . ASP B 1 81 ? -2.148 -12.969 -11.484 1 98.44 81 ASP B N 1
ATOM 2720 C CA . ASP B 1 81 ? -3.287 -12.594 -12.312 1 98.44 81 ASP B CA 1
ATOM 2721 C C . ASP B 1 81 ? -4.289 -11.758 -11.523 1 98.44 81 ASP B C 1
ATOM 2723 O O . ASP B 1 81 ? -4.27 -11.75 -10.289 1 98.44 81 ASP B O 1
ATOM 2727 N N . GLU B 1 82 ? -5.07 -11.039 -12.25 1 98.06 82 GLU B N 1
ATOM 2728 C CA . GLU B 1 82 ? -6.074 -10.164 -11.664 1 98.06 82 GLU B CA 1
ATOM 2729 C C . GLU B 1 82 ? -7.273 -9.992 -12.586 1 98.06 82 GLU B C 1
ATOM 2731 O O . GLU B 1 82 ? -7.125 -9.977 -13.812 1 98.06 82 GLU B O 1
ATOM 2736 N N . ARG B 1 83 ? -8.461 -9.969 -11.984 1 97.62 83 ARG B N 1
ATOM 2737 C CA . ARG B 1 83 ? -9.656 -9.602 -12.742 1 97.62 83 ARG B CA 1
ATOM 2738 C C . ARG B 1 83 ? -9.672 -8.109 -13.055 1 97.62 83 ARG B C 1
ATOM 2740 O O . ARG B 1 83 ? -9.211 -7.297 -12.242 1 97.62 83 ARG B O 1
ATOM 2747 N N . CYS B 1 84 ? -10.242 -7.781 -14.195 1 97.12 84 CYS B N 1
ATOM 2748 C CA . CYS B 1 84 ? -10.328 -6.375 -14.578 1 97.12 84 CYS B CA 1
ATOM 2749 C C . CYS B 1 84 ? -11.484 -5.68 -13.859 1 97.12 84 CYS B C 1
ATOM 2751 O O . CYS B 1 84 ? -12.445 -5.258 -14.5 1 97.12 84 CYS B O 1
ATOM 2753 N N . VAL B 1 85 ? -11.328 -5.496 -12.586 1 95.75 85 VAL B N 1
ATOM 2754 C CA . VAL B 1 85 ? -12.234 -4.793 -11.68 1 95.75 85 VAL B CA 1
ATOM 2755 C C . VAL B 1 85 ? -11.422 -3.898 -10.742 1 95.75 85 VAL B C 1
ATOM 2757 O O . VAL B 1 85 ? -10.219 -4.098 -10.57 1 95.75 85 VAL B O 1
ATOM 2760 N N . PRO B 1 86 ? -12.086 -2.875 -10.211 1 91.81 86 PRO B N 1
ATOM 2761 C CA . PRO B 1 86 ? -11.375 -2.072 -9.219 1 91.81 86 PRO B CA 1
ATOM 2762 C C . PRO B 1 86 ? -10.852 -2.906 -8.055 1 91.81 86 PRO B C 1
ATOM 2764 O O . PRO B 1 86 ? -11.469 -3.904 -7.676 1 91.81 86 PRO B O 1
ATOM 2767 N N . HIS B 1 87 ? -9.711 -2.441 -7.457 1 90.19 87 HIS B N 1
ATOM 2768 C CA . HIS B 1 87 ? -9.07 -3.209 -6.395 1 90.19 87 HIS B CA 1
ATOM 2769 C C . HIS B 1 87 ? -9.992 -3.357 -5.188 1 90.19 87 HIS B C 1
ATOM 2771 O O . HIS B 1 87 ? -9.836 -4.289 -4.398 1 90.19 87 HIS B O 1
ATOM 2777 N N . GLN B 1 88 ? -10.984 -2.561 -5.055 1 88.81 88 GLN B N 1
ATOM 2778 C CA . GLN B 1 88 ? -11.898 -2.604 -3.916 1 88.81 88 GLN B CA 1
ATOM 2779 C C . GLN B 1 88 ? -13.07 -3.535 -4.188 1 88.81 88 GLN B C 1
ATOM 2781 O O . GLN B 1 88 ? -13.844 -3.855 -3.279 1 88.81 88 GLN B O 1
ATOM 2786 N N . ASP B 1 89 ? -13.156 -3.953 -5.414 1 93.44 89 ASP B N 1
ATOM 2787 C CA . ASP B 1 89 ? -14.227 -4.875 -5.789 1 93.44 89 ASP B CA 1
ATOM 2788 C C . ASP B 1 89 ? -14.07 -6.219 -5.082 1 93.44 89 ASP B C 1
ATOM 2790 O O . ASP B 1 89 ? -12.953 -6.715 -4.922 1 93.44 89 ASP B O 1
ATOM 2794 N N . GLU B 1 90 ? -15.156 -6.875 -4.695 1 93.19 90 GLU B N 1
ATOM 2795 C CA . GLU B 1 90 ? -15.133 -8.148 -3.984 1 93.19 90 GLU B CA 1
ATOM 2796 C C . GLU B 1 90 ? -14.555 -9.258 -4.855 1 93.19 90 GLU B C 1
ATOM 2798 O O . GLU B 1 90 ? -14.008 -10.242 -4.344 1 93.19 90 GLU B O 1
ATOM 2803 N N . ARG B 1 91 ? -14.648 -9.109 -6.156 1 95.81 91 ARG B N 1
ATOM 2804 C CA . ARG B 1 91 ? -14.164 -10.125 -7.082 1 95.81 91 ARG B CA 1
ATOM 2805 C C . ARG B 1 91 ? -12.656 -10 -7.277 1 95.81 91 ARG B C 1
ATOM 2807 O O . ARG B 1 91 ? -12.031 -10.875 -7.883 1 95.81 91 ARG B O 1
ATOM 2814 N N . SER B 1 92 ? -11.977 -8.891 -6.797 1 96.69 92 SER B N 1
ATOM 2815 C CA . SER B 1 92 ? -10.555 -8.617 -7 1 96.69 92 SER B CA 1
ATOM 2816 C C . SER B 1 92 ? -9.688 -9.633 -6.262 1 96.69 92 SER B C 1
ATOM 2818 O O . SER B 1 92 ? -9.859 -9.844 -5.059 1 96.69 92 SER B O 1
ATOM 2820 N N . ASN B 1 93 ? -8.75 -10.219 -7.051 1 97.31 93 ASN B N 1
ATOM 2821 C CA . ASN B 1 93 ? -7.766 -11.078 -6.41 1 97.31 93 ASN B CA 1
ATOM 2822 C C . ASN B 1 93 ? -6.906 -10.297 -5.418 1 97.31 93 ASN B C 1
ATOM 2824 O O . ASN B 1 93 ? -6.559 -10.812 -4.352 1 97.31 93 ASN B O 1
ATOM 2828 N N . PHE B 1 94 ? -6.609 -9.117 -5.793 1 97.75 94 PHE B N 1
ATOM 2829 C CA . PHE B 1 94 ? -5.758 -8.305 -4.938 1 97.75 94 PHE B CA 1
ATOM 2830 C C . PHE B 1 94 ? -6.457 -7.992 -3.619 1 97.75 94 PHE B C 1
ATOM 2832 O O . PHE B 1 94 ? -5.824 -7.988 -2.562 1 97.75 94 PHE B O 1
ATOM 2839 N N . GLN B 1 95 ? -7.719 -7.656 -3.686 1 96.12 95 GLN B N 1
ATOM 2840 C CA . GLN B 1 95 ? -8.461 -7.375 -2.459 1 96.12 95 GLN B CA 1
ATOM 2841 C C . GLN B 1 95 ? -8.359 -8.539 -1.479 1 96.12 95 GLN B C 1
ATOM 2843 O O . GLN B 1 95 ? -8.164 -8.336 -0.279 1 96.12 95 GLN B O 1
ATOM 2848 N N . THR B 1 96 ? -8.531 -9.688 -1.988 1 96.94 96 THR B N 1
ATOM 2849 C CA . THR B 1 96 ? -8.438 -10.875 -1.146 1 96.94 96 THR B CA 1
ATOM 2850 C C . THR B 1 96 ? -7.035 -11.008 -0.563 1 96.94 96 THR B C 1
ATOM 2852 O O . THR B 1 96 ? -6.875 -11.266 0.632 1 96.94 96 THR B O 1
ATOM 2855 N N . LEU B 1 97 ? -6.07 -10.867 -1.378 1 98.06 97 LEU B N 1
ATOM 2856 C CA . LEU B 1 97 ? -4.676 -10.93 -0.95 1 98.06 97 LEU B CA 1
ATOM 2857 C C . LEU B 1 97 ? -4.395 -9.906 0.147 1 98.06 97 LEU B C 1
ATOM 2859 O O . LEU B 1 97 ? -3.779 -10.242 1.164 1 98.06 97 LEU B O 1
ATOM 2863 N N . ASP B 1 98 ? -4.805 -8.727 -0.073 1 97.38 98 ASP B N 1
ATOM 2864 C CA . ASP B 1 98 ? -4.613 -7.648 0.886 1 97.38 98 ASP B CA 1
ATOM 2865 C C . ASP B 1 98 ? -5.297 -7.961 2.215 1 97.38 98 ASP B C 1
ATOM 2867 O O . ASP B 1 98 ? -4.66 -7.934 3.27 1 97.38 98 ASP B O 1
ATOM 2871 N N . ARG B 1 99 ? -6.555 -8.383 2.146 1 95.38 99 ARG B N 1
ATOM 2872 C CA . ARG B 1 99 ? -7.402 -8.633 3.311 1 95.38 99 ARG B CA 1
ATOM 2873 C C . ARG B 1 99 ? -6.891 -9.828 4.113 1 95.38 99 ARG B C 1
ATOM 2875 O O . ARG B 1 99 ? -6.973 -9.836 5.344 1 95.38 99 ARG B O 1
ATOM 2882 N N . GLU B 1 100 ? -6.32 -10.742 3.424 1 96.88 100 GLU B N 1
ATOM 2883 C CA . GLU B 1 100 ? -6.051 -12.008 4.094 1 96.88 100 GLU B CA 1
ATOM 2884 C C . GLU B 1 100 ? -4.574 -12.148 4.441 1 96.88 100 GLU B C 1
ATOM 2886 O O . GLU B 1 100 ? -4.195 -13.008 5.238 1 96.88 100 GLU B O 1
ATOM 2891 N N . LEU B 1 101 ? -3.768 -11.281 3.891 1 97.62 101 LEU B N 1
ATOM 2892 C CA . LEU B 1 101 ? -2.346 -11.5 4.129 1 97.62 101 LEU B CA 1
ATOM 2893 C C . LEU B 1 101 ? -1.626 -10.172 4.355 1 97.62 101 LEU B C 1
ATOM 2895 O O . LEU B 1 101 ? -1.064 -9.945 5.43 1 97.62 101 LEU B O 1
ATOM 2899 N N . LEU B 1 102 ? -1.682 -9.25 3.455 1 97.31 102 LEU B N 1
ATOM 2900 C CA . LEU B 1 102 ? -0.751 -8.125 3.396 1 97.31 102 LEU B CA 1
ATOM 2901 C C . LEU B 1 102 ? -0.965 -7.184 4.574 1 97.31 102 LEU B C 1
ATOM 2903 O O . LEU B 1 102 ? -0.014 -6.566 5.062 1 97.31 102 LEU B O 1
ATOM 2907 N N . ARG B 1 103 ? -2.17 -7.039 5.047 1 93.69 103 ARG B N 1
ATOM 2908 C CA . ARG B 1 103 ?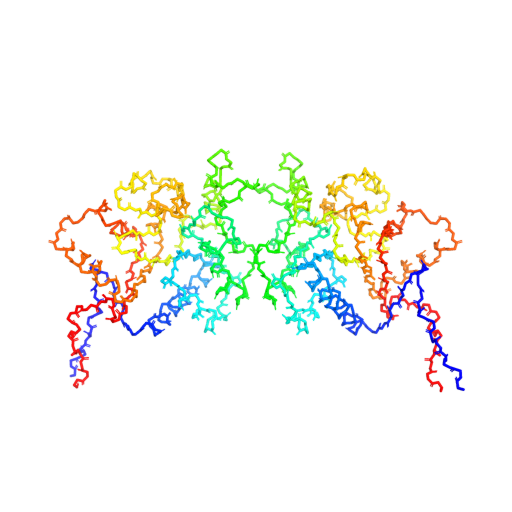 -2.479 -6.152 6.164 1 93.69 103 ARG B CA 1
ATOM 2909 C C . ARG B 1 103 ? -1.995 -6.746 7.48 1 93.69 103 ARG B C 1
ATOM 2911 O O . ARG B 1 103 ? -2.002 -6.066 8.516 1 93.69 103 ARG B O 1
ATOM 2918 N N . PHE B 1 104 ? -1.484 -8.023 7.441 1 93.81 104 PHE B N 1
ATOM 2919 C CA . PHE B 1 104 ? -1.165 -8.719 8.68 1 93.81 104 PHE B CA 1
ATOM 2920 C C . PHE B 1 104 ? 0.329 -9.008 8.773 1 93.81 104 PHE B C 1
ATOM 2922 O O . PHE B 1 104 ? 0.786 -9.656 9.719 1 93.81 104 PHE B O 1
ATOM 2929 N N . VAL B 1 105 ? 1.062 -8.547 7.801 1 95.31 105 VAL B N 1
ATOM 2930 C CA . VAL B 1 105 ? 2.502 -8.773 7.809 1 95.31 105 VAL B CA 1
ATOM 2931 C C . VAL B 1 105 ? 3.236 -7.438 7.68 1 95.31 105 VAL B C 1
ATOM 2933 O O . VAL B 1 105 ? 2.674 -6.457 7.184 1 95.31 105 VAL B O 1
ATOM 2936 N N . ASP B 1 106 ? 4.512 -7.34 8.133 1 94.12 106 ASP B N 1
ATOM 2937 C CA . ASP B 1 106 ? 5.305 -6.109 8.133 1 94.12 106 ASP B CA 1
ATOM 2938 C C . ASP B 1 106 ? 5.953 -5.875 6.77 1 94.12 106 ASP B C 1
ATOM 2940 O O . ASP B 1 106 ? 7.18 -5.789 6.668 1 94.12 106 ASP B O 1
ATOM 2944 N N . ILE B 1 107 ? 5.164 -5.797 5.754 1 96.56 107 ILE B N 1
ATOM 2945 C CA . ILE B 1 107 ? 5.648 -5.566 4.395 1 96.56 107 ILE B CA 1
ATOM 2946 C C . ILE B 1 107 ? 5.562 -4.082 4.059 1 96.56 107 ILE B C 1
ATOM 2948 O O . ILE B 1 107 ? 4.52 -3.453 4.254 1 96.56 107 ILE B O 1
ATOM 2952 N N . PRO B 1 108 ? 6.707 -3.518 3.594 1 95.12 108 PRO B N 1
ATOM 2953 C CA . PRO B 1 108 ? 6.637 -2.121 3.156 1 95.12 108 PRO B CA 1
ATOM 2954 C C . PRO B 1 108 ? 5.656 -1.915 2.002 1 95.12 108 PRO B C 1
ATOM 2956 O O . PRO B 1 108 ? 5.559 -2.764 1.112 1 95.12 108 PRO B O 1
ATOM 2959 N N . TYR B 1 109 ? 5.012 -0.748 2.012 1 95.5 109 TYR B N 1
ATOM 2960 C CA . TYR B 1 109 ? 4.09 -0.375 0.946 1 95.5 109 TYR B CA 1
ATOM 2961 C C . TYR B 1 109 ? 4.746 -0.518 -0.421 1 95.5 109 TYR B C 1
ATOM 2963 O O . TYR B 1 109 ? 4.133 -1.026 -1.362 1 95.5 109 TYR B O 1
ATOM 2971 N N . SER B 1 110 ? 5.98 -0.194 -0.547 1 93.81 110 SER B N 1
ATOM 2972 C CA . SER B 1 110 ? 6.699 -0.169 -1.816 1 93.81 110 SER B CA 1
ATOM 2973 C C . SER B 1 110 ? 7.031 -1.579 -2.293 1 93.81 110 SER B C 1
ATOM 2975 O O . SER B 1 110 ? 7.422 -1.774 -3.445 1 93.81 110 SER B O 1
ATOM 2977 N N . ASN B 1 111 ? 6.887 -2.566 -1.412 1 96.88 111 ASN B N 1
ATOM 2978 C CA . ASN B 1 111 ? 7.199 -3.947 -1.762 1 96.88 111 ASN B CA 1
ATOM 2979 C C . ASN B 1 111 ? 5.957 -4.703 -2.223 1 96.88 111 ASN B C 1
ATOM 2981 O O . ASN B 1 111 ? 6.035 -5.879 -2.584 1 96.88 111 ASN B O 1
ATOM 2985 N N . ILE B 1 112 ? 4.832 -4.023 -2.201 1 97.81 112 ILE B N 1
ATOM 2986 C CA . ILE B 1 112 ? 3.58 -4.578 -2.703 1 97.81 112 ILE B CA 1
ATOM 2987 C C . ILE B 1 112 ? 3.352 -4.121 -4.141 1 97.81 112 ILE B C 1
ATOM 2989 O O . ILE B 1 112 ? 3.34 -2.92 -4.422 1 97.81 112 ILE B O 1
ATOM 2993 N N . HIS B 1 113 ? 3.189 -5.09 -5.094 1 97.94 113 HIS B N 1
ATOM 2994 C CA . HIS B 1 113 ? 3.1 -4.75 -6.508 1 97.94 113 HIS B CA 1
ATOM 2995 C C . HIS B 1 113 ? 1.801 -5.27 -7.117 1 97.94 113 HIS B C 1
ATOM 2997 O O . HIS B 1 113 ? 1.791 -6.309 -7.777 1 97.94 113 HIS B O 1
ATOM 3003 N N . PRO B 1 114 ? 0.709 -4.527 -6.898 1 97.75 114 PRO B N 1
ATOM 3004 C CA . PRO B 1 114 ? -0.549 -4.918 -7.539 1 97.75 114 PRO B CA 1
ATOM 3005 C C . PRO B 1 114 ? -0.537 -4.703 -9.047 1 97.75 114 PRO B C 1
ATOM 3007 O O . PRO B 1 114 ? 0.14 -3.795 -9.539 1 97.75 114 PRO B O 1
ATOM 3010 N N . MET B 1 115 ? -1.257 -5.531 -9.742 1 98.19 115 MET B N 1
ATOM 3011 C CA . MET B 1 115 ? -1.441 -5.305 -11.172 1 98.19 115 MET B CA 1
ATOM 3012 C C . MET B 1 115 ? -2.293 -4.066 -11.422 1 98.19 115 MET B C 1
ATOM 3014 O O . MET B 1 115 ? -3.363 -3.914 -10.828 1 98.19 115 MET B O 1
ATOM 3018 N N . PRO B 1 116 ? -1.766 -3.225 -12.281 1 96.19 116 PRO 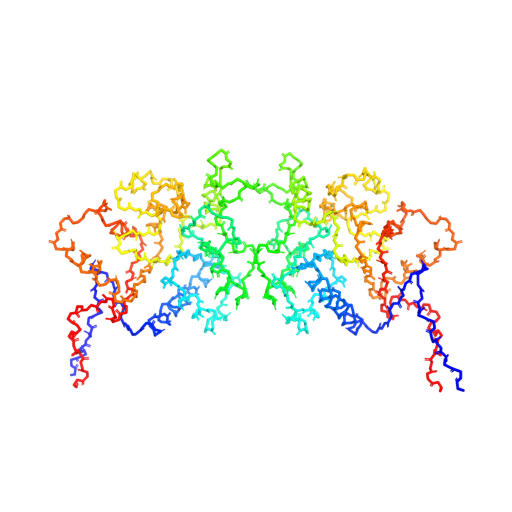B N 1
ATOM 3019 C CA . PRO B 1 116 ? -2.504 -1.986 -12.539 1 96.19 116 PRO B CA 1
ATOM 3020 C C . PRO B 1 116 ? -3.664 -2.182 -13.516 1 96.19 116 PRO B C 1
ATOM 3022 O O . PRO B 1 116 ? -3.633 -1.655 -14.625 1 96.19 116 PRO B O 1
ATOM 3025 N N . VAL B 1 117 ? -4.738 -2.801 -13.062 1 97.12 117 VAL B N 1
ATOM 3026 C CA . VAL B 1 117 ? -5.871 -3.119 -13.93 1 97.12 117 VAL B CA 1
ATOM 3027 C C . VAL B 1 117 ? -6.801 -1.912 -14.023 1 97.12 117 VAL B C 1
ATOM 3029 O O . VAL B 1 117 ? -7.66 -1.853 -14.914 1 97.12 117 VAL B O 1
ATOM 3032 N N . ASP B 1 118 ? -6.742 -1.004 -13.094 1 92.38 118 ASP B N 1
ATOM 3033 C CA . ASP B 1 118 ? -7.512 0.236 -13.078 1 92.38 118 ASP B CA 1
ATOM 3034 C C . ASP B 1 118 ? -6.594 1.453 -13.195 1 92.38 118 ASP B C 1
ATOM 3036 O O . ASP B 1 118 ? -5.918 1.825 -12.234 1 92.38 118 ASP B O 1
ATOM 3040 N N . VAL B 1 119 ? -6.586 2.057 -14.328 1 85.44 119 VAL B N 1
ATOM 3041 C CA . VAL B 1 119 ? -5.777 3.244 -14.57 1 85.44 119 VAL B CA 1
ATOM 3042 C C . VAL B 1 119 ? -6.684 4.445 -14.836 1 85.44 119 VAL B C 1
ATOM 3044 O O . VAL B 1 119 ? -7.32 4.531 -15.891 1 85.44 119 VAL B O 1
ATOM 3047 N N . SER B 1 120 ? -6.684 5.359 -13.812 1 79.19 120 SER B N 1
ATOM 3048 C CA . SER B 1 120 ? -7.484 6.578 -13.914 1 79.19 120 SER B CA 1
ATOM 3049 C C . SER B 1 120 ? -8.945 6.254 -14.195 1 79.19 120 SER B C 1
ATOM 3051 O O . SER B 1 120 ? -9.578 6.895 -15.047 1 79.19 120 SER B O 1
ATOM 3053 N N . GLY B 1 121 ? -9.391 5.113 -13.68 1 84.31 121 GLY B N 1
ATOM 3054 C CA . GLY B 1 121 ? -10.797 4.762 -13.789 1 84.31 121 GLY B CA 1
ATOM 3055 C C . GLY B 1 121 ? -11.094 3.861 -14.977 1 84.31 121 GLY B C 1
ATOM 3056 O O . GLY B 1 121 ? -12.227 3.398 -15.141 1 84.31 121 GLY B O 1
ATOM 3057 N N . SER B 1 122 ? -10.133 3.596 -15.797 1 90.62 122 SER B N 1
ATOM 3058 C CA . SER B 1 122 ? -10.32 2.727 -16.953 1 90.62 122 SER B CA 1
ATOM 3059 C C . SER B 1 122 ? -9.773 1.328 -16.688 1 90.62 122 SER B C 1
ATOM 3061 O O . SER B 1 122 ? -8.578 1.164 -16.422 1 90.62 122 SER B O 1
ATOM 3063 N N . LEU B 1 123 ? -10.672 0.377 -16.875 1 94.31 123 LEU B N 1
ATOM 3064 C CA . LEU B 1 123 ? -10.328 -0.993 -16.516 1 94.31 123 LEU B CA 1
ATOM 3065 C C . LEU B 1 123 ? -9.664 -1.712 -17.688 1 94.31 123 LEU B C 1
ATOM 3067 O O . LEU B 1 123 ? -10.25 -1.814 -18.766 1 94.31 123 LEU B O 1
ATOM 3071 N N . CYS B 1 124 ? -8.445 -2.146 -17.469 1 96 124 CYS B N 1
ATOM 3072 C CA . CYS B 1 124 ? -7.668 -2.936 -18.422 1 96 124 CYS B CA 1
ATOM 3073 C C . CYS B 1 124 ? -7.738 -2.33 -19.828 1 96 124 CYS B C 1
ATOM 3075 O O . CYS B 1 124 ? -7.918 -3.049 -20.812 1 96 124 CYS B O 1
ATOM 3077 N N . ASP B 1 125 ? -7.637 -1.077 -19.875 1 92.69 125 ASP B N 1
ATOM 3078 C CA . ASP B 1 125 ? -7.574 -0.375 -21.156 1 92.69 125 ASP B CA 1
ATOM 3079 C C . ASP B 1 125 ? -6.199 -0.528 -21.797 1 92.69 125 ASP B C 1
ATOM 3081 O O . ASP B 1 125 ? -5.195 -0.075 -21.25 1 92.69 125 ASP B O 1
ATOM 3085 N N . PRO B 1 126 ? -6.254 -1.134 -22.969 1 89.81 126 PRO B N 1
ATOM 3086 C CA . PRO B 1 126 ? -4.957 -1.345 -23.609 1 89.81 126 PRO B CA 1
ATOM 3087 C C . PRO B 1 126 ? -4.242 -0.037 -23.938 1 89.81 126 PRO B C 1
ATOM 3089 O O . PRO B 1 126 ? -3.01 0.021 -23.922 1 89.81 126 PRO B O 1
ATOM 3092 N N . GLU B 1 127 ? -4.945 0.998 -24.141 1 88.12 127 GLU B N 1
ATOM 3093 C CA . GLU B 1 127 ? -4.375 2.285 -24.516 1 88.12 127 GLU B CA 1
ATOM 3094 C C . GLU B 1 127 ? -3.666 2.951 -23.344 1 88.12 127 GLU B C 1
ATOM 3096 O O . GLU B 1 127 ? -2.764 3.768 -23.531 1 88.12 127 GLU B O 1
ATOM 3101 N N . LEU B 1 128 ? -4.059 2.48 -22.203 1 86.81 128 LEU B N 1
ATOM 3102 C CA . LEU B 1 128 ? -3.49 3.127 -21.031 1 86.81 128 LEU B CA 1
ATOM 3103 C C . LEU B 1 128 ? -2.293 2.342 -20.5 1 86.81 128 LEU B C 1
ATOM 3105 O O . LEU B 1 128 ? -1.573 2.816 -19.625 1 86.81 128 LEU B O 1
ATOM 3109 N N . GLY B 1 129 ? -2.105 1.158 -20.984 1 90.44 129 GLY B N 1
ATOM 3110 C CA . GLY B 1 129 ? -0.839 0.453 -20.875 1 90.44 129 GLY B CA 1
ATOM 3111 C C . GLY B 1 129 ? -0.625 -0.178 -19.5 1 90.44 129 GLY B C 1
ATOM 3112 O O . GLY B 1 129 ? 0.507 -0.269 -19.031 1 90.44 129 GLY B O 1
ATOM 3113 N N . GLY B 1 130 ? -1.645 -0.539 -18.797 1 94 130 GLY B N 1
ATOM 3114 C CA . GLY B 1 130 ? -1.491 -1.181 -17.5 1 94 130 GLY B CA 1
ATOM 3115 C C . GLY B 1 130 ? -0.63 -2.428 -17.562 1 94 130 GLY B C 1
ATOM 3116 O O . GLY B 1 130 ? 0.271 -2.6 -16.734 1 94 130 GLY B O 1
ATOM 3117 N N . ALA B 1 131 ? -0.874 -3.279 -18.531 1 96.81 131 ALA B N 1
ATOM 3118 C CA . ALA B 1 131 ? -0.102 -4.508 -18.672 1 96.81 131 ALA B CA 1
ATOM 3119 C C . ALA B 1 131 ? 1.363 -4.203 -18.969 1 96.81 131 ALA B C 1
ATOM 3121 O O . ALA B 1 131 ? 2.262 -4.84 -18.422 1 96.81 131 ALA B O 1
ATOM 3122 N N . HIS B 1 132 ? 1.571 -3.232 -19.828 1 94.94 132 HIS B N 1
ATOM 3123 C CA . HIS B 1 132 ? 2.93 -2.818 -20.156 1 94.94 132 HIS B CA 1
ATOM 3124 C C . HIS B 1 132 ? 3.65 -2.27 -18.938 1 94.94 132 HIS B C 1
ATOM 3126 O O . HIS B 1 132 ? 4.812 -2.6 -18.688 1 94.94 132 HIS B O 1
ATOM 3132 N N . ALA B 1 133 ? 2.994 -1.481 -18.188 1 93.62 133 ALA B N 1
ATOM 3133 C CA . ALA B 1 133 ? 3.58 -0.903 -16.984 1 93.62 133 ALA B CA 1
ATOM 3134 C C . ALA B 1 133 ? 3.986 -1.993 -15.992 1 93.62 133 ALA B C 1
ATOM 3136 O O . ALA B 1 133 ? 5.059 -1.919 -15.383 1 93.62 133 ALA B O 1
ATOM 3137 N N . TYR B 1 134 ? 3.139 -2.961 -15.812 1 97.19 134 TYR B N 1
ATOM 3138 C CA . TYR B 1 134 ? 3.445 -4.059 -14.906 1 97.19 134 TYR B CA 1
ATOM 3139 C C . TYR B 1 134 ? 4.656 -4.848 -15.391 1 97.19 134 TYR B C 1
ATOM 3141 O O . TYR B 1 134 ? 5.539 -5.188 -14.602 1 97.19 134 TYR B O 1
ATOM 3149 N N . SER B 1 135 ? 4.699 -5.105 -16.672 1 97.31 135 SER B N 1
ATOM 3150 C CA . SER B 1 135 ? 5.836 -5.789 -17.281 1 97.31 135 SER B CA 1
ATOM 3151 C C . SER B 1 135 ? 7.133 -5.027 -17.031 1 97.31 135 SER B C 1
ATOM 3153 O O . SER B 1 135 ? 8.148 -5.621 -16.656 1 97.31 135 SER B O 1
ATOM 3155 N N . GLU B 1 136 ? 7.074 -3.766 -17.219 1 94.69 136 GLU B N 1
ATOM 3156 C CA . GLU B 1 136 ? 8.266 -2.939 -17.031 1 94.69 136 GLU B CA 1
ATOM 3157 C C . GLU B 1 136 ? 8.703 -2.93 -15.578 1 94.69 136 GLU B C 1
ATOM 3159 O O . GLU B 1 136 ? 9.898 -2.953 -15.281 1 94.69 136 GLU B O 1
ATOM 3164 N N . THR B 1 137 ? 7.754 -2.863 -14.727 1 95.5 137 THR B N 1
ATOM 3165 C CA . THR B 1 137 ? 8.094 -2.906 -13.312 1 95.5 137 THR B CA 1
ATOM 3166 C C . THR B 1 137 ? 8.805 -4.207 -12.961 1 95.5 137 THR B C 1
ATOM 3168 O O . THR B 1 137 ? 9.805 -4.199 -12.234 1 95.5 137 THR B O 1
ATOM 3171 N N . ILE B 1 138 ? 8.312 -5.289 -13.461 1 97.75 138 ILE B N 1
ATOM 3172 C CA . ILE B 1 138 ? 8.945 -6.582 -13.227 1 97.75 138 ILE B CA 1
ATOM 3173 C C . ILE B 1 138 ? 10.383 -6.559 -13.75 1 97.75 138 ILE B C 1
ATOM 3175 O O . ILE B 1 138 ? 11.312 -6.945 -13.047 1 97.75 138 ILE B O 1
ATOM 3179 N N . ARG B 1 139 ? 10.562 -6.082 -14.914 1 96.31 139 ARG B N 1
ATOM 3180 C CA . ARG B 1 139 ? 11.883 -6.047 -15.531 1 96.31 139 ARG B CA 1
ATOM 3181 C C . ARG B 1 139 ? 12.852 -5.215 -14.695 1 96.31 139 ARG B C 1
ATOM 3183 O O . ARG B 1 139 ? 14.039 -5.539 -14.617 1 96.31 139 ARG B O 1
ATOM 3190 N N . HIS B 1 140 ? 12.32 -4.211 -14.102 1 93.69 140 HIS B N 1
ATOM 3191 C CA . HIS B 1 140 ? 13.188 -3.271 -13.391 1 93.69 140 HIS B CA 1
ATOM 3192 C C . HIS B 1 140 ? 13.445 -3.729 -11.961 1 93.69 140 HIS B C 1
ATOM 3194 O O . HIS B 1 140 ? 14.531 -3.512 -11.422 1 93.69 140 HIS B O 1
ATOM 3200 N N . VAL B 1 141 ? 12.539 -4.344 -11.375 1 95.25 141 VAL B N 1
ATOM 3201 C CA . VAL B 1 141 ? 12.594 -4.574 -9.938 1 95.25 141 VAL B CA 1
ATOM 3202 C C . VAL B 1 141 ? 13.039 -6.008 -9.664 1 95.25 141 VAL B C 1
ATOM 3204 O O . VAL B 1 141 ? 13.758 -6.27 -8.695 1 95.25 141 VAL B O 1
ATOM 3207 N N . VAL B 1 142 ? 12.594 -6.934 -10.453 1 97.5 142 VAL B N 1
ATOM 3208 C CA . VAL B 1 142 ? 12.914 -8.344 -10.258 1 97.5 142 VAL B CA 1
ATOM 3209 C C . VAL B 1 142 ? 14.219 -8.672 -10.977 1 97.5 142 VAL B C 1
ATOM 3211 O O . VAL B 1 142 ? 14.289 -8.617 -12.203 1 97.5 142 VAL B O 1
ATOM 3214 N N . PRO B 1 143 ? 15.203 -9.07 -10.195 1 96.44 143 PRO B N 1
ATOM 3215 C CA . PRO B 1 143 ? 16.453 -9.422 -10.867 1 96.44 143 PRO B CA 1
ATOM 3216 C C . PRO B 1 143 ? 16.281 -10.5 -11.93 1 96.44 143 PRO B C 1
ATOM 3218 O O . PRO B 1 143 ? 15.758 -11.578 -11.641 1 96.44 143 PRO B O 1
ATOM 3221 N N . ASN B 1 144 ? 16.656 -10.172 -13.195 1 95.75 144 ASN B N 1
ATOM 3222 C CA . ASN B 1 144 ? 16.594 -11.07 -14.344 1 95.75 144 ASN B CA 1
ATOM 3223 C C . ASN B 1 144 ? 15.156 -11.492 -14.648 1 95.75 144 ASN B C 1
ATOM 3225 O O . ASN B 1 144 ? 14.93 -12.523 -15.273 1 95.75 144 ASN B O 1
ATOM 3229 N N . SER B 1 145 ? 14.195 -10.781 -14.102 1 97.56 145 SER B N 1
ATOM 3230 C CA . SER B 1 145 ? 12.781 -11.117 -14.234 1 97.56 145 SER B CA 1
ATOM 3231 C C . SER B 1 145 ? 12.508 -12.547 -13.781 1 97.56 145 SER B C 1
ATOM 3233 O O . SER B 1 145 ? 11.688 -13.242 -14.375 1 97.56 145 SER B O 1
ATOM 3235 N N . GLN B 1 146 ? 13.258 -12.953 -12.836 1 98.19 146 GLN B N 1
ATOM 3236 C CA . GLN B 1 146 ? 13.102 -14.297 -12.281 1 98.19 146 GLN B CA 1
ATOM 3237 C C . GLN B 1 146 ? 12.523 -14.234 -10.867 1 98.19 146 GLN B C 1
ATOM 3239 O O . GLN B 1 146 ? 13.227 -13.867 -9.922 1 98.19 146 GLN B O 1
ATOM 3244 N N . PHE B 1 147 ? 11.273 -14.602 -10.773 1 98.69 147 PHE B N 1
ATOM 3245 C CA . PHE B 1 147 ? 10.695 -14.68 -9.438 1 98.69 147 PHE B CA 1
ATOM 3246 C C . PHE B 1 147 ? 11.375 -15.766 -8.617 1 98.69 147 PHE B C 1
ATOM 3248 O O . PHE B 1 147 ? 11.758 -16.812 -9.156 1 98.69 147 PHE B O 1
ATOM 3255 N N . ASP B 1 148 ? 11.516 -15.492 -7.312 1 98.75 148 ASP B N 1
ATOM 3256 C CA . ASP B 1 148 ? 12.078 -16.516 -6.438 1 98.75 148 ASP B CA 1
ATOM 3257 C C . ASP B 1 148 ? 11.094 -17.656 -6.215 1 98.75 148 ASP B C 1
ATOM 3259 O O . ASP B 1 148 ? 11.5 -18.828 -6.133 1 98.75 148 ASP B O 1
ATOM 3263 N N . MET B 1 149 ? 9.859 -17.297 -6.125 1 98.75 149 MET B N 1
ATOM 3264 C CA . MET B 1 149 ? 8.82 -18.328 -5.973 1 98.75 149 MET B CA 1
ATOM 3265 C C . MET B 1 149 ? 7.488 -17.828 -6.523 1 98.75 149 MET B C 1
ATOM 3267 O O . MET B 1 149 ? 7.129 -16.672 -6.348 1 98.75 149 MET B O 1
ATOM 3271 N N . VAL B 1 150 ? 6.805 -18.688 -7.219 1 98.88 150 VAL B N 1
ATOM 3272 C CA . VAL B 1 150 ? 5.453 -18.469 -7.715 1 98.88 150 VAL B CA 1
ATOM 3273 C C . VAL B 1 150 ? 4.508 -19.516 -7.137 1 98.88 150 VAL B C 1
ATOM 3275 O O . VAL B 1 150 ? 4.828 -20.703 -7.113 1 98.88 150 VAL B O 1
ATOM 3278 N N . VAL B 1 151 ? 3.393 -19.047 -6.629 1 98.88 151 VAL B N 1
ATOM 3279 C CA . VAL B 1 151 ? 2.375 -19.953 -6.117 1 98.88 151 VAL B CA 1
ATOM 3280 C C . VAL B 1 151 ? 1.132 -19.891 -7.004 1 98.88 151 VAL B C 1
ATOM 3282 O O . VAL B 1 151 ? 0.558 -18.812 -7.203 1 98.88 151 VAL B O 1
ATOM 3285 N N . LEU B 1 152 ? 0.757 -21.062 -7.484 1 98.69 152 LEU B N 1
ATOM 3286 C CA . LEU B 1 152 ? -0.337 -21.156 -8.445 1 98.69 152 LEU B CA 1
ATOM 3287 C C . LEU B 1 152 ? -1.425 -22.094 -7.938 1 98.69 152 LEU B C 1
ATOM 3289 O O . LEU B 1 152 ? -1.159 -22.969 -7.109 1 98.69 152 LEU B O 1
ATOM 3293 N N . GLY B 1 153 ? -2.637 -21.812 -8.359 1 97.81 153 GLY B N 1
ATOM 3294 C CA . GLY B 1 153 ? -3.729 -22.766 -8.328 1 97.81 153 GLY B CA 1
ATOM 3295 C C . GLY B 1 153 ? -4.055 -23.344 -9.695 1 97.81 153 GLY B C 1
ATOM 3296 O O . GLY B 1 153 ? -3.445 -22.953 -10.695 1 97.81 153 GLY B O 1
ATOM 3297 N N . VAL B 1 154 ? -4.992 -24.328 -9.641 1 97.19 154 VAL B N 1
ATOM 3298 C CA . VAL B 1 154 ? -5.461 -24.922 -10.891 1 97.19 154 VAL B CA 1
ATOM 3299 C C . VAL B 1 154 ? -6.984 -24.891 -10.938 1 97.19 154 VAL B C 1
ATOM 3301 O O . VAL B 1 154 ? -7.652 -25.266 -9.977 1 97.19 154 VAL B O 1
ATOM 3304 N N . GLY B 1 155 ? -7.496 -24.344 -12.078 1 96.44 155 GLY B N 1
ATOM 3305 C CA . GLY B 1 155 ? -8.938 -24.391 -12.266 1 96.44 155 GLY B CA 1
ATOM 3306 C C . GLY B 1 155 ? -9.453 -25.781 -12.57 1 96.44 155 GLY B C 1
ATOM 3307 O O . GLY B 1 155 ? -8.688 -26.672 -12.961 1 96.44 155 GLY B O 1
ATOM 3308 N N . THR B 1 156 ? -10.781 -25.906 -12.461 1 96.06 156 THR B N 1
ATOM 3309 C CA . THR B 1 156 ? -11.391 -27.203 -12.773 1 96.06 156 THR B CA 1
ATOM 3310 C C . THR B 1 156 ? -11.266 -27.516 -14.266 1 96.06 156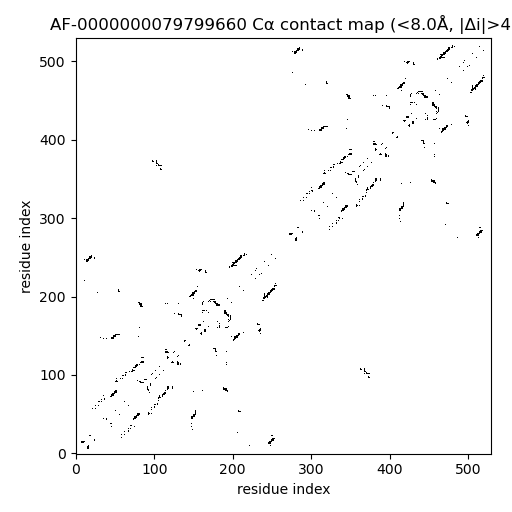 THR B C 1
ATOM 3312 O O . THR B 1 156 ? -11.414 -28.656 -14.68 1 96.06 156 THR B O 1
ATOM 3315 N N . ASP B 1 157 ? -11 -26.484 -15.016 1 95.75 157 ASP B N 1
ATOM 3316 C CA . ASP B 1 157 ? -10.812 -26.672 -16.453 1 95.75 157 ASP B CA 1
ATOM 3317 C C . ASP B 1 157 ? -9.328 -26.75 -16.797 1 95.75 157 ASP B C 1
ATOM 3319 O O . ASP B 1 157 ? -8.961 -26.781 -17.984 1 95.75 157 ASP B O 1
ATOM 3323 N N . GLY B 1 158 ? -8.5 -26.766 -15.812 1 96.25 158 GLY B N 1
ATOM 3324 C CA . GLY B 1 158 ? -7.062 -26.922 -16.016 1 96.25 158 GLY B CA 1
ATOM 3325 C C . GLY B 1 158 ? -6.348 -25.594 -16.188 1 96.25 158 GLY B C 1
ATOM 3326 O O . GLY B 1 158 ? -5.121 -25.562 -16.328 1 96.25 158 GLY B O 1
ATOM 3327 N N . HIS B 1 159 ? -7.059 -24.469 -16.188 1 97.44 159 HIS B N 1
ATOM 3328 C CA . HIS B 1 159 ? -6.387 -23.188 -16.359 1 97.44 159 HIS B CA 1
ATOM 3329 C C . HIS B 1 159 ? -5.461 -22.891 -15.188 1 97.44 159 HIS B C 1
ATOM 3331 O O . HIS B 1 159 ? -5.652 -23.422 -14.094 1 97.44 159 HIS B O 1
ATOM 3337 N N . VAL B 1 160 ? -4.461 -22.188 -15.391 1 97.69 160 VAL B N 1
ATOM 3338 C CA . VAL B 1 160 ? -3.514 -21.672 -14.406 1 97.69 160 VAL B CA 1
ATOM 3339 C C . VAL B 1 160 ? -3.346 -20.172 -14.602 1 97.69 160 VAL B C 1
ATOM 3341 O O . VAL B 1 160 ? -3.445 -19.656 -15.719 1 97.69 160 VAL B O 1
ATOM 3344 N N . ALA B 1 161 ? -3.084 -19.516 -13.539 1 97.94 161 ALA B N 1
ATOM 3345 C CA . ALA B 1 161 ? -3.197 -18.078 -13.656 1 97.94 161 ALA B CA 1
ATOM 3346 C C . ALA B 1 161 ? -4.496 -17.672 -14.352 1 97.94 161 ALA B C 1
ATOM 3348 O O . ALA B 1 161 ? -5.578 -18.125 -13.969 1 97.94 161 ALA B O 1
ATOM 3349 N N . SER B 1 162 ? -4.594 -16.875 -15.203 1 98.06 162 SER B N 1
ATOM 3350 C CA . SER B 1 162 ? -5.727 -16.594 -16.078 1 98.06 162 SER B CA 1
ATOM 3351 C C . SER B 1 162 ? -5.434 -17 -17.516 1 98.06 162 SER B C 1
ATOM 3353 O O . SER B 1 162 ? -5.801 -16.297 -18.453 1 98.06 162 SER B O 1
ATOM 3355 N N . LEU B 1 163 ? -4.691 -18.094 -17.609 1 98.25 163 LEU B N 1
ATOM 3356 C CA . LEU B 1 163 ? -4.457 -18.75 -18.891 1 98.25 163 LEU B CA 1
ATOM 3357 C C . LEU B 1 163 ? -5.41 -19.922 -19.078 1 98.25 163 LEU B C 1
ATOM 3359 O O . LEU B 1 163 ? -5.27 -20.953 -18.406 1 98.25 163 LEU B O 1
ATOM 3363 N N . PHE B 1 164 ? -6.305 -19.734 -20.047 1 97.94 164 PHE B N 1
ATOM 3364 C CA . PHE B 1 164 ? -7.43 -20.656 -20.172 1 97.94 164 PHE B CA 1
ATOM 3365 C C . PHE B 1 164 ? -7.246 -21.594 -21.359 1 97.94 164 PHE B C 1
ATOM 3367 O O . PHE B 1 164 ? -6.484 -21.297 -22.281 1 97.94 164 PHE B O 1
ATOM 3374 N N . PRO B 1 165 ? -7.984 -22.781 -21.25 1 96.81 165 PRO B N 1
ATOM 3375 C CA . PRO B 1 165 ? -7.887 -23.719 -22.375 1 96.81 165 PRO B CA 1
ATOM 3376 C C . PRO B 1 165 ? -8.273 -23.062 -23.703 1 96.81 165 PRO B C 1
ATOM 3378 O O . PRO B 1 165 ? -9.25 -22.328 -23.781 1 96.81 165 PRO B O 1
ATOM 3381 N N . GLY B 1 166 ? -7.453 -23.312 -24.656 1 95.69 166 GLY B N 1
ATOM 3382 C CA . GLY B 1 166 ? -7.75 -22.859 -26 1 95.69 166 GLY B CA 1
ATOM 3383 C C . GLY B 1 166 ? -7.402 -21.391 -26.234 1 95.69 166 GLY B C 1
ATOM 3384 O O . GLY B 1 166 ? -7.555 -20.875 -27.344 1 95.69 166 GLY B O 1
ATOM 3385 N N . SER B 1 167 ? -6.918 -20.734 -25.25 1 95.88 167 SER B N 1
ATOM 3386 C CA . SER B 1 167 ? -6.605 -19.312 -25.359 1 95.88 167 SER B CA 1
ATOM 3387 C C . SER B 1 167 ? -5.379 -19.078 -26.234 1 95.88 167 SER B C 1
ATOM 3389 O O . SER B 1 167 ? -4.379 -19.781 -26.109 1 95.88 167 SER B O 1
ATOM 3391 N N . PRO B 1 168 ? -5.434 -18.078 -27.141 1 95.12 168 PRO B N 1
ATOM 3392 C CA . PRO B 1 168 ? -4.234 -17.734 -27.906 1 95.12 168 PRO B CA 1
ATOM 3393 C C . PRO B 1 168 ? -3.094 -17.234 -27.031 1 95.12 168 PRO B C 1
ATOM 3395 O O . PRO B 1 168 ? -1.935 -17.234 -27.453 1 95.12 168 PRO B O 1
ATOM 3398 N N . ASP B 1 169 ? -3.373 -16.859 -25.766 1 96.38 169 ASP B N 1
ATOM 3399 C CA . ASP B 1 169 ? -2.391 -16.297 -24.844 1 96.38 169 ASP B CA 1
ATOM 3400 C C . ASP B 1 169 ? -1.469 -17.391 -24.297 1 96.38 169 ASP B C 1
ATOM 3402 O O . ASP B 1 169 ? -0.459 -17.078 -23.656 1 96.38 169 ASP B O 1
ATOM 3406 N N . LEU B 1 170 ? -1.79 -18.594 -24.578 1 96.81 170 LEU B N 1
ATOM 3407 C CA . LEU B 1 170 ? -0.95 -19.703 -24.141 1 96.81 170 LEU B CA 1
ATOM 3408 C C . LEU B 1 170 ? 0.368 -19.719 -24.906 1 96.81 170 LEU B C 1
ATOM 3410 O O . LEU B 1 170 ? 1.336 -20.344 -24.469 1 96.81 170 LEU B O 1
ATOM 3414 N N . ARG B 1 171 ? 0.285 -19.078 -26.078 1 94.62 171 ARG B N 1
ATOM 3415 C CA . ARG B 1 171 ? 1.462 -19.031 -26.938 1 94.62 171 ARG B CA 1
ATOM 3416 C C . ARG B 1 171 ? 1.844 -17.578 -27.25 1 94.62 171 ARG B C 1
ATOM 3418 O O . ARG B 1 171 ? 1.257 -16.969 -28.141 1 94.62 171 ARG B O 1
ATOM 3425 N N . VAL B 1 172 ? 2.701 -17.078 -26.484 1 96.06 172 VAL B N 1
ATOM 3426 C CA . VAL B 1 172 ? 3.188 -15.719 -26.719 1 96.06 172 VAL B CA 1
ATOM 3427 C C . VAL B 1 172 ? 4.711 -15.727 -26.812 1 96.06 172 VAL B C 1
ATOM 3429 O O . VAL B 1 172 ? 5.355 -16.734 -26.469 1 96.06 172 VAL B O 1
ATOM 3432 N N . ASP B 1 173 ? 5.23 -14.617 -27.266 1 95.06 173 ASP B N 1
ATOM 3433 C CA . ASP B 1 173 ? 6.68 -14.469 -27.328 1 95.06 173 ASP B CA 1
ATOM 3434 C C . ASP B 1 173 ? 7.305 -14.484 -25.938 1 95.06 173 ASP B C 1
ATOM 3436 O O . ASP B 1 173 ? 6.695 -14.031 -24.969 1 95.06 173 ASP B O 1
ATOM 3440 N N . SER B 1 174 ? 8.57 -14.93 -25.906 1 93.62 174 SER B N 1
ATOM 3441 C CA . SER B 1 174 ? 9.273 -15.094 -24.641 1 93.62 174 SER B CA 1
ATOM 3442 C C . SER B 1 174 ? 9.453 -13.758 -23.938 1 93.62 174 SER B C 1
ATOM 3444 O O . SER B 1 174 ? 9.648 -13.711 -22.719 1 93.62 174 SER B O 1
ATOM 3446 N N . SER B 1 175 ? 9.352 -12.695 -24.625 1 93.56 175 SER B N 1
ATOM 3447 C CA . SER B 1 175 ? 9.586 -11.375 -24.047 1 93.56 175 SER B CA 1
ATOM 3448 C C . SER B 1 175 ? 8.297 -10.773 -23.5 1 93.56 175 SER B C 1
ATOM 3450 O O . SER B 1 175 ? 8.32 -9.773 -22.781 1 93.56 175 SER B O 1
ATOM 3452 N N . THR B 1 176 ? 7.184 -11.445 -23.797 1 95.62 176 THR B N 1
ATOM 3453 C CA . THR B 1 176 ? 5.895 -10.969 -23.297 1 95.62 176 THR B CA 1
ATOM 3454 C C . THR B 1 176 ? 5.633 -11.484 -21.891 1 95.62 176 THR B C 1
ATOM 3456 O O . THR B 1 176 ? 5.418 -12.68 -21.688 1 95.62 176 THR B O 1
ATOM 3459 N N . HIS B 1 177 ? 5.609 -10.547 -20.953 1 97.94 177 HIS B N 1
ATOM 3460 C CA . HIS B 1 177 ? 5.492 -10.953 -19.547 1 97.94 177 HIS B CA 1
ATOM 3461 C C . HIS B 1 177 ? 4.043 -10.922 -19.078 1 97.94 177 HIS B C 1
ATOM 3463 O O . HIS B 1 177 ? 3.631 -11.75 -18.266 1 97.94 177 HIS B O 1
ATOM 3469 N N . VAL B 1 178 ? 3.301 -9.977 -19.578 1 98.5 178 VAL B N 1
ATOM 3470 C CA . VAL B 1 178 ? 1.952 -9.719 -19.078 1 98.5 178 VAL B CA 1
ATOM 3471 C C . VAL B 1 178 ? 1.006 -9.484 -20.25 1 98.5 178 VAL B C 1
ATOM 3473 O O . VAL B 1 178 ? 1.366 -8.805 -21.219 1 98.5 178 VAL B O 1
ATOM 3476 N N . VAL B 1 179 ? -0.204 -10.07 -20.219 1 97.88 179 VAL B N 1
ATOM 3477 C CA . VAL B 1 179 ? -1.204 -9.859 -21.25 1 97.88 179 VAL B CA 1
ATOM 3478 C C . VAL B 1 179 ? -2.564 -9.586 -20.609 1 97.88 179 VAL B C 1
ATOM 3480 O O . VAL B 1 179 ? -2.779 -9.898 -19.438 1 97.88 179 VAL B O 1
ATOM 3483 N N . ILE B 1 180 ? -3.426 -8.953 -21.406 1 97.5 180 ILE B N 1
ATOM 3484 C CA . ILE B 1 180 ? -4.848 -8.875 -21.094 1 97.5 180 ILE B CA 1
ATOM 3485 C C . ILE B 1 180 ? -5.609 -9.914 -21.906 1 97.5 180 ILE B C 1
ATOM 3487 O O . ILE B 1 180 ? -5.43 -10.016 -23.125 1 97.5 180 ILE B O 1
ATOM 3491 N N . THR B 1 181 ? -6.359 -10.727 -21.234 1 96.31 181 THR B N 1
ATOM 3492 C CA . THR B 1 181 ? -7.133 -11.742 -21.938 1 96.31 181 THR B CA 1
ATOM 3493 C C . THR B 1 181 ? -8.625 -11.547 -21.688 1 96.31 181 THR B C 1
ATOM 3495 O O . THR B 1 181 ? -9.023 -10.93 -20.703 1 96.31 181 THR B O 1
ATOM 3498 N N . ASN B 1 182 ? -9.422 -12.023 -22.562 1 94.94 182 ASN B N 1
ATOM 3499 C CA . ASN B 1 182 ? -10.875 -11.977 -22.453 1 94.94 182 ASN B CA 1
ATOM 3500 C C . ASN B 1 182 ? -11.469 -13.375 -22.312 1 94.94 182 ASN B C 1
ATOM 3502 O O . ASN B 1 182 ? -12.656 -13.578 -22.594 1 94.94 182 ASN B O 1
ATOM 3506 N N . ASP B 1 183 ? -10.758 -14.266 -21.812 1 93.38 183 ASP B N 1
ATOM 3507 C CA . ASP B 1 183 ? -11.141 -15.672 -21.875 1 93.38 183 ASP B CA 1
ATOM 3508 C C . ASP B 1 183 ? -11.719 -16.141 -20.531 1 93.38 183 ASP B C 1
ATOM 3510 O O . ASP B 1 183 ? -12.133 -17.297 -20.406 1 93.38 183 ASP B O 1
ATOM 3514 N N . GLY B 1 184 ? -11.719 -15.234 -19.594 1 91.5 184 GLY B N 1
ATOM 3515 C CA . GLY B 1 184 ? -12.219 -15.625 -18.297 1 91.5 184 GLY B CA 1
ATOM 3516 C C . GLY B 1 184 ? -13.711 -15.906 -18.281 1 91.5 184 GLY B C 1
ATOM 3517 O O . GLY B 1 184 ? -14.391 -15.719 -19.297 1 91.5 184 GLY B O 1
ATOM 3518 N N . PRO B 1 185 ? -14.148 -16.422 -17.156 1 89.31 185 PRO B N 1
ATOM 3519 C CA . PRO B 1 185 ? -15.586 -16.656 -17.016 1 89.31 185 PRO B CA 1
ATOM 3520 C C . PRO B 1 185 ? -16.406 -15.383 -17.172 1 89.31 185 PRO B C 1
ATOM 3522 O O . PRO B 1 185 ? -15.875 -14.281 -17.047 1 89.31 185 PRO B O 1
ATOM 3525 N N . ALA B 1 186 ? -17.625 -15.547 -17.328 1 82.81 186 ALA B N 1
ATOM 3526 C CA . ALA B 1 186 ? -18.531 -14.484 -17.75 1 82.81 186 ALA B CA 1
ATOM 3527 C C . ALA B 1 186 ? -18.531 -13.336 -16.75 1 82.81 186 ALA B C 1
ATOM 3529 O O . ALA B 1 186 ? -18.5 -12.164 -17.141 1 82.81 186 ALA B O 1
ATOM 3530 N N . ASN B 1 187 ? -18.578 -13.422 -15.562 1 82.94 187 ASN B N 1
ATOM 3531 C CA . ASN B 1 187 ? -18.688 -12.336 -14.594 1 82.94 187 ASN B CA 1
ATOM 3532 C C . ASN B 1 187 ? -17.359 -11.609 -14.414 1 82.94 187 ASN B C 1
ATOM 3534 O O . ASN B 1 187 ? -17.328 -10.5 -13.867 1 82.94 187 ASN B O 1
ATOM 3538 N N . THR B 1 188 ? -16.328 -12.148 -14.859 1 83.81 188 THR B N 1
ATOM 3539 C CA . THR B 1 188 ? -14.992 -11.57 -14.836 1 83.81 188 THR B CA 1
ATOM 3540 C C . THR B 1 188 ? -14.18 -12.031 -16.031 1 83.81 188 THR B C 1
ATOM 3542 O O . THR B 1 188 ? -13.078 -12.562 -15.875 1 83.81 188 THR B O 1
ATOM 3545 N N . GLN B 1 189 ? -14.734 -11.664 -17.141 1 88.62 189 GLN B N 1
ATOM 3546 C CA . GLN B 1 189 ? -14.188 -12.203 -18.391 1 88.62 189 GLN B CA 1
ATOM 3547 C C . GLN B 1 189 ? -12.797 -11.656 -18.672 1 88.62 189 GLN B C 1
ATOM 3549 O O . GLN B 1 189 ? -11.891 -12.406 -19.047 1 88.62 189 GLN B O 1
ATOM 3554 N N . ARG B 1 190 ? -12.719 -10.383 -18.531 1 95.5 190 ARG B N 1
ATOM 3555 C CA . ARG B 1 190 ? -11.445 -9.734 -18.844 1 95.5 190 ARG B CA 1
ATOM 3556 C C . ARG B 1 190 ? -10.477 -9.844 -17.672 1 95.5 190 ARG B C 1
ATOM 3558 O O . ARG B 1 190 ? -10.867 -9.625 -16.516 1 95.5 190 ARG B O 1
ATOM 3565 N N . ARG B 1 191 ? -9.211 -10.312 -18.016 1 97.62 191 ARG B N 1
ATOM 3566 C CA . ARG B 1 191 ? -8.188 -10.531 -17 1 97.62 191 ARG B CA 1
ATOM 3567 C C . ARG B 1 191 ? -6.848 -9.953 -17.438 1 97.62 191 ARG B C 1
ATOM 3569 O O . ARG B 1 191 ? -6.555 -9.898 -18.625 1 97.62 191 ARG B O 1
ATOM 3576 N N . MET B 1 192 ? -6.102 -9.484 -16.453 1 98 192 MET B N 1
ATOM 3577 C CA . MET B 1 192 ? -4.664 -9.305 -16.625 1 98 192 MET B CA 1
ATOM 3578 C C . MET B 1 192 ? -3.893 -10.477 -16.031 1 98 192 MET B C 1
ATOM 3580 O O . MET B 1 192 ? -4.219 -10.945 -14.945 1 98 192 MET B O 1
ATOM 3584 N N . THR B 1 193 ? -2.877 -11.008 -16.781 1 98.56 193 THR B N 1
ATOM 3585 C CA . THR B 1 193 ? -2.236 -12.227 -16.297 1 98.56 193 THR B CA 1
ATOM 3586 C C . THR B 1 193 ? -0.787 -12.297 -16.766 1 98.56 193 THR B C 1
ATOM 3588 O O . THR B 1 193 ? -0.452 -11.812 -17.844 1 98.56 193 THR B O 1
ATOM 3591 N N . LEU B 1 194 ? 0.044 -12.875 -15.883 1 98.81 194 LEU B N 1
ATOM 3592 C CA . LEU B 1 194 ? 1.37 -13.297 -16.328 1 98.81 194 LEU B CA 1
ATOM 3593 C C . LEU B 1 194 ? 1.271 -14.383 -17.391 1 98.81 194 LEU B C 1
ATOM 3595 O O . LEU B 1 194 ? 0.271 -15.102 -17.453 1 98.81 194 LEU B O 1
ATOM 3599 N N . THR B 1 195 ? 2.32 -14.453 -18.172 1 98.69 195 THR B N 1
ATOM 3600 C CA . THR B 1 195 ? 2.354 -15.43 -19.25 1 98.69 195 THR B CA 1
ATOM 3601 C C . THR B 1 195 ? 3.197 -16.641 -18.859 1 98.69 195 THR B C 1
ATOM 3603 O O . THR B 1 195 ? 3.898 -16.609 -17.844 1 98.69 195 THR B O 1
ATOM 3606 N N . LEU B 1 196 ? 3.084 -17.719 -19.672 1 98.38 196 LEU B N 1
ATOM 3607 C CA . LEU B 1 196 ? 3.844 -18.938 -19.391 1 98.38 196 LEU B CA 1
ATOM 3608 C C . LEU B 1 196 ? 5.344 -18.656 -19.438 1 98.38 196 LEU B C 1
ATOM 3610 O O . LEU B 1 196 ? 6.09 -19.125 -18.578 1 98.38 196 LEU B O 1
ATOM 3614 N N . PRO B 1 197 ? 5.832 -17.859 -20.391 1 98 197 PRO B N 1
ATOM 3615 C CA . PRO B 1 197 ? 7.277 -17.609 -20.438 1 98 197 PRO B CA 1
ATOM 3616 C C . PRO B 1 197 ? 7.82 -17.016 -19.156 1 98 197 PRO B C 1
ATOM 3618 O O . PRO B 1 197 ? 8.852 -17.469 -18.641 1 98 197 PRO B O 1
ATOM 3621 N N . ILE B 1 198 ? 7.164 -16.031 -18.547 1 98.56 198 ILE B N 1
ATOM 3622 C CA . ILE B 1 198 ? 7.695 -15.406 -17.344 1 98.56 198 ILE B CA 1
ATOM 3623 C C . ILE B 1 198 ? 7.473 -16.328 -16.141 1 98.56 198 ILE B C 1
ATOM 3625 O O . ILE B 1 198 ? 8.297 -16.375 -15.234 1 98.56 198 ILE B O 1
ATOM 3629 N N . LEU B 1 199 ? 6.395 -17.047 -16.094 1 98.69 199 LEU B N 1
ATOM 3630 C CA . LEU B 1 199 ? 6.191 -18.031 -15.039 1 98.69 199 LEU B CA 1
ATOM 3631 C C . LEU B 1 199 ? 7.301 -19.062 -15.039 1 98.69 199 LEU B C 1
ATOM 3633 O O . LEU B 1 199 ? 7.805 -19.453 -13.984 1 98.69 199 LEU B O 1
ATOM 3637 N N . ASN B 1 200 ? 7.703 -19.422 -16.188 1 98.38 200 ASN B N 1
ATOM 3638 C CA . ASN B 1 200 ? 8.68 -20.5 -16.344 1 98.38 200 ASN B CA 1
ATOM 3639 C C . ASN B 1 200 ? 10.109 -20 -16.172 1 98.38 200 ASN B C 1
ATOM 3641 O O . ASN B 1 200 ? 11.055 -20.781 -16.219 1 98.38 200 ASN B O 1
ATOM 3645 N N . ARG B 1 201 ? 10.289 -18.781 -15.906 1 97.94 201 ARG B N 1
ATOM 3646 C CA . ARG B 1 201 ? 11.586 -18.25 -15.516 1 97.94 201 ARG B CA 1
ATOM 3647 C C . ARG B 1 201 ? 11.805 -18.391 -14.016 1 97.94 201 ARG B C 1
ATOM 3649 O O . ARG B 1 201 ? 12.922 -18.203 -13.523 1 97.94 201 ARG B O 1
ATOM 3656 N N . SER B 1 202 ? 10.82 -18.703 -13.297 1 98.5 202 SER B N 1
ATOM 3657 C CA . SER B 1 202 ? 10.844 -18.703 -11.844 1 98.5 202 SER B CA 1
ATOM 3658 C C . SER B 1 202 ? 11.781 -19.766 -11.297 1 98.5 202 SER B C 1
ATOM 3660 O O . SER B 1 202 ? 11.984 -20.812 -11.938 1 98.5 202 SER B O 1
ATOM 3662 N N . ARG B 1 203 ? 12.312 -19.516 -10.125 1 98.44 203 ARG B N 1
ATOM 3663 C CA . ARG B 1 203 ? 13.203 -20.469 -9.469 1 98.44 203 ARG B CA 1
ATOM 3664 C C . ARG B 1 203 ? 12.414 -21.625 -8.852 1 98.44 203 ARG B C 1
ATOM 3666 O O . ARG B 1 203 ? 12.875 -22.766 -8.852 1 98.44 203 ARG B O 1
ATOM 3673 N N . ARG B 1 204 ? 11.312 -21.297 -8.266 1 98.81 204 ARG B N 1
ATOM 3674 C CA . ARG B 1 204 ? 10.438 -22.281 -7.648 1 98.81 204 ARG B CA 1
ATOM 3675 C C . ARG B 1 204 ? 8.977 -22.016 -7.996 1 98.81 204 ARG B C 1
ATOM 3677 O O . ARG B 1 204 ? 8.531 -20.859 -7.98 1 98.81 204 ARG B O 1
ATOM 3684 N N . VAL B 1 205 ? 8.305 -23.047 -8.344 1 98.88 205 VAL B N 1
ATOM 3685 C CA . VAL B 1 205 ? 6.867 -22.953 -8.562 1 98.88 205 VAL B CA 1
ATOM 3686 C C . VAL B 1 205 ? 6.141 -23.953 -7.672 1 98.88 205 VAL B C 1
ATOM 3688 O O . VAL B 1 205 ? 6.527 -25.125 -7.602 1 98.88 205 VAL B O 1
ATOM 3691 N N . ALA B 1 206 ? 5.211 -23.484 -6.922 1 98.81 206 ALA B N 1
ATOM 3692 C CA . ALA B 1 206 ? 4.305 -24.344 -6.156 1 98.81 206 ALA B CA 1
ATOM 3693 C C . ALA B 1 206 ? 2.904 -24.328 -6.766 1 98.81 206 ALA B C 1
ATOM 3695 O O . ALA B 1 206 ? 2.346 -23.266 -7.051 1 98.81 206 ALA B O 1
ATOM 3696 N N . VAL B 1 207 ? 2.373 -25.5 -7 1 98.62 207 VAL B N 1
ATOM 3697 C CA . VAL B 1 207 ? 1 -25.641 -7.469 1 98.62 207 VAL B CA 1
ATOM 3698 C C . VAL B 1 207 ? 0.138 -26.25 -6.359 1 98.62 207 VAL B C 1
ATOM 3700 O O . VAL B 1 207 ? 0.367 -27.375 -5.934 1 98.62 207 VAL B O 1
ATOM 3703 N N . PHE B 1 208 ? -0.893 -25.484 -5.926 1 98.38 208 PHE B N 1
ATOM 3704 C CA . PHE B 1 208 ? -1.698 -25.828 -4.758 1 98.38 208 PHE B CA 1
ATOM 3705 C C . PHE B 1 208 ? -3.115 -26.203 -5.168 1 98.38 208 PHE B C 1
ATOM 3707 O O . PHE B 1 208 ? -3.852 -25.375 -5.715 1 98.38 208 PHE B O 1
ATOM 3714 N N . ILE B 1 209 ? -3.504 -27.469 -4.918 1 97.44 209 ILE B N 1
ATOM 3715 C CA . ILE B 1 209 ? -4.801 -28 -5.332 1 97.44 209 ILE B CA 1
ATOM 3716 C C . ILE B 1 209 ? -5.508 -28.609 -4.129 1 97.44 209 ILE B C 1
ATOM 3718 O O . ILE B 1 209 ? -5.039 -29.609 -3.572 1 97.44 209 ILE B O 1
ATOM 3722 N N . THR B 1 210 ? -6.684 -28.047 -3.787 1 96.44 210 THR B N 1
ATOM 3723 C CA . THR B 1 210 ? -7.422 -28.594 -2.652 1 96.44 210 THR B CA 1
ATOM 3724 C C . THR B 1 210 ? -8.898 -28.734 -2.99 1 96.44 210 THR B C 1
ATOM 3726 O O . THR B 1 210 ? -9.445 -27.953 -3.77 1 96.44 210 THR B O 1
ATOM 3729 N N . GLY B 1 211 ? -9.531 -29.766 -2.34 1 95.44 211 GLY B N 1
ATOM 3730 C CA . GLY B 1 211 ? -10.977 -29.938 -2.398 1 95.44 211 GLY B CA 1
ATOM 3731 C C . GLY B 1 211 ? -11.406 -31.062 -3.314 1 95.44 211 GLY B C 1
ATOM 3732 O O . GLY B 1 211 ? -10.75 -31.344 -4.316 1 95.44 211 GLY B O 1
ATOM 3733 N N . SER B 1 212 ? -12.617 -31.609 -3.055 1 95.5 212 SER B N 1
ATOM 3734 C CA . SER B 1 212 ? -13.141 -32.75 -3.82 1 95.5 212 SER B CA 1
ATOM 3735 C C . SER B 1 212 ? -13.539 -32.312 -5.227 1 95.5 212 SER B C 1
ATOM 3737 O O . SER B 1 212 ? -13.484 -33.125 -6.164 1 95.5 212 SER B O 1
ATOM 3739 N N . HIS B 1 213 ? -13.859 -31.094 -5.367 1 95.75 213 HIS B N 1
ATOM 3740 C CA . HIS B 1 213 ? -14.289 -30.578 -6.664 1 95.75 213 HIS B CA 1
ATOM 3741 C C . HIS B 1 213 ? -13.125 -30.531 -7.652 1 95.75 213 HIS B C 1
ATOM 3743 O O . HIS B 1 213 ? -13.328 -30.297 -8.844 1 95.75 213 HIS B O 1
ATOM 3749 N N . LYS B 1 214 ? -11.867 -30.812 -7.207 1 96.75 214 LYS B N 1
ATOM 3750 C CA . LYS B 1 214 ? -10.68 -30.812 -8.062 1 96.75 214 LYS B CA 1
ATOM 3751 C C . LYS B 1 214 ? -10.289 -32.219 -8.461 1 96.75 214 LYS B C 1
ATOM 3753 O O . LYS B 1 214 ? -9.297 -32.438 -9.172 1 96.75 214 LYS B O 1
ATOM 3758 N N . GLN B 1 215 ? -11.031 -33.219 -8.078 1 96.06 215 GLN B N 1
ATOM 3759 C CA . GLN B 1 215 ? -10.68 -34.625 -8.344 1 96.06 215 GLN B CA 1
ATOM 3760 C C . GLN B 1 215 ? -10.625 -34.875 -9.844 1 96.06 215 GLN B C 1
ATOM 3762 O O . GLN B 1 215 ? -9.695 -35.531 -10.328 1 96.06 215 GLN B O 1
ATOM 3767 N N . ASP B 1 216 ? -11.594 -34.344 -10.539 1 95.69 216 ASP B N 1
ATOM 3768 C CA . ASP B 1 216 ? -11.672 -34.625 -11.969 1 95.69 216 ASP B CA 1
ATOM 3769 C C . ASP B 1 216 ? -10.453 -34.062 -12.695 1 95.69 216 ASP B C 1
ATOM 3771 O O . ASP B 1 216 ? -9.867 -34.719 -13.547 1 95.69 216 ASP B O 1
ATOM 3775 N N . ILE B 1 217 ? -10.07 -32.875 -12.352 1 95.94 217 ILE B N 1
ATOM 3776 C CA . ILE B 1 217 ? -8.945 -32.25 -13.047 1 95.94 217 ILE B CA 1
ATOM 3777 C C . ILE B 1 217 ? -7.652 -32.969 -12.68 1 95.94 217 ILE B C 1
ATOM 3779 O O . ILE B 1 217 ? -6.762 -33.125 -13.523 1 95.94 217 ILE B O 1
ATOM 3783 N N . VAL B 1 218 ? -7.555 -33.406 -11.484 1 96 218 VAL B N 1
ATOM 3784 C CA . VAL B 1 218 ? -6.367 -34.156 -11.062 1 96 218 VAL B CA 1
ATOM 3785 C C . VAL B 1 218 ? -6.262 -35.469 -11.852 1 96 218 VAL B C 1
ATOM 3787 O O . VAL B 1 218 ? -5.184 -35.812 -12.328 1 96 218 VAL B O 1
ATOM 3790 N N . LYS B 1 219 ? -7.363 -36.094 -12.023 1 93.5 219 LYS B N 1
ATOM 3791 C CA . LYS B 1 219 ? -7.387 -37.344 -12.805 1 93.5 219 LYS B CA 1
ATOM 3792 C C . LYS B 1 219 ? -6.996 -37.062 -14.258 1 93.5 219 LYS B C 1
ATOM 3794 O O . LYS B 1 219 ? -6.246 -37.844 -14.852 1 93.5 219 LYS B O 1
ATOM 3799 N N . ARG B 1 220 ? -7.484 -36.031 -14.766 1 93.75 220 ARG B N 1
ATOM 3800 C CA . ARG B 1 220 ? -7.156 -35.688 -16.141 1 93.75 220 ARG B CA 1
ATOM 3801 C C . ARG B 1 220 ? -5.672 -35.375 -16.297 1 93.75 220 ARG B C 1
ATOM 3803 O O . ARG B 1 220 ? -5.047 -35.781 -17.281 1 93.75 220 ARG B O 1
ATOM 3810 N N . LEU B 1 221 ? -5.141 -34.719 -15.336 1 94.5 221 LEU B N 1
ATOM 3811 C CA . LEU B 1 221 ? -3.715 -34.406 -15.352 1 94.5 221 LEU B CA 1
ATOM 3812 C C . LEU B 1 221 ? -2.893 -35.688 -15.25 1 94.5 221 LEU B C 1
ATOM 3814 O O . LEU B 1 221 ? -1.91 -35.875 -15.977 1 94.5 221 LEU B O 1
ATOM 3818 N N . GLU B 1 222 ? -3.322 -36.562 -14.469 1 89.62 222 GLU B N 1
ATOM 3819 C CA . GLU B 1 222 ? -2.633 -37.844 -14.328 1 89.62 222 GLU B CA 1
ATOM 3820 C C . GLU B 1 222 ? -2.625 -38.625 -15.641 1 89.62 222 GLU B C 1
ATOM 3822 O O . GLU B 1 222 ? -1.615 -39.219 -16 1 89.62 222 GLU B O 1
ATOM 3827 N N . ALA B 1 223 ? -3.713 -38.562 -16.219 1 87.5 223 ALA B N 1
ATOM 3828 C CA . ALA B 1 223 ? -3.865 -39.281 -17.484 1 87.5 223 ALA B CA 1
ATOM 3829 C C . ALA B 1 223 ? -2.996 -38.656 -18.578 1 87.5 223 ALA B C 1
ATOM 3831 O O . ALA B 1 223 ? -2.547 -39.375 -19.484 1 87.5 223 ALA B O 1
ATOM 3832 N N . SER B 1 224 ? -2.846 -37.438 -18.531 1 82.38 224 SER B N 1
ATOM 3833 C CA . SER B 1 224 ? -2.051 -36.719 -19.516 1 82.38 224 SER B CA 1
ATOM 3834 C C . SER B 1 224 ? -0.582 -37.125 -19.453 1 82.38 224 SER B C 1
ATOM 3836 O O . SER B 1 224 ? 0.133 -37.094 -20.453 1 82.38 224 SER B O 1
ATOM 3838 N N . GLY B 1 225 ? -0.103 -37.375 -18.344 1 70.62 225 GLY B N 1
ATOM 3839 C CA . GLY B 1 225 ? 1.262 -37.844 -18.188 1 70.62 225 GLY B CA 1
ATOM 3840 C C . GLY B 1 225 ? 1.536 -39.125 -18.969 1 70.62 225 GLY B C 1
ATOM 3841 O O . GLY B 1 225 ? 2.684 -39.406 -19.312 1 70.62 225 GLY B O 1
ATOM 3842 N N . ARG B 1 226 ? 0.475 -39.844 -19.25 1 60.78 226 ARG B N 1
ATOM 3843 C CA . ARG B 1 226 ? 0.582 -41.125 -19.953 1 60.78 226 ARG B CA 1
ATOM 3844 C C . ARG B 1 226 ? 0.374 -40.938 -21.453 1 60.78 226 ARG B C 1
ATOM 3846 O O . ARG B 1 226 ? 0.603 -41.844 -22.234 1 60.78 226 ARG B O 1
ATOM 3853 N N . GLY B 1 227 ? -0.024 -39.781 -21.734 1 63.69 227 GLY B N 1
ATOM 3854 C CA . GLY B 1 227 ? -0.312 -39.5 -23.141 1 63.69 227 GLY B CA 1
ATOM 3855 C C . GLY B 1 227 ? 0.105 -38.094 -23.562 1 63.69 227 GLY B C 1
ATOM 3856 O O . GLY B 1 227 ? 0.868 -37.438 -22.859 1 63.69 227 GLY B O 1
ATOM 3857 N N . GLN B 1 228 ? -0.183 -37.719 -24.859 1 60.81 228 GLN B N 1
ATOM 3858 C CA . GLN B 1 228 ? 0.192 -36.406 -25.406 1 60.81 228 GLN B CA 1
ATOM 3859 C C . GLN B 1 228 ? -0.807 -35.344 -25 1 60.81 228 GLN B C 1
ATOM 3861 O O . GLN B 1 228 ? -1.849 -35.156 -25.641 1 60.81 228 GLN B O 1
ATOM 3866 N N . ALA B 1 229 ? -0.957 -35.031 -23.609 1 70.25 229 ALA B N 1
ATOM 3867 C CA . ALA B 1 229 ? -1.817 -33.875 -23.328 1 70.25 229 ALA B CA 1
ATOM 3868 C C . ALA B 1 229 ? -1.141 -32.562 -23.734 1 70.25 229 ALA B C 1
ATOM 3870 O O . ALA B 1 229 ? 0.086 -32.469 -23.672 1 70.25 229 ALA B O 1
ATOM 3871 N N . SER B 1 230 ? -2.039 -31.719 -24.391 1 87.44 230 SER B N 1
ATOM 3872 C CA . SER B 1 230 ? -1.607 -30.438 -24.938 1 87.44 230 SER B CA 1
ATOM 3873 C C . SER B 1 230 ? -1.855 -29.297 -23.953 1 87.44 230 SER B C 1
ATOM 3875 O O . SER B 1 230 ? -2.828 -29.328 -23.203 1 87.44 230 SER B O 1
ATOM 3877 N N . ILE B 1 231 ? -0.938 -28.469 -23.844 1 93.75 231 ILE B N 1
ATOM 3878 C CA . ILE B 1 231 ? -1.06 -27.25 -23.078 1 93.75 231 ILE B CA 1
ATOM 3879 C C . ILE B 1 231 ? -2.33 -26.5 -23.469 1 93.75 231 ILE B C 1
ATOM 3881 O O . ILE B 1 231 ? -2.928 -25.797 -22.656 1 93.75 231 ILE B O 1
ATOM 3885 N N . ASP B 1 232 ? -2.863 -26.812 -24.656 1 94.56 232 ASP B N 1
ATOM 3886 C CA . ASP B 1 232 ? -4.074 -26.156 -25.141 1 94.56 232 ASP B CA 1
ATOM 3887 C C . ASP B 1 232 ? -5.305 -26.625 -24.359 1 94.56 232 ASP B C 1
ATOM 3889 O O . ASP B 1 232 ? -6.246 -25.859 -24.156 1 94.56 232 ASP B O 1
ATOM 3893 N N . ARG B 1 233 ? -5.266 -27.828 -23.953 1 95 233 ARG B N 1
ATOM 3894 C CA . ARG B 1 233 ? -6.398 -28.406 -23.234 1 95 233 ARG B CA 1
ATOM 3895 C C . ARG B 1 233 ? -6.238 -28.219 -21.734 1 95 233 ARG B C 1
ATOM 3897 O O . ARG B 1 233 ? -7.215 -27.969 -21.016 1 95 233 ARG B O 1
ATOM 3904 N N . LEU B 1 234 ? -5.02 -28.422 -21.297 1 97 234 LEU B N 1
ATOM 3905 C CA . LEU B 1 234 ? -4.68 -28.281 -19.875 1 97 234 LEU B CA 1
ATOM 3906 C C . LEU B 1 234 ? -3.525 -27.297 -19.703 1 97 234 LEU B C 1
ATOM 3908 O O . LEU B 1 234 ? -2.381 -27.719 -19.5 1 97 234 LEU B O 1
ATOM 3912 N N . PRO B 1 235 ? -3.828 -26.016 -19.594 1 97.69 235 PRO B N 1
ATOM 3913 C CA . PRO B 1 235 ? -2.797 -24.969 -19.578 1 97.69 235 PRO B CA 1
ATOM 3914 C C . PRO B 1 235 ? -1.79 -25.156 -18.438 1 97.69 235 PRO B C 1
ATOM 3916 O O . PRO B 1 235 ? -0.62 -24.797 -18.594 1 97.69 235 PRO B O 1
ATOM 3919 N N . VAL B 1 236 ? -2.18 -25.75 -17.359 1 97.94 236 VAL B N 1
ATOM 3920 C CA . VAL B 1 236 ? -1.285 -25.906 -16.219 1 97.94 236 VAL B CA 1
ATOM 3921 C C . VAL B 1 236 ? -0.089 -26.766 -16.625 1 97.94 236 VAL B C 1
ATOM 3923 O O . VAL B 1 236 ? 0.987 -26.656 -16.031 1 97.94 236 VAL B O 1
ATOM 3926 N N . LEU B 1 237 ? -0.235 -27.578 -17.625 1 96.5 237 LEU B N 1
ATOM 3927 C CA . LEU B 1 237 ? 0.862 -28.422 -18.094 1 96.5 237 LEU B CA 1
ATOM 3928 C C . LEU B 1 237 ? 1.971 -27.562 -18.703 1 96.5 237 LEU B C 1
ATOM 3930 O O . LEU B 1 237 ? 3.094 -28.047 -18.891 1 96.5 237 LEU B O 1
ATOM 3934 N N . GLY B 1 238 ? 1.667 -26.359 -19.062 1 96.62 238 GLY B N 1
ATOM 3935 C CA . GLY B 1 238 ? 2.654 -25.453 -19.625 1 96.62 238 GLY B CA 1
ATOM 3936 C C . GLY B 1 238 ? 3.588 -24.875 -18.578 1 96.62 238 GLY B C 1
ATOM 3937 O O . GLY B 1 238 ? 4.609 -24.266 -18.906 1 96.62 238 GLY B O 1
ATOM 3938 N N . VAL B 1 239 ? 3.295 -25.031 -17.281 1 97.75 239 VAL B N 1
ATOM 3939 C CA . VAL B 1 239 ? 4.168 -24.594 -16.188 1 97.75 239 VAL B CA 1
ATOM 3940 C C . VAL B 1 239 ? 5.336 -25.578 -16.047 1 97.75 239 VAL B C 1
ATOM 3942 O O . VAL B 1 239 ? 5.1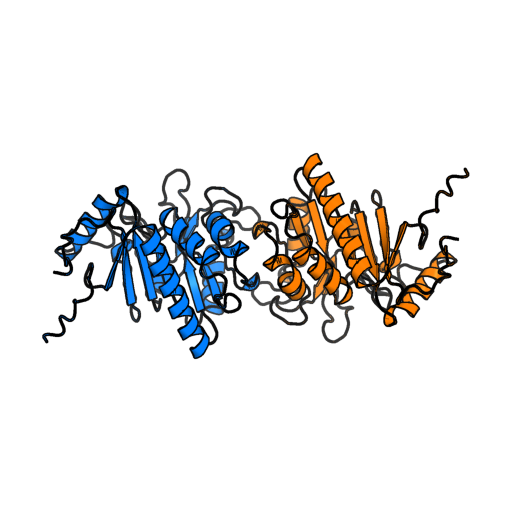72 -26.672 -15.523 1 97.75 239 VAL B O 1
ATOM 3945 N N . ASN B 1 240 ? 6.398 -25.172 -16.594 1 96.19 240 ASN B N 1
ATOM 3946 C CA . ASN B 1 240 ? 7.625 -25.969 -16.641 1 96.19 240 ASN B CA 1
ATOM 3947 C C . ASN B 1 240 ? 8.867 -25.078 -16.578 1 96.19 240 ASN B C 1
ATOM 3949 O O . ASN B 1 240 ? 9.539 -24.875 -17.594 1 96.19 240 ASN B O 1
ATOM 3953 N N . PRO B 1 241 ? 9.203 -24.656 -15.375 1 97.19 241 PRO B N 1
ATOM 3954 C CA . PRO B 1 241 ? 10.328 -23.734 -15.25 1 97.19 241 PRO B CA 1
ATOM 3955 C C . PRO B 1 241 ? 11.617 -24.297 -15.859 1 97.19 241 PRO B C 1
ATOM 3957 O O . PRO B 1 241 ? 11.984 -25.438 -15.586 1 97.19 241 PRO B O 1
ATOM 3960 N N . VAL B 1 242 ? 12.297 -23.469 -16.609 1 93.44 242 VAL B N 1
ATOM 3961 C CA . VAL B 1 242 ? 13.477 -23.875 -17.375 1 93.44 242 VAL B CA 1
ATOM 3962 C C . VAL B 1 242 ? 14.633 -24.156 -16.422 1 93.44 242 VAL B C 1
ATOM 3964 O O . VAL B 1 242 ? 15.328 -25.172 -16.578 1 93.44 242 VAL B O 1
ATOM 3967 N N . ASN B 1 243 ? 14.891 -23.359 -15.484 1 94.62 243 ASN B N 1
ATOM 3968 C CA . ASN B 1 243 ? 15.977 -23.5 -14.531 1 94.62 243 ASN B CA 1
ATOM 3969 C C . ASN B 1 243 ? 15.469 -23.531 -13.094 1 94.62 243 ASN B C 1
ATOM 3971 O O . ASN B 1 243 ? 16.141 -23.047 -12.18 1 94.62 243 ASN B O 1
ATOM 3975 N N . GLY B 1 244 ? 14.219 -23.969 -12.945 1 97.69 244 GLY B N 1
ATOM 3976 C CA . GLY B 1 244 ? 13.617 -23.984 -11.625 1 97.69 244 GLY B CA 1
ATOM 3977 C C . GLY B 1 244 ? 12.914 -25.281 -11.297 1 97.69 244 GLY B C 1
ATOM 3978 O O . GLY B 1 244 ? 13.055 -26.281 -12.023 1 97.69 244 GLY B O 1
ATOM 3979 N N . THR B 1 245 ? 12.234 -25.328 -10.141 1 97.88 245 THR B N 1
ATOM 3980 C CA . THR B 1 245 ? 11.555 -26.531 -9.68 1 97.88 245 THR B CA 1
ATOM 3981 C C . THR B 1 245 ? 10.047 -26.297 -9.602 1 97.88 245 THR B C 1
ATOM 3983 O O . THR B 1 245 ? 9.594 -25.156 -9.5 1 97.88 245 THR B O 1
ATOM 3986 N N . VAL B 1 246 ? 9.344 -27.438 -9.734 1 98.19 246 VAL B N 1
ATOM 3987 C CA . VAL B 1 246 ? 7.902 -27.453 -9.5 1 98.19 246 VAL B CA 1
ATOM 3988 C C . VAL B 1 246 ? 7.574 -28.453 -8.375 1 98.19 246 VAL B C 1
ATOM 3990 O O . VAL B 1 246 ? 8.086 -29.562 -8.359 1 98.19 246 VAL B O 1
ATOM 3993 N N . THR B 1 247 ? 6.855 -27.984 -7.445 1 98.38 247 THR B N 1
ATOM 3994 C CA . THR B 1 247 ? 6.297 -28.859 -6.422 1 98.38 247 THR B CA 1
ATOM 3995 C C . THR B 1 247 ? 4.773 -28.797 -6.418 1 98.38 247 THR B C 1
ATOM 3997 O O . THR B 1 247 ? 4.199 -27.703 -6.418 1 98.38 247 THR B O 1
ATOM 4000 N N . TRP B 1 248 ? 4.176 -29.969 -6.457 1 98.19 248 TRP B N 1
ATOM 4001 C CA . TRP B 1 248 ? 2.725 -30.078 -6.355 1 98.19 248 TRP B CA 1
ATOM 4002 C C . TRP B 1 248 ? 2.291 -30.25 -4.906 1 98.19 248 TRP B C 1
ATOM 4004 O O . TRP B 1 248 ? 2.846 -31.094 -4.188 1 98.19 248 TRP B O 1
ATOM 4014 N N . TYR B 1 249 ? 1.407 -29.438 -4.461 1 98 249 TYR B N 1
ATOM 4015 C CA . TYR B 1 249 ? 0.728 -29.578 -3.176 1 98 249 TYR B CA 1
ATOM 4016 C C . TYR B 1 249 ? -0.738 -29.938 -3.373 1 98 249 TYR B C 1
ATOM 4018 O O . TYR B 1 249 ? -1.524 -29.141 -3.871 1 98 249 TYR B O 1
ATOM 4026 N N . MET B 1 250 ? -1.139 -31.188 -2.955 1 97.56 250 MET B N 1
ATOM 4027 C CA . MET B 1 250 ? -2.518 -31.641 -3.129 1 97.56 250 MET B CA 1
ATOM 4028 C C . MET B 1 250 ? -3.064 -32.25 -1.839 1 97.56 250 MET B C 1
ATOM 4030 O O . MET B 1 250 ? -2.4 -33.062 -1.2 1 97.56 250 MET B O 1
ATOM 4034 N N . ASP B 1 251 ? -4.289 -31.734 -1.513 1 96.12 251 ASP B N 1
ATOM 4035 C CA . ASP B 1 251 ? -4.852 -32.344 -0.311 1 96.12 251 ASP B CA 1
ATOM 4036 C C . ASP B 1 251 ? -5.496 -33.688 -0.625 1 96.12 251 ASP B C 1
ATOM 4038 O O . ASP B 1 251 ? -5.652 -34.062 -1.794 1 96.12 251 ASP B O 1
ATOM 4042 N N . TYR B 1 252 ? -5.914 -34.375 0.413 1 94.12 252 TYR B N 1
ATOM 4043 C CA . TYR B 1 252 ? -6.449 -35.719 0.27 1 94.12 252 TYR B CA 1
ATOM 4044 C C . TYR B 1 252 ? -7.793 -35.688 -0.449 1 94.12 252 TYR B C 1
ATOM 4046 O O . TYR B 1 252 ? -8.188 -36.688 -1.063 1 94.12 252 TYR B O 1
ATOM 4054 N N . ASN B 1 253 ? -8.484 -34.594 -0.408 1 94.75 253 ASN B N 1
ATOM 4055 C CA . ASN B 1 253 ? -9.773 -34.5 -1.071 1 94.75 253 ASN B CA 1
ATOM 4056 C C . ASN B 1 253 ? -9.625 -34.344 -2.582 1 94.75 253 ASN B C 1
ATOM 4058 O O . ASN B 1 253 ? -10.492 -34.781 -3.346 1 94.75 253 ASN B O 1
ATOM 4062 N N . ALA B 1 254 ? -8.539 -33.812 -2.996 1 95.88 254 ALA B N 1
ATOM 4063 C CA . ALA B 1 254 ? -8.297 -33.562 -4.418 1 95.88 254 ALA B CA 1
ATOM 4064 C C . ALA B 1 254 ? -7.559 -34.75 -5.047 1 95.88 254 ALA B C 1
ATOM 4066 O O . ALA B 1 254 ? -7.848 -35.125 -6.184 1 95.88 254 ALA B O 1
ATOM 4067 N N . TYR B 1 255 ? -6.656 -35.25 -4.434 1 92.44 255 TYR B N 1
ATOM 4068 C CA . TYR B 1 255 ? -5.805 -36.344 -4.93 1 92.44 255 TYR B CA 1
ATOM 4069 C C . TYR B 1 255 ? -6.203 -37.656 -4.312 1 92.44 255 TYR B C 1
ATOM 4071 O O . TYR B 1 255 ? -5.93 -37.906 -3.137 1 92.44 255 TYR B O 1
ATOM 4079 N N . THR B 1 256 ? -6.914 -38.531 -5.133 1 78.19 256 THR B N 1
ATOM 4080 C CA . THR B 1 256 ? -7.406 -39.812 -4.633 1 78.19 256 THR B CA 1
ATOM 4081 C C . THR B 1 256 ? -6.445 -40.938 -4.992 1 78.19 256 THR B C 1
ATOM 4083 O O . THR B 1 256 ? -6.773 -42.094 -4.832 1 78.19 256 THR B O 1
ATOM 4086 N N . GLY B 1 257 ? -5.43 -40.656 -5.707 1 65.38 257 GLY B N 1
ATOM 4087 C CA . GLY B 1 257 ? -4.531 -41.719 -6.113 1 65.38 257 GLY B CA 1
ATOM 4088 C C . GLY B 1 257 ? -4.137 -42.656 -4.969 1 65.38 257 GLY B C 1
ATOM 4089 O O . GLY B 1 257 ? -4.434 -42.344 -3.809 1 65.38 257 GLY B O 1
ATOM 4090 N N . ASP B 1 258 ? -3.699 -43.812 -5.305 1 53.31 258 ASP B N 1
ATOM 4091 C CA . ASP B 1 258 ? -3.387 -44.938 -4.426 1 53.31 258 ASP B CA 1
ATOM 4092 C C . ASP B 1 258 ? -2.578 -44.469 -3.215 1 53.31 258 ASP B C 1
ATOM 4094 O O . ASP B 1 258 ? -1.437 -44.031 -3.357 1 53.31 258 ASP B O 1
ATOM 4098 N N . HIS B 1 259 ? -3.299 -43.719 -2.422 1 47.31 259 HIS B N 1
ATOM 4099 C CA . HIS B 1 259 ? -2.686 -43.531 -1.108 1 47.31 259 HIS B CA 1
ATOM 4100 C C . HIS B 1 259 ? -2.008 -44.844 -0.654 1 47.31 259 HIS B C 1
ATOM 4102 O O . HIS B 1 259 ? -2.664 -45.719 -0.126 1 47.31 259 HIS B O 1
ATOM 4108 N N . HIS B 1 260 ? -1.417 -45.625 -1.426 1 37.25 260 HIS B N 1
ATOM 4109 C CA . HIS B 1 260 ? -0.768 -46.719 -0.706 1 37.25 260 HIS B CA 1
ATOM 4110 C C . HIS B 1 260 ? -0.293 -46.25 0.67 1 37.25 260 HIS B C 1
ATOM 4112 O O . HIS B 1 260 ? 0.323 -45.188 0.8 1 37.25 260 HIS B O 1
ATOM 4118 N N . GLN B 1 261 ? -1.138 -46.625 1.663 1 35.66 261 GLN B N 1
ATOM 4119 C CA . GLN B 1 261 ? -1.023 -46.688 3.115 1 35.66 261 GLN B CA 1
ATOM 4120 C C . GLN B 1 261 ? 0.428 -46.875 3.545 1 35.66 261 GLN B C 1
ATOM 4122 O O . GLN B 1 261 ? 0.924 -48 3.562 1 35.66 261 GLN B O 1
ATOM 4127 N N . HIS B 1 262 ? 1.332 -46.312 3.072 1 34.41 262 HIS B N 1
ATOM 4128 C CA . HIS B 1 262 ? 2.502 -46.531 3.916 1 34.41 262 HIS B CA 1
ATOM 4129 C C . HIS B 1 262 ? 2.168 -46.312 5.387 1 34.41 262 HIS B C 1
ATOM 4131 O O . HIS B 1 262 ? 2.064 -45.156 5.84 1 34.41 262 HIS B O 1
ATOM 4137 N N . ALA B 1 263 ? 1.063 -47 5.781 1 31.64 263 ALA B N 1
ATOM 4138 C CA . ALA B 1 263 ? 0.953 -47.25 7.215 1 31.64 263 ALA B CA 1
ATOM 4139 C C . ALA B 1 263 ? 2.297 -47.656 7.805 1 31.64 263 ALA B C 1
ATOM 4141 O O . ALA B 1 263 ? 2.98 -48.531 7.25 1 31.64 263 ALA B O 1
ATOM 4142 N N . PHE B 1 264 ? 2.961 -46.875 8.641 1 30.83 264 PHE B N 1
ATOM 4143 C CA . PHE B 1 264 ? 3.947 -47.344 9.602 1 30.83 264 PHE B CA 1
ATOM 4144 C C . PHE B 1 264 ? 3.574 -48.719 10.125 1 30.83 264 PHE B C 1
ATOM 4146 O O . PHE B 1 264 ? 2.553 -48.906 10.797 1 30.83 264 PHE B O 1
ATOM 4153 N N . ILE B 1 265 ? 3.652 -49.781 9.336 1 22.5 265 ILE B N 1
ATOM 4154 C CA . ILE B 1 265 ? 3.896 -51 10.102 1 22.5 265 ILE B CA 1
ATOM 4155 C C . ILE B 1 265 ? 5.219 -50.875 10.859 1 22.5 265 ILE B C 1
ATOM 4157 O O . ILE B 1 265 ? 6.211 -50.375 10.312 1 22.5 265 ILE B O 1
#

Organism: Elysia chlorotica (NCBI:txid188477)

Sequence (530 aa):
MHDYVQTPASFLGRKLMTSHADHLAYLLARDIDRAAQQDIETKGSFHLALAGGTSLLKVFQMLAQSFANLHWHTVHVWQVDERCVPHQDERSNFQTLDRELLRFVDIPYSNIHPMPVDVSGSLCDPELGGAHAYSETIRHVVPNSQFDMVVLGVGTDGHVASLFPGSPDLRVDSSTHVVITNDGPANTQRRMTLTLPILNRSRRVAVFITGSHKQDIVKRLEASGRGQASIDRLPVLGVNPVNGTVTWYMDYNAYTGDHHQHAFIMHDYVQTPASFLGRKLMTSHADHLAYLLARDIDRAAQQDIETKGSFHLALAGGTSLLKVFQMLAQSFANLHWHTVHVWQVDERCVPHQDERSNFQTLDRELLRFVDIPYSNIHPMPVDVSGSLCDPELGGAHAYSETIRHVVPNSQFDMVVLGVGTDGHVASLFPGSPDLRVDSSTHVVITNDGPANTQRRMTLTLPILNRSRRVAVFITGSHKQDIVKRLEASGRGQASIDRLPVLGVNPVNGTVTWYMDYNAYTGDHHQHAFI

Secondary structure (DSSP, 8-state):
---------EETTEEEEEE-HHHHHHHHHHHHHHHHHHHHHHHS-EEEEE--SGGGHHHHHHHHHH-TTS-GGGEEEEESEEESS-TTSTT-HHHHHHHHTGGGS---GGGEE----EETTEET-GGGTHHHHHHHHHHHHSGGG--SEEEEEB-TTS-BTTB-TT-GGGS--TT--EEEE--S-GGG--EEEE-HHHHTT-SEEEEEE-SGGGHHHHHHHHHHTTTT--TTT-GGGG---SSSEEEEEEETTT--S--------/---------EETTEEEEEE-HHHHHHHHHHHHHHHHHHHHHHHS-EEEEE--SGGGHHHHHHHHHH-TTS-GGGEEEEESEEESS-TTSTT-HHHHHHHHTGGGS---GGGEE----EETTEET-GGGTHHHHHHHHHHHHSGGG--SEEEE-B-TTS-BTTB-TT-GGGS--TT--EEEE--S-GGG--EEEE-HHHHTT-SEEEEEE-SGGGHHHHHHHHHHTTTT--TTT-GGGG---SSSEEEEEEETTT--S--------

Foldseek 3Di:
DPPPPVPADDALRAGEDEAALLVLLLVVLVVLLVLQVVCCVVPNAAEEEEEFDPLCLSNQQNCLPPVLVRCQQRYAYHYQKFFQDPCCDPRTRNVSSCVRHVVRHPHDPVSYQYQPQADPRHGNDVVVPSQVVSLVCCVPPPVVLAHQEYEWEADLQQDIRPRHAQFPLQDDDLSRFKDWAQCDDDVRRIMIGGYLNSLLSYAEYEYGEEALSQQNVSVVSRVCSVHVDDCNRRVNVSNHRPNHHYYYRYYCNRDVPCPVCPPPD/DPPPPVPADDALNAGEDEAALLVLLLVVLVVLLVLQVVCCVVPNAAEEEEEFDPLCLSNQQNCLPPVLVRPQQRYAYHYQKFFQDPCCDPRTRNVSSCVRHVVRHPHDPVSYQYQPQADPRHGNDVVVPSQVVSLVCCVPPPVVLAHQEYEWEADLQQDIRPRHAQFPLQDDDLSRFKDWAQCDDDVRRIMIGGYLNSLLSYAEYEYGEEALSQQNVSVVSRVCSVHVDDCNRRVNVSNHRPNHHYYYRYYCNRDVPCPVCPPPD

pLDDT: mean 91.23, std 14.55, range [22.2, 98.88]

InterPro domains:
  IPR005900 6-phosphogluconolactonase, DevB-type [TIGR01198] (20-254)
  IPR005900 6-phosphogluconolactonase, DevB-type [cd01400] (21-250)
  IPR006148 Glucosamine/galactosamine-6-phosphate isomerase [PF01182] (21-248)
  IPR037171 NagB/RpiA transferase-like [SSF100950] (17-256)
  IPR039104 6-phosphogluconolactonase [PTHR11054] (21-255)

Radius of gyration: 27.57 Å; Cα contacts (8 Å, |Δi|>4): 1100; chains: 2; bounding box: 44×94×73 Å

Solvent-accessible surface area (backbone atoms only — not comparable to full-atom values): 27774 Å² total; per-residue (Å²): 130,81,77,74,73,76,70,78,48,63,54,90,89,27,47,39,47,74,33,54,62,70,59,38,24,44,53,52,38,49,51,51,51,52,51,37,53,53,36,30,74,73,71,60,43,28,38,38,30,39,37,42,62,77,76,46,46,58,33,34,41,37,31,29,71,74,44,38,79,50,70,32,70,41,35,31,44,35,57,29,26,37,41,49,47,53,61,83,37,90,81,17,27,59,34,50,47,38,74,43,22,56,49,55,26,57,42,48,74,88,31,54,46,76,72,46,28,54,54,96,84,37,57,60,37,75,90,74,32,30,47,58,51,46,37,50,48,38,60,71,68,32,70,90,46,34,36,52,32,34,40,35,41,65,42,70,63,26,20,25,68,70,39,43,51,69,41,72,70,73,66,67,58,76,84,47,39,43,44,76,41,71,75,42,57,84,94,50,21,42,29,40,21,53,26,56,51,39,59,20,47,12,43,28,36,39,39,44,42,65,39,60,83,33,29,65,38,46,52,51,53,57,51,27,69,78,46,92,63,49,45,49,59,30,26,47,71,55,70,59,36,77,85,31,46,57,37,39,37,33,14,59,54,15,50,74,62,84,67,71,72,77,58,86,121,130,81,77,74,71,75,71,78,48,61,53,89,89,27,48,39,45,74,33,55,61,70,59,38,24,45,52,52,38,48,50,50,50,52,51,37,54,55,35,30,73,75,70,60,42,27,38,38,30,38,37,45,64,77,73,44,48,57,34,34,40,37,31,29,70,74,44,38,78,49,71,32,68,42,34,32,43,36,55,29,26,36,41,49,47,51,62,82,37,89,81,16,28,60,35,51,47,38,76,43,22,55,48,55,26,55,41,48,74,88,32,55,46,75,72,46,28,54,55,96,84,37,57,61,39,75,90,74,34,30,46,57,51,47,39,50,48,40,60,72,68,31,69,89,46,34,36,51,31,35,42,35,42,65,42,70,65,26,19,24,69,72,39,44,52,69,41,73,69,75,66,65,59,75,83,46,39,44,42,75,43,71,75,42,58,84,94,49,21,42,28,39,20,52,24,56,51,38,60,20,46,12,44,28,34,38,38,45,42,69,40,58,84,33,29,66,39,47,51,51,52,58,51,28,68,77,48,92,64,47,44,50,58,31,26,47,70,54,71,58,34,77,83,31,46,58,35,39,36,34,13,59,54,16,50,76,63,86,66,71,71,78,59,88,119

Nearest PDB structures (foldseek):
  3oc6-assembly1_A  TM=8.866E-01  e=1.131E-23  Mycolicibacterium smegmatis MC2 155
  3ico-assembly2_B  TM=8.581E-01  e=7.740E-24  Mycobacterium tuberculosis
  3tx2-assembly1_A  TM=8.718E-01  e=1.552E-23  Mycobacteroides abscessus ATCC 19977
  4tm7-assembly1_A  TM=8.778E-01  e=4.268E-23  Mycolicibacterium smegmatis MC2 155
  1vl1-assembly1_A  TM=9.077E-01  e=4.475E-20  Thermotoga maritima